Protein AF-A0A031ID79-F1 (afdb_monomer)

Secondary structure (DSSP, 8-state):
-PPEEE-HHHHHHHHHHHTT-BHHHH-TT-GGGGGGT-S--SSHHHHHIIIIIS-------SS-SEEETTEEEEEEEEEEE--SS--S---EESS-EEEEE--HHHHTT--GGGSHHHHHHSSEEEEEEE---SS---GGGGGGPBEEEEEEE---HHHHHHHHHHHHHHHHHHHHHHHH-SSGGGGGGGHHHHHTTT-SSEEEES-TTS--EEEE-HHHHHHHHHHHTT---BPPSS---SHHHHHHHHHHHHHHHTT-BHHHHHHHTT--S-TT-HHHHHHHHHHHTT-S-S-GGGBHHHHHTTEEEEEEEEETTEEE---EEEEE--HHHHHH-S-STTSHHHHHHHT-EEEEEEEEPPTT--GGGPEEEEEEEE---HHHIIIIIHHHHHHHHHHHHTT---EEE-B-TTSPBPB-TTT-PBPEEESS--TTT-SEEEEEE-SSTT---EEETTEEEPEEEEEE-HHHHHHHHHHSPP-

Foldseek 3Di:
DDAAEDAPVVLQVLQVVQFFAALLVQQPVPLLVVLVPDQADPCSSVCSCQCRRVNHDDDPDLAARHHYPNAREHEFEWEWEADPDPDLQGTFTPFWTFFFFDDLPCLLVDALCRDSRCRHQQWYKYWYWYPPDPFDDGPSVSRGIGTHHIDGDHDDPLQSLLVRQQSVLLNVVSVVLVVPDPCSLVVQQCSQQVCLLKHQQWGWDDGPPVGITITGARLLVSLVVSVRVPQAAWEFPDRDRISVVVQVLLVVLLVVQFQPFLQRLCVVLVNDDDLDDQQSQQQSVCSSSVTPDSHQCRHSSSSSLQEDEGEWEQDPVFTFFAKDFFFFDRLLQLLVDPDDSPGPVNSRLSSYKYKYFYWYDDPPDDNRRTGTNGIFIDRDRPVCCVPAVRVLSVVSNCCQNVVVKDKAFDADPVRHFDADPPPRHTDIDIPRADPVVGQKGKDFDDPDPVRQPDAGPNDTTHGITIIGHSVVVRVVVVVTDGD

Structure (mmCIF, N/CA/C/O backbone):
data_AF-A0A031ID79-F1
#
_entry.id   AF-A0A031ID79-F1
#
loop_
_atom_site.group_PDB
_atom_site.id
_atom_site.type_symbol
_atom_site.label_atom_id
_atom_site.label_alt_id
_atom_site.label_comp_id
_atom_site.label_asym_id
_atom_site.label_entity_id
_atom_site.label_seq_id
_atom_site.pdbx_PDB_ins_code
_atom_site.Cartn_x
_atom_site.Cartn_y
_atom_site.Cartn_z
_atom_site.occupancy
_atom_site.B_iso_or_equiv
_atom_site.auth_seq_id
_atom_site.auth_comp_id
_atom_site.auth_asym_id
_atom_site.auth_atom_id
_atom_site.pdbx_PDB_model_num
ATOM 1 N N . MET A 1 1 ? -24.091 3.802 25.606 1.00 55.53 1 MET A N 1
ATOM 2 C CA . MET A 1 1 ? -24.048 2.325 25.597 1.00 55.53 1 MET A CA 1
ATOM 3 C C . MET A 1 1 ? -22.771 1.926 26.313 1.00 55.53 1 MET A C 1
ATOM 5 O O . MET A 1 1 ? -21.765 2.583 26.077 1.00 55.53 1 MET A O 1
ATOM 9 N N . GLN A 1 2 ? -22.818 0.984 27.253 1.00 64.62 2 GLN A N 1
ATOM 10 C CA . GLN A 1 2 ? -21.621 0.548 27.979 1.00 64.62 2 GLN A CA 1
ATOM 11 C C . GLN A 1 2 ? -20.749 -0.274 27.018 1.00 64.62 2 GLN A C 1
ATOM 13 O O . GLN A 1 2 ? -21.281 -1.151 26.340 1.00 64.62 2 GLN A O 1
ATOM 18 N N . ARG A 1 3 ? -19.458 0.062 26.893 1.00 78.19 3 ARG A N 1
ATOM 19 C CA . ARG A 1 3 ? -18.508 -0.728 26.092 1.00 78.19 3 ARG A CA 1
ATOM 20 C C . ARG A 1 3 ? -18.342 -2.102 26.730 1.00 78.19 3 ARG A C 1
ATOM 22 O O . ARG A 1 3 ? -18.372 -2.201 27.956 1.00 78.19 3 ARG A O 1
ATOM 29 N N . ILE A 1 4 ? -18.207 -3.135 25.902 1.00 88.50 4 ILE A N 1
ATOM 30 C CA . ILE A 1 4 ? -17.989 -4.496 26.397 1.00 88.50 4 ILE A CA 1
ATOM 31 C C . ILE A 1 4 ? -16.551 -4.615 26.893 1.00 88.50 4 ILE A C 1
ATOM 33 O O . ILE A 1 4 ? -15.622 -4.130 26.247 1.00 88.50 4 ILE A O 1
ATOM 37 N N . GLU A 1 5 ? -16.399 -5.251 28.046 1.00 93.75 5 GLU A N 1
ATOM 38 C CA . GLU A 1 5 ? -15.120 -5.527 28.683 1.00 93.75 5 GLU A CA 1
ATOM 39 C C . GLU A 1 5 ? -14.814 -7.024 28.605 1.00 93.75 5 GLU A C 1
ATOM 41 O O . GLU A 1 5 ? -15.694 -7.860 28.823 1.00 93.75 5 GLU A O 1
ATOM 46 N N . PHE A 1 6 ? -13.567 -7.348 28.281 1.00 95.44 6 PHE A N 1
ATOM 47 C CA . PHE A 1 6 ? -13.049 -8.705 28.195 1.00 95.44 6 PHE A CA 1
ATOM 48 C C . PHE A 1 6 ? -11.819 -8.859 29.087 1.00 95.44 6 PHE A C 1
ATOM 50 O O . PHE A 1 6 ? -10.948 -7.989 29.109 1.00 95.44 6 PHE A O 1
ATOM 57 N N . GLU A 1 7 ? -11.696 -10.015 29.739 1.00 97.00 7 GLU A N 1
ATOM 58 C CA . GLU A 1 7 ? -10.380 -10.510 30.141 1.00 97.00 7 GLU A CA 1
ATOM 59 C C . GLU A 1 7 ? -9.650 -11.014 28.892 1.00 97.00 7 GLU A C 1
ATOM 61 O O . GLU A 1 7 ? -10.229 -11.752 28.079 1.00 97.00 7 GLU A O 1
ATOM 66 N N . ARG A 1 8 ? -8.376 -10.646 28.724 1.00 96.38 8 ARG A N 1
ATOM 67 C CA . ARG A 1 8 ? -7.607 -11.000 27.520 1.00 96.38 8 ARG A CA 1
ATOM 68 C C . ARG A 1 8 ? -7.565 -12.502 27.266 1.00 96.38 8 ARG A C 1
ATOM 70 O O . ARG A 1 8 ? -7.697 -12.928 26.123 1.00 96.38 8 ARG A O 1
ATOM 77 N N . THR A 1 9 ? -7.414 -13.305 28.313 1.00 97.19 9 THR A N 1
ATOM 78 C CA . THR A 1 9 ? -7.361 -14.773 28.228 1.00 97.19 9 THR A CA 1
ATOM 79 C C . THR A 1 9 ? -8.647 -15.366 27.650 1.00 97.19 9 THR A C 1
ATOM 81 O O . THR A 1 9 ? -8.584 -16.236 26.782 1.00 97.19 9 THR A O 1
ATOM 84 N N . ILE A 1 10 ? -9.809 -14.857 28.069 1.00 96.56 10 ILE A N 1
ATOM 85 C CA . ILE A 1 10 ? -11.125 -15.283 27.571 1.00 96.56 10 ILE A CA 1
ATOM 86 C C . ILE A 1 10 ? -11.287 -14.889 26.101 1.00 96.56 10 ILE A C 1
ATOM 88 O O . ILE A 1 10 ? -11.741 -15.688 25.279 1.00 96.56 10 ILE A O 1
ATOM 92 N N . LEU A 1 11 ? -10.887 -13.666 25.748 1.00 97.00 11 LEU A N 1
ATOM 93 C CA . LEU A 1 11 ? -10.949 -13.181 24.371 1.00 97.00 11 LEU A CA 1
ATOM 94 C C . LEU A 1 11 ? -10.028 -13.986 23.439 1.00 97.00 11 LEU A C 1
ATOM 96 O O . LEU A 1 11 ? -10.422 -14.346 22.330 1.00 97.00 11 LEU A O 1
ATOM 100 N N . GLU A 1 12 ? -8.822 -14.327 23.892 1.00 97.81 12 GLU A N 1
ATOM 101 C CA . GLU A 1 12 ? -7.903 -15.201 23.161 1.00 97.81 12 GLU A CA 1
ATOM 102 C C . GLU A 1 12 ? -8.472 -16.618 22.993 1.00 97.81 12 GLU A C 1
ATOM 104 O O . GLU A 1 12 ? -8.373 -17.183 21.904 1.00 97.81 12 GLU A O 1
ATOM 109 N N . GLU A 1 13 ? -9.105 -17.204 24.014 1.00 97.81 13 GLU A N 1
ATOM 110 C CA . GLU A 1 13 ? -9.760 -18.518 23.905 1.00 97.81 13 GLU A CA 1
ATOM 111 C C . GLU A 1 13 ? -10.893 -18.508 22.866 1.00 97.81 13 GLU A C 1
ATOM 113 O O . GLU A 1 13 ? -10.983 -19.406 22.017 1.00 97.81 13 GLU A O 1
ATOM 118 N N . LEU A 1 14 ? -11.712 -17.455 22.875 1.00 96.81 14 LEU A N 1
ATOM 119 C CA . LEU A 1 14 ? -12.793 -17.238 21.916 1.00 96.81 14 LEU A CA 1
ATOM 120 C C . LEU A 1 14 ? -12.264 -17.140 20.475 1.00 96.81 14 LEU A C 1
ATOM 122 O O . LEU A 1 14 ? -12.740 -17.848 19.582 1.00 96.81 14 LEU A O 1
ATOM 126 N N . LEU A 1 15 ? -11.233 -16.320 20.252 1.00 97.56 15 LEU A N 1
ATOM 127 C CA . LEU A 1 15 ? -10.593 -16.149 18.943 1.00 97.56 15 LEU A CA 1
ATOM 128 C C . LEU A 1 15 ? -9.898 -17.433 18.465 1.00 97.56 15 LEU A C 1
ATOM 130 O O . LEU A 1 15 ? -10.003 -17.796 17.291 1.00 97.56 15 LEU A O 1
ATOM 134 N N . ASN A 1 16 ? -9.231 -18.162 19.363 1.00 97.62 16 ASN A N 1
ATOM 135 C CA . ASN A 1 16 ? -8.596 -19.443 19.043 1.00 97.62 16 ASN A CA 1
ATOM 136 C C . ASN A 1 16 ? -9.622 -20.524 18.690 1.00 97.62 16 ASN A C 1
ATOM 138 O O . ASN A 1 16 ? -9.382 -21.312 17.776 1.00 97.62 16 ASN A O 1
ATOM 142 N N . THR A 1 17 ? -10.784 -20.528 19.344 1.00 97.06 17 THR A N 1
ATOM 143 C CA . THR A 1 17 ? -11.893 -21.442 19.029 1.00 97.06 17 THR A CA 1
ATOM 144 C C . THR A 1 17 ? -12.540 -21.129 17.678 1.00 97.06 17 THR A C 1
ATOM 146 O O . THR A 1 17 ? -13.048 -22.030 17.002 1.00 97.06 17 THR A O 1
ATOM 149 N N . ALA A 1 18 ? -12.547 -19.859 17.270 1.00 97.38 18 ALA A N 1
ATOM 150 C CA . ALA A 1 18 ? -13.043 -19.430 15.964 1.00 97.38 18 ALA A CA 1
ATOM 151 C C . ALA A 1 18 ? -12.031 -19.661 14.830 1.00 97.38 18 ALA A C 1
ATOM 153 O O . ALA A 1 18 ? -12.418 -19.768 13.666 1.00 97.38 18 ALA A O 1
ATOM 154 N N . ARG A 1 19 ? -10.736 -19.767 15.144 1.00 96.50 19 ARG A N 1
ATOM 155 C CA . ARG A 1 19 ? -9.680 -19.986 14.152 1.00 96.50 19 ARG A CA 1
ATOM 156 C C . ARG A 1 19 ? -9.925 -21.271 13.356 1.00 96.50 19 ARG A C 1
ATOM 158 O O . ARG A 1 19 ? -10.134 -22.343 13.912 1.00 96.50 19 ARG A O 1
ATOM 165 N N . GLY A 1 20 ? -9.858 -21.163 12.033 1.00 96.50 20 GLY A N 1
ATOM 166 C CA . GLY A 1 20 ? -10.116 -22.254 11.095 1.00 96.50 20 GLY A CA 1
ATOM 167 C C . GLY A 1 20 ? -11.590 -22.440 10.729 1.00 96.50 20 GLY A C 1
ATOM 168 O O . GLY A 1 20 ? -11.854 -23.063 9.703 1.00 96.50 20 GLY A O 1
ATOM 169 N N . LYS A 1 21 ? -12.531 -21.872 11.496 1.00 98.38 21 LYS A N 1
ATOM 170 C CA . LYS A 1 21 ? -13.946 -21.822 11.112 1.00 98.38 21 LYS A CA 1
ATOM 171 C C . LYS A 1 21 ? -14.167 -20.762 10.041 1.00 98.38 21 LYS A C 1
ATOM 173 O O . LYS A 1 21 ? -13.483 -19.737 9.998 1.00 98.38 21 LYS A O 1
ATOM 178 N N . THR A 1 22 ? -15.139 -21.013 9.184 1.00 98.50 22 THR A N 1
ATOM 179 C CA . THR A 1 22 ? -15.643 -20.052 8.207 1.00 98.50 22 THR A CA 1
ATOM 180 C C . THR A 1 22 ? -16.477 -18.967 8.883 1.00 98.50 22 THR A C 1
ATOM 182 O O . THR A 1 22 ? -17.059 -19.189 9.947 1.00 98.50 22 THR A O 1
ATOM 185 N N . LEU A 1 23 ? -16.575 -17.788 8.263 1.00 98.25 23 LEU A N 1
ATOM 186 C CA . LEU A 1 23 ? -17.442 -16.717 8.765 1.00 98.25 23 LEU A CA 1
ATOM 187 C C . LEU A 1 23 ? -18.899 -17.188 8.911 1.00 98.25 23 LEU A C 1
ATOM 189 O O . LEU A 1 23 ? -19.582 -16.750 9.826 1.00 98.25 23 LEU A O 1
ATOM 193 N N . GLY A 1 24 ? -19.368 -18.110 8.067 1.00 97.94 24 GLY A N 1
ATOM 194 C CA . GLY A 1 24 ? -20.697 -18.708 8.189 1.00 97.94 24 GLY A CA 1
ATOM 195 C C . GLY A 1 24 ? -20.892 -19.602 9.399 1.00 97.94 24 GLY A C 1
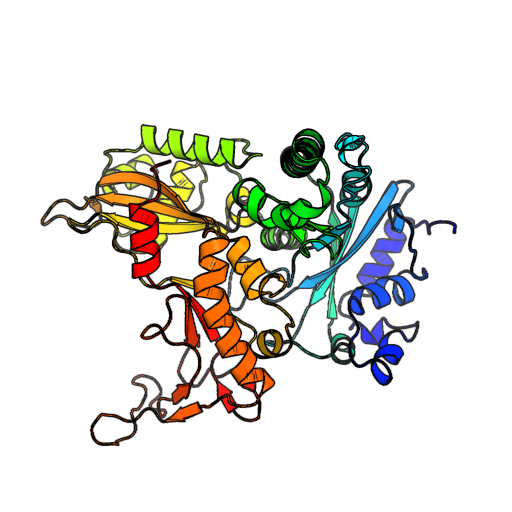ATOM 196 O O . GLY A 1 24 ? -21.952 -19.571 10.009 1.00 97.94 24 GLY A O 1
ATOM 197 N N . GLU A 1 25 ? -19.879 -20.383 9.765 1.00 98.25 25 GLU A N 1
ATOM 198 C CA . GLU A 1 25 ? -19.918 -21.204 10.982 1.00 98.25 25 GLU A CA 1
ATOM 199 C C . GLU A 1 25 ? -19.848 -20.352 12.256 1.00 98.25 25 GLU A C 1
ATOM 201 O O . GLU A 1 25 ? -20.293 -20.792 13.315 1.00 98.25 25 GLU A O 1
ATOM 206 N N . ILE A 1 26 ? -19.277 -19.149 12.158 1.00 97.94 26 ILE A N 1
ATOM 207 C CA . ILE A 1 26 ? -19.198 -18.174 13.252 1.00 97.94 26 ILE A CA 1
ATOM 208 C C . ILE A 1 26 ? -20.504 -17.375 13.386 1.00 97.94 26 ILE A C 1
ATOM 210 O O . ILE A 1 26 ? -20.784 -16.876 14.471 1.00 97.94 26 ILE A O 1
ATOM 214 N N . ASP A 1 27 ? -21.310 -17.256 12.326 1.00 97.31 27 ASP A N 1
ATOM 215 C CA . ASP A 1 27 ? -22.455 -16.341 12.235 1.00 97.31 27 ASP A CA 1
ATOM 216 C C . ASP A 1 27 ? -23.692 -16.759 13.063 1.00 97.31 27 ASP A C 1
ATOM 218 O O . ASP A 1 27 ? -24.745 -17.117 12.539 1.00 97.31 27 ASP A O 1
ATOM 222 N N . THR A 1 28 ? -23.577 -16.693 14.387 1.00 95.88 28 THR A N 1
ATOM 223 C CA . THR A 1 28 ? -24.660 -16.961 15.345 1.00 95.88 28 THR A CA 1
ATOM 224 C C . THR A 1 28 ? -25.759 -15.891 15.351 1.00 95.88 28 THR A C 1
ATOM 226 O O . THR A 1 28 ? -26.887 -16.198 15.739 1.00 95.88 28 THR A O 1
ATOM 229 N N . ALA A 1 29 ? -25.465 -14.662 14.909 1.00 95.06 29 ALA A N 1
ATOM 230 C CA . ALA A 1 29 ? -26.416 -13.550 14.847 1.00 95.06 29 ALA A CA 1
ATOM 231 C C . ALA A 1 29 ? -27.149 -13.421 13.494 1.00 95.06 29 ALA A C 1
ATOM 233 O O . ALA A 1 29 ? -27.905 -12.467 13.305 1.00 95.06 29 ALA A O 1
ATOM 234 N N . ASP A 1 30 ? -26.963 -14.373 12.569 1.00 95.00 30 ASP A N 1
ATOM 235 C CA . ASP A 1 30 ? -27.615 -14.402 11.247 1.00 95.00 30 ASP A CA 1
ATOM 236 C C . ASP A 1 30 ? -27.330 -13.135 10.404 1.00 95.00 30 ASP A C 1
ATOM 238 O O . ASP A 1 30 ? -28.176 -12.626 9.658 1.00 95.00 30 ASP A O 1
ATOM 242 N N . VAL A 1 31 ? -26.107 -12.599 10.510 1.00 95.12 31 VAL A N 1
ATOM 243 C CA . VAL A 1 31 ? -25.636 -11.406 9.789 1.00 95.12 31 VAL A CA 1
ATOM 244 C C . VAL A 1 31 ? -25.735 -11.606 8.275 1.00 95.12 31 VAL A C 1
ATOM 246 O O . VAL A 1 31 ? -26.125 -10.681 7.546 1.00 95.12 31 VAL A O 1
ATOM 249 N N . PHE A 1 32 ? -25.434 -12.809 7.772 1.00 95.81 32 PHE A N 1
ATOM 250 C CA . PHE A 1 32 ? -25.478 -13.095 6.338 1.00 95.81 32 PHE A CA 1
ATOM 251 C C . PHE A 1 32 ? -26.883 -13.037 5.738 1.00 95.81 32 PHE A C 1
ATOM 253 O O . PHE A 1 32 ? -26.991 -12.851 4.522 1.00 95.81 32 PHE A O 1
ATOM 260 N N . ARG A 1 33 ? -27.958 -13.115 6.528 1.00 94.75 33 ARG A N 1
ATOM 261 C CA . ARG A 1 33 ? -29.330 -12.976 6.013 1.00 94.75 33 ARG A CA 1
ATOM 262 C C . ARG A 1 33 ? -29.573 -11.647 5.309 1.00 94.75 33 ARG A C 1
ATOM 264 O O . ARG A 1 33 ? -30.338 -11.573 4.350 1.00 94.75 33 ARG A O 1
ATOM 271 N N . ARG A 1 34 ? -28.853 -10.590 5.698 1.00 92.69 34 ARG A N 1
ATOM 272 C CA . ARG A 1 34 ? -28.907 -9.280 5.023 1.00 92.69 34 ARG A CA 1
ATOM 273 C C . ARG A 1 34 ? -28.570 -9.378 3.530 1.00 92.69 34 ARG A C 1
ATOM 275 O O . ARG A 1 34 ? -29.081 -8.581 2.741 1.00 92.69 34 ARG A O 1
ATOM 282 N N . THR A 1 35 ? -27.745 -10.353 3.135 1.00 93.06 35 THR A N 1
ATOM 283 C CA . THR A 1 35 ? -27.328 -10.568 1.736 1.00 93.06 35 THR A CA 1
ATOM 284 C C . THR A 1 35 ? -28.448 -11.096 0.838 1.00 93.06 35 THR A C 1
ATOM 286 O O . THR A 1 35 ? -28.335 -10.998 -0.380 1.00 93.06 35 THR A O 1
ATOM 289 N N . GLU A 1 36 ? -29.546 -11.603 1.409 1.00 91.12 36 GLU A N 1
ATOM 290 C CA . GLU A 1 36 ? -30.717 -12.063 0.649 1.00 91.12 36 GLU A CA 1
ATOM 291 C C . GLU A 1 36 ? -31.541 -10.893 0.097 1.00 91.12 36 GLU A C 1
ATOM 293 O O . GLU A 1 36 ? -32.218 -11.022 -0.923 1.00 91.12 36 GLU A O 1
ATOM 298 N N . VAL A 1 37 ? -31.478 -9.739 0.769 1.00 87.69 37 VAL A N 1
ATOM 299 C CA . VAL A 1 37 ? -32.291 -8.555 0.457 1.00 87.69 37 VAL A CA 1
ATOM 300 C C . VAL A 1 37 ? -31.451 -7.460 -0.197 1.00 87.69 37 VAL A C 1
ATOM 302 O O . VAL A 1 37 ? -31.879 -6.830 -1.166 1.00 87.69 37 VAL A O 1
ATOM 305 N N . ALA A 1 38 ? -30.251 -7.206 0.329 1.00 87.12 38 ALA A N 1
ATOM 306 C CA . ALA A 1 38 ? -29.399 -6.121 -0.138 1.00 87.12 38 ALA A CA 1
ATOM 307 C C . ALA A 1 38 ? -28.441 -6.590 -1.239 1.00 87.12 38 ALA A C 1
ATOM 309 O O . ALA A 1 38 ? -27.636 -7.496 -1.044 1.00 87.12 38 ALA A O 1
ATOM 310 N N . LYS A 1 39 ? -28.462 -5.893 -2.382 1.00 74.81 39 LYS A N 1
ATOM 311 C CA . LYS A 1 39 ? -27.565 -6.175 -3.517 1.00 74.81 39 LYS A CA 1
ATOM 312 C C . LYS A 1 39 ? -26.084 -5.910 -3.217 1.00 74.81 39 LYS A C 1
ATOM 314 O O . LYS A 1 39 ? -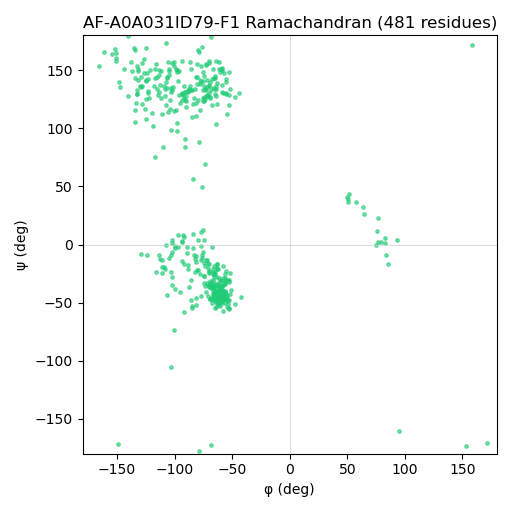25.227 -6.521 -3.843 1.00 74.81 39 LYS A O 1
ATOM 319 N N . LYS A 1 40 ? -25.774 -4.989 -2.296 1.00 80.31 40 LYS A N 1
ATOM 320 C CA . LYS A 1 40 ? -24.403 -4.622 -1.912 1.00 80.31 40 LYS A CA 1
ATOM 321 C C . LYS A 1 40 ? -24.331 -4.409 -0.404 1.00 80.31 40 LYS A C 1
ATOM 323 O O . LYS A 1 40 ? -25.116 -3.641 0.146 1.00 80.31 40 LYS A O 1
ATOM 328 N N . ILE A 1 41 ? -23.381 -5.080 0.242 1.00 86.81 41 ILE A N 1
ATOM 329 C CA . ILE A 1 41 ? -23.071 -4.934 1.668 1.00 86.81 41 ILE A CA 1
ATOM 330 C C . ILE A 1 41 ? -21.561 -4.791 1.797 1.00 86.81 41 ILE A C 1
ATOM 332 O O . ILE A 1 41 ? -20.807 -5.587 1.241 1.00 86.81 41 ILE A O 1
ATOM 336 N N . THR A 1 42 ? -21.125 -3.772 2.527 1.00 85.31 42 THR A N 1
ATOM 337 C CA . THR A 1 42 ? -19.719 -3.537 2.865 1.00 85.31 42 THR A CA 1
ATOM 338 C C . THR A 1 42 ? -19.478 -3.921 4.317 1.00 85.31 42 THR A C 1
ATOM 340 O O . THR A 1 42 ? -20.357 -3.711 5.144 1.00 85.31 42 THR A O 1
ATOM 343 N N . GLY A 1 43 ? -18.295 -4.446 4.637 1.00 89.75 43 GLY A N 1
ATOM 344 C CA . GLY A 1 43 ? -17.918 -4.718 6.030 1.00 89.75 43 GLY A CA 1
ATOM 345 C C . GLY A 1 43 ? -18.569 -5.952 6.662 1.00 89.75 43 GLY A C 1
ATOM 346 O O . GLY A 1 43 ? -18.406 -6.151 7.857 1.00 89.75 43 GLY A O 1
ATOM 347 N N . ILE A 1 44 ? -19.232 -6.819 5.883 1.00 94.56 44 ILE A N 1
ATOM 348 C CA . ILE A 1 44 ? -19.975 -7.975 6.421 1.00 94.56 44 ILE A CA 1
ATOM 349 C C . ILE A 1 44 ? -19.122 -8.918 7.283 1.00 94.56 44 ILE A C 1
ATOM 351 O O . ILE A 1 44 ? -19.613 -9.469 8.258 1.00 94.56 44 ILE A O 1
ATOM 355 N N . ALA A 1 45 ? -17.835 -9.083 6.957 1.00 96.12 45 ALA A N 1
ATOM 356 C CA . ALA A 1 45 ? -16.923 -9.869 7.782 1.00 96.12 45 ALA A CA 1
ATOM 357 C C . ALA A 1 45 ? -16.721 -9.236 9.167 1.00 96.12 45 ALA A C 1
ATOM 359 O O . ALA A 1 45 ? -16.733 -9.954 10.157 1.00 96.12 45 ALA A O 1
ATOM 360 N N . GLY A 1 46 ? -16.574 -7.907 9.236 1.00 95.50 46 GLY A N 1
ATOM 361 C CA . GLY A 1 46 ? -16.489 -7.180 10.503 1.00 95.50 46 GLY A CA 1
ATOM 362 C C . GLY A 1 46 ? -17.768 -7.329 11.317 1.00 95.50 46 GLY A C 1
ATOM 363 O O . GLY A 1 46 ? -17.693 -7.713 12.477 1.00 95.50 46 GLY A O 1
ATOM 364 N N . ASP A 1 47 ? -18.926 -7.175 10.669 1.00 95.00 47 ASP A N 1
ATOM 365 C CA . ASP A 1 47 ? -20.231 -7.352 11.315 1.00 95.00 47 ASP A CA 1
ATOM 366 C C . ASP A 1 47 ? -20.378 -8.746 11.962 1.00 95.00 47 ASP A C 1
ATOM 368 O O . ASP A 1 47 ? -20.895 -8.852 13.070 1.00 95.00 47 ASP A O 1
ATOM 372 N N . VAL A 1 48 ? -19.901 -9.814 11.303 1.00 96.75 48 VAL A N 1
ATOM 373 C CA . VAL A 1 48 ? -19.900 -11.183 11.863 1.00 96.75 48 VAL A CA 1
ATOM 374 C C . VAL A 1 48 ? -18.998 -11.280 13.095 1.00 96.75 48 VAL A C 1
ATOM 376 O O . VAL A 1 48 ? -19.392 -11.872 14.098 1.00 96.75 48 VAL A O 1
ATOM 379 N N . ILE A 1 49 ? -17.792 -10.707 13.053 1.00 96.81 49 ILE A N 1
ATOM 380 C CA . ILE A 1 49 ? -16.883 -10.737 14.208 1.00 96.81 49 ILE A CA 1
ATOM 381 C C . ILE A 1 49 ? -17.467 -9.939 15.382 1.00 96.81 49 ILE A C 1
ATOM 383 O O . ILE A 1 49 ? -17.466 -10.423 16.510 1.00 96.81 49 ILE A O 1
ATOM 387 N N . GLU A 1 50 ? -18.016 -8.755 15.131 1.00 94.75 50 GLU A N 1
ATOM 388 C CA . GLU A 1 50 ? -18.617 -7.902 16.161 1.00 94.75 50 GLU A CA 1
ATOM 389 C C . GLU A 1 50 ? -19.849 -8.558 16.802 1.00 94.75 50 GLU A C 1
ATOM 391 O O . GLU A 1 50 ? -19.909 -8.725 18.021 1.00 94.75 50 GLU A O 1
ATOM 396 N N . GLN A 1 51 ? -20.820 -8.971 15.981 1.00 94.44 51 GLN A N 1
ATOM 397 C CA . GLN A 1 51 ? -22.149 -9.373 16.454 1.00 94.44 51 GLN A CA 1
ATOM 398 C C . GLN A 1 51 ? -22.219 -10.845 16.845 1.00 94.44 51 GLN A C 1
ATOM 400 O O . GLN A 1 51 ? -22.901 -11.185 17.810 1.00 94.44 51 GLN A O 1
ATOM 405 N N . SER A 1 52 ? -21.522 -11.713 16.110 1.00 95.69 52 SER A N 1
ATOM 406 C CA . SER A 1 52 ? -21.642 -13.162 16.276 1.00 95.69 52 SER A CA 1
ATOM 407 C C . SER A 1 52 ? -20.505 -13.755 17.104 1.00 95.69 52 SER A C 1
ATOM 409 O O . SER A 1 52 ? -20.751 -14.655 17.908 1.00 95.69 52 SER A O 1
ATOM 411 N N . LEU A 1 53 ? -19.270 -13.258 16.937 1.00 95.50 53 LEU A N 1
ATOM 412 C CA . LEU A 1 53 ? -18.131 -13.740 17.722 1.00 95.50 53 LEU A CA 1
ATOM 413 C C . LEU A 1 53 ? -18.026 -13.024 19.072 1.00 95.50 53 LEU A C 1
ATOM 415 O O . LEU A 1 53 ? -18.002 -13.694 20.097 1.00 95.50 53 LEU A O 1
ATOM 419 N N . LEU A 1 54 ? -17.974 -11.689 19.081 1.00 94.19 54 LEU A N 1
ATOM 420 C CA . LEU A 1 54 ? -17.759 -10.895 20.300 1.00 94.19 54 LEU A CA 1
ATOM 421 C C . LEU A 1 54 ? -19.057 -10.468 20.999 1.00 94.19 54 LEU A C 1
ATOM 423 O O . LEU A 1 54 ? -19.031 -10.111 22.175 1.00 94.19 54 LEU A O 1
ATOM 427 N N . GLY A 1 55 ? -20.194 -10.531 20.306 1.00 89.62 55 GLY A N 1
ATOM 428 C CA . GLY A 1 55 ? -21.514 -10.352 20.904 1.00 89.62 55 GLY A CA 1
ATOM 429 C C . GLY A 1 55 ? -21.903 -8.905 21.218 1.00 89.62 55 GLY A C 1
ATOM 430 O O . GLY A 1 55 ? -22.770 -8.703 22.072 1.00 89.62 55 GLY A O 1
ATOM 431 N N . PHE A 1 56 ? -21.311 -7.898 20.559 1.00 83.31 56 PHE A N 1
ATOM 432 C CA . PHE A 1 56 ? -21.787 -6.513 20.667 1.00 83.31 56 PHE A CA 1
ATOM 433 C C . PHE A 1 56 ? -22.517 -6.031 19.409 1.00 83.31 56 PHE A C 1
ATOM 435 O O . PHE A 1 56 ? -22.137 -6.364 18.286 1.00 83.31 56 PHE A O 1
ATOM 442 N N . PRO A 1 57 ? -23.575 -5.214 19.574 1.00 73.44 57 PRO A N 1
ATOM 443 C CA . PRO A 1 57 ? -24.227 -4.562 18.449 1.00 73.44 57 PRO A CA 1
ATOM 444 C C . PRO A 1 57 ? -23.325 -3.474 17.862 1.00 73.44 57 PRO A C 1
ATOM 446 O O . PRO A 1 57 ? -22.484 -2.905 18.557 1.00 73.44 57 PRO A O 1
ATOM 449 N N . SER A 1 58 ? -23.573 -3.128 16.598 1.00 68.00 58 SER A N 1
ATOM 450 C CA . SER A 1 58 ? -22.863 -2.042 15.918 1.00 68.00 58 SER A CA 1
ATOM 451 C C . SER A 1 58 ? -22.916 -0.747 16.743 1.00 68.00 58 SER A C 1
ATOM 453 O O . SER A 1 58 ? -23.997 -0.230 17.050 1.00 68.00 58 SER A O 1
ATOM 455 N N . ASN A 1 59 ? -21.742 -0.239 17.122 1.00 66.00 59 ASN A N 1
ATOM 456 C CA . ASN A 1 59 ? -21.586 0.939 17.966 1.00 66.00 59 ASN A CA 1
ATOM 457 C C . ASN A 1 59 ? -21.115 2.134 17.117 1.00 66.00 59 ASN A C 1
ATOM 459 O O . ASN A 1 59 ? -19.982 2.133 16.645 1.00 66.00 59 ASN A O 1
ATOM 463 N N . PRO A 1 60 ? -21.922 3.195 16.941 1.00 64.94 60 PRO A N 1
ATOM 464 C CA . PRO A 1 60 ? -21.498 4.383 16.200 1.00 64.94 60 PRO A CA 1
ATOM 465 C C . PRO A 1 60 ? -20.566 5.310 17.009 1.00 64.94 60 PRO A C 1
ATOM 467 O O . PRO A 1 60 ? -20.349 6.454 16.600 1.00 64.94 60 PRO A O 1
ATOM 470 N N . SER A 1 61 ? -20.059 4.876 18.172 1.00 75.62 61 SER A N 1
ATOM 471 C CA . SER A 1 61 ? -19.170 5.687 19.009 1.00 75.62 61 SER A CA 1
ATOM 472 C C . SER A 1 61 ? -17.869 6.057 18.292 1.00 75.62 61 SER A C 1
ATOM 474 O O . SER A 1 61 ? -17.360 5.341 17.432 1.00 75.62 61 SER A O 1
ATOM 476 N N . ARG A 1 62 ? -17.310 7.208 18.682 1.00 77.31 62 ARG A N 1
ATOM 477 C CA . ARG A 1 62 ? -15.969 7.641 18.261 1.00 77.31 62 ARG A CA 1
ATOM 478 C C . ARG A 1 62 ? -14.863 6.999 19.102 1.00 77.31 62 ARG A C 1
ATOM 480 O O . ARG A 1 62 ? -13.702 7.120 18.727 1.00 77.31 62 ARG A O 1
ATOM 487 N N . ASP A 1 63 ? -15.214 6.367 20.217 1.00 86.25 63 ASP A N 1
ATOM 488 C CA . ASP A 1 63 ? -14.271 5.682 21.099 1.00 86.25 63 ASP A CA 1
ATOM 489 C C . ASP A 1 63 ? -13.870 4.303 20.544 1.00 86.25 63 ASP A C 1
ATOM 491 O O . ASP A 1 63 ? -14.544 3.801 19.636 1.00 86.25 63 ASP A O 1
ATOM 495 N N . PRO A 1 64 ? -12.799 3.688 21.078 1.00 90.75 64 PRO A N 1
ATOM 496 C CA . PRO A 1 64 ? -12.466 2.297 20.790 1.00 90.75 64 PRO A CA 1
ATOM 497 C C . PRO A 1 64 ? -13.599 1.327 21.139 1.00 90.75 64 PRO A C 1
ATOM 499 O O . PRO A 1 64 ? -14.366 1.574 22.078 1.00 90.75 64 PRO A O 1
ATOM 502 N N . ASP A 1 65 ? -13.700 0.243 20.370 1.00 92.00 65 ASP A N 1
ATOM 503 C CA . ASP A 1 65 ? -14.860 -0.655 20.361 1.00 92.00 65 ASP A CA 1
ATOM 504 C C . ASP A 1 65 ? -15.051 -1.430 21.675 1.00 92.00 65 ASP A C 1
ATOM 506 O O . ASP A 1 65 ? -16.181 -1.555 22.161 1.00 92.00 65 ASP A O 1
ATOM 510 N N . ILE A 1 66 ? -13.955 -1.922 22.265 1.00 93.75 66 ILE A N 1
ATOM 511 C CA . ILE A 1 66 ? -13.968 -2.796 23.447 1.00 93.75 66 ILE A CA 1
ATOM 512 C C . ILE A 1 66 ? -12.942 -2.357 24.499 1.00 93.75 66 ILE A C 1
ATOM 514 O O . ILE A 1 66 ? -12.066 -1.530 24.245 1.00 93.75 66 ILE A O 1
ATOM 518 N N . ILE A 1 67 ? -13.063 -2.920 25.699 1.00 95.38 67 ILE A N 1
ATOM 519 C CA . ILE A 1 67 ? -12.074 -2.812 26.773 1.00 95.38 67 ILE A CA 1
ATOM 520 C C . ILE A 1 67 ? -11.476 -4.203 27.000 1.00 95.38 67 ILE A C 1
ATOM 522 O O . ILE A 1 67 ? -12.219 -5.174 27.114 1.00 95.38 67 ILE A O 1
ATOM 526 N N . VAL A 1 68 ? -10.151 -4.313 27.060 1.00 96.94 68 VAL A N 1
ATOM 527 C CA . VAL A 1 68 ? -9.439 -5.571 27.329 1.00 96.94 68 VAL A CA 1
ATOM 528 C C . VAL A 1 68 ? -8.501 -5.351 28.506 1.00 96.94 68 VAL A C 1
ATOM 530 O O . VAL A 1 68 ? -7.606 -4.518 28.414 1.00 96.94 68 VAL A O 1
ATOM 533 N N . ASP A 1 69 ? -8.717 -6.052 29.618 1.00 96.69 69 ASP A N 1
ATOM 534 C CA . ASP A 1 69 ? -7.952 -5.876 30.867 1.00 96.69 69 ASP A CA 1
ATOM 535 C C . ASP A 1 69 ? -7.846 -4.395 31.312 1.00 96.69 69 ASP A C 1
ATOM 537 O O . ASP A 1 69 ? -6.789 -3.914 31.725 1.00 96.69 69 ASP A O 1
ATOM 541 N N . GLY A 1 70 ? -8.942 -3.637 31.189 1.00 95.56 70 GLY A N 1
ATOM 542 C CA . GLY A 1 70 ? -8.995 -2.206 31.524 1.00 95.56 70 GLY A CA 1
ATOM 543 C C . GLY A 1 70 ? -8.404 -1.252 30.473 1.00 95.56 70 GLY A C 1
ATOM 544 O O . GLY A 1 70 ? -8.395 -0.041 30.693 1.00 95.56 70 GLY A O 1
ATOM 545 N N . VAL A 1 71 ? -7.941 -1.764 29.331 1.00 96.38 71 VAL A N 1
ATOM 546 C CA . VAL A 1 71 ? -7.337 -0.990 28.235 1.00 96.38 71 VAL A CA 1
ATOM 547 C C . VAL A 1 71 ? -8.340 -0.794 27.093 1.00 96.38 71 VAL A C 1
ATOM 549 O O . VAL A 1 71 ? -8.991 -1.750 26.681 1.00 96.38 71 VAL A O 1
ATOM 552 N N . GLU A 1 72 ? -8.482 0.426 26.559 1.00 95.94 72 GLU A N 1
ATOM 553 C CA . GLU A 1 72 ? -9.328 0.683 25.378 1.00 95.94 72 GLU A CA 1
ATOM 554 C C . GLU A 1 72 ? -8.695 0.055 24.122 1.00 95.94 72 GLU A C 1
ATOM 556 O O . GLU A 1 72 ? -7.532 0.319 23.833 1.00 95.94 72 GLU A O 1
ATOM 561 N N . VAL A 1 73 ? -9.442 -0.761 23.368 1.00 96.69 73 VAL A N 1
ATOM 562 C CA . VAL A 1 73 ? -8.944 -1.470 22.175 1.00 96.69 73 VAL A CA 1
ATOM 563 C C . VAL A 1 73 ? -9.921 -1.316 21.010 1.00 96.69 73 VAL A C 1
ATOM 565 O O . VAL A 1 73 ? -11.121 -1.564 21.142 1.00 96.69 73 VAL A O 1
ATOM 568 N N . GLU A 1 74 ? -9.404 -0.917 19.849 1.00 96.69 74 GLU A N 1
ATOM 569 C CA . GLU A 1 74 ? -10.165 -0.832 18.599 1.00 96.69 74 GLU A CA 1
ATOM 570 C C . GLU A 1 74 ? -10.124 -2.177 17.865 1.00 96.69 74 GLU A C 1
ATOM 572 O O . GLU A 1 74 ? -9.053 -2.749 17.646 1.00 96.69 74 GLU A O 1
ATOM 577 N N . LEU A 1 75 ? -11.280 -2.669 17.426 1.00 96.25 75 LEU A N 1
ATOM 578 C CA . LEU A 1 75 ? -11.385 -3.887 16.636 1.00 96.25 75 LEU A CA 1
ATOM 579 C C . LEU A 1 75 ? -11.311 -3.558 15.144 1.00 96.25 75 LEU A C 1
ATOM 581 O O . LEU A 1 75 ? -12.039 -2.714 14.616 1.00 96.25 75 LEU A O 1
ATOM 585 N N . LYS A 1 76 ? -10.470 -4.290 14.411 1.00 97.00 76 LYS A N 1
ATOM 586 C CA . LYS A 1 76 ? -10.463 -4.254 12.946 1.00 97.00 76 LYS A CA 1
ATOM 587 C C . LYS A 1 76 ? -10.421 -5.654 12.362 1.00 97.00 76 LYS A C 1
ATOM 589 O O . LYS A 1 76 ? -9.467 -6.401 12.554 1.00 97.00 76 LYS A O 1
ATOM 594 N N . THR A 1 77 ? -11.426 -5.970 11.554 1.00 97.31 77 THR A N 1
ATOM 595 C CA . THR A 1 77 ? -11.441 -7.193 10.748 1.00 97.31 77 THR A CA 1
ATOM 596 C C . THR A 1 77 ? -10.885 -6.897 9.359 1.00 97.31 77 THR A C 1
ATOM 598 O O . THR A 1 77 ? -11.386 -6.008 8.671 1.00 97.31 77 THR A O 1
ATOM 601 N N . THR A 1 78 ? -9.859 -7.633 8.925 1.00 96.69 78 THR A N 1
ATOM 602 C CA . THR A 1 78 ? -9.203 -7.416 7.626 1.00 96.69 78 THR A CA 1
ATOM 603 C C . THR A 1 78 ? -9.028 -8.709 6.834 1.00 96.69 78 THR A C 1
ATOM 605 O O . THR A 1 78 ? -8.752 -9.780 7.378 1.00 96.69 78 THR A O 1
ATOM 608 N N . GLY A 1 79 ? -9.222 -8.601 5.519 1.00 96.69 79 GLY A N 1
ATOM 609 C CA . GLY A 1 79 ? -9.094 -9.715 4.588 1.00 96.69 79 GLY A CA 1
ATOM 610 C C . GLY A 1 79 ? -7.657 -9.897 4.120 1.00 96.69 79 GLY A C 1
ATOM 611 O O . GLY A 1 79 ? -6.989 -8.934 3.742 1.00 96.69 79 GLY A O 1
ATOM 612 N N . LEU A 1 80 ? -7.201 -11.143 4.079 1.00 96.38 80 LEU A N 1
ATOM 613 C CA . LEU A 1 80 ? -5.863 -11.527 3.646 1.00 96.38 80 LEU A CA 1
ATOM 614 C C . LEU A 1 80 ? -5.913 -12.367 2.373 1.00 96.38 80 LEU A C 1
ATOM 616 O O . LEU A 1 80 ? -6.794 -13.201 2.196 1.00 96.38 80 LEU A O 1
ATOM 620 N N . ARG A 1 81 ? -4.936 -12.198 1.486 1.00 92.81 81 ARG A N 1
ATOM 621 C CA . ARG A 1 81 ? -4.756 -13.018 0.282 1.00 92.81 81 ARG A CA 1
ATOM 622 C C . ARG A 1 81 ? -3.429 -13.754 0.363 1.00 92.81 81 ARG A C 1
ATOM 624 O O . ARG A 1 81 ? -2.433 -13.204 0.825 1.00 92.81 81 ARG A O 1
ATOM 631 N N . ARG A 1 82 ? -3.381 -14.996 -0.118 1.00 88.81 82 ARG A N 1
ATOM 632 C CA . ARG A 1 82 ? -2.099 -15.697 -0.249 1.00 88.81 82 ARG A CA 1
ATOM 633 C C . ARG A 1 82 ? -1.279 -15.095 -1.393 1.00 88.8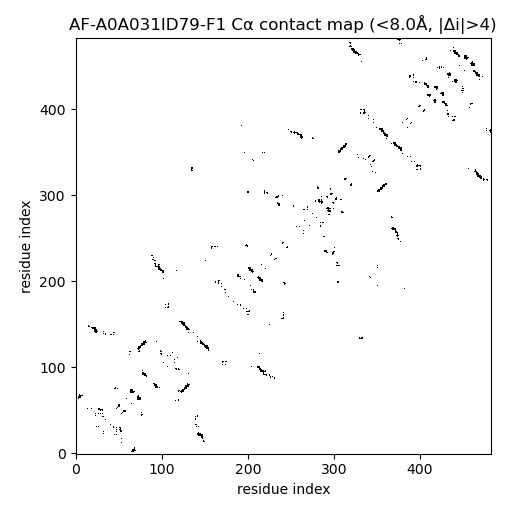1 82 ARG A C 1
ATOM 635 O O . ARG A 1 82 ? -1.819 -14.915 -2.493 1.00 88.81 82 ARG A O 1
ATOM 642 N N . PRO A 1 83 ? 0.028 -14.862 -1.194 1.00 81.25 83 PRO A N 1
ATOM 643 C CA . PRO A 1 83 ? 0.897 -14.440 -2.274 1.00 81.25 83 PRO A CA 1
ATOM 644 C C . PRO A 1 83 ? 0.963 -15.532 -3.344 1.00 81.25 83 PRO A C 1
ATOM 646 O O . PRO A 1 83 ? 1.042 -16.732 -3.077 1.00 81.25 83 PRO A O 1
ATOM 649 N N . LYS A 1 84 ? 0.934 -15.113 -4.611 1.00 65.44 84 LYS A N 1
ATOM 650 C CA . LYS A 1 84 ? 0.805 -16.036 -5.757 1.00 65.44 84 LYS A CA 1
ATOM 651 C C . LYS A 1 84 ? 2.098 -16.785 -6.096 1.00 65.44 84 LYS A C 1
ATOM 653 O O . LYS A 1 84 ? 2.089 -17.693 -6.926 1.00 65.44 84 LYS A O 1
ATOM 658 N N . ARG A 1 85 ? 3.231 -16.376 -5.523 1.00 63.66 85 ARG A N 1
ATOM 659 C CA . ARG A 1 85 ? 4.515 -17.082 -5.611 1.00 63.66 85 ARG A CA 1
ATOM 660 C C . ARG A 1 85 ? 4.876 -17.581 -4.227 1.00 63.66 85 ARG A C 1
ATOM 662 O O . ARG A 1 85 ? 4.556 -16.930 -3.244 1.00 63.66 85 ARG A O 1
ATOM 669 N N . ARG A 1 86 ? 5.597 -18.701 -4.167 1.00 59.41 86 ARG A N 1
ATOM 670 C CA . ARG A 1 86 ? 6.211 -19.149 -2.919 1.00 59.41 86 ARG A CA 1
ATOM 671 C C . ARG A 1 86 ? 7.241 -18.094 -2.508 1.00 59.41 86 ARG A C 1
ATOM 673 O O . ARG A 1 86 ? 8.289 -17.965 -3.139 1.00 59.41 86 ARG A O 1
ATOM 680 N N . THR A 1 87 ? 6.869 -17.294 -1.527 1.00 64.12 87 THR A N 1
ATOM 681 C CA . THR A 1 87 ? 7.655 -16.217 -0.932 1.00 64.12 87 THR A CA 1
ATOM 682 C C . THR A 1 87 ? 7.741 -16.451 0.565 1.00 64.12 87 THR A C 1
ATOM 684 O O . THR A 1 87 ? 6.999 -17.267 1.104 1.00 64.12 87 THR A O 1
ATOM 687 N N . ASP A 1 88 ? 8.607 -15.695 1.230 1.00 67.31 88 ASP A N 1
ATOM 688 C CA . ASP A 1 88 ? 8.680 -15.680 2.694 1.00 67.31 88 ASP A CA 1
ATOM 689 C C . ASP A 1 88 ? 7.513 -14.869 3.308 1.00 67.31 88 ASP A C 1
ATOM 691 O O . ASP A 1 88 ? 7.302 -14.893 4.513 1.00 67.31 88 ASP A O 1
ATOM 695 N N . VAL A 1 89 ? 6.743 -14.155 2.472 1.00 73.62 89 VAL A N 1
ATOM 696 C CA . VAL A 1 89 ? 5.441 -13.561 2.815 1.00 73.62 89 VAL A CA 1
ATOM 697 C C . VAL A 1 89 ? 4.415 -14.690 2.974 1.00 73.62 89 VAL A C 1
ATOM 699 O O . VAL A 1 89 ? 4.259 -15.501 2.057 1.00 73.62 89 VAL A O 1
ATOM 702 N N . HIS A 1 90 ? 3.701 -14.719 4.099 1.00 79.12 90 HIS A N 1
ATOM 703 C CA . HIS A 1 90 ? 2.590 -15.635 4.366 1.00 79.12 90 HIS A CA 1
ATOM 704 C C . HIS A 1 90 ? 1.286 -15.142 3.733 1.00 79.12 90 HIS A C 1
ATOM 706 O O . HIS A 1 90 ? 0.591 -15.911 3.069 1.00 79.12 90 HIS A O 1
ATOM 712 N N . TYR A 1 91 ? 0.993 -13.851 3.906 1.00 91.62 91 TYR A N 1
ATOM 713 C CA . TYR A 1 91 ? -0.222 -13.197 3.429 1.00 91.62 91 TYR A CA 1
ATOM 714 C C . TYR A 1 91 ? 0.054 -11.768 2.960 1.00 91.62 91 TYR A C 1
ATOM 716 O O . TYR A 1 91 ? 0.947 -11.101 3.473 1.00 91.62 91 TYR A O 1
ATOM 724 N N . GLU A 1 92 ? -0.744 -11.295 2.013 1.00 92.62 92 GLU A N 1
ATOM 725 C CA . GLU A 1 92 ? -0.847 -9.895 1.606 1.00 92.62 92 GLU A CA 1
ATOM 726 C C . GLU A 1 92 ? -2.192 -9.360 2.107 1.00 92.62 92 GLU A C 1
ATOM 728 O O . GLU A 1 92 ? -3.220 -10.025 1.945 1.00 92.62 92 GLU A O 1
ATOM 733 N N . ALA A 1 93 ? -2.207 -8.175 2.720 1.00 94.62 93 ALA A N 1
ATOM 734 C CA . ALA A 1 93 ? -3.466 -7.507 3.032 1.00 94.62 93 ALA A CA 1
ATOM 735 C C . ALA A 1 93 ? -4.247 -7.269 1.732 1.00 94.62 93 ALA A C 1
ATOM 737 O O . ALA A 1 93 ? -3.667 -6.876 0.720 1.00 94.62 93 ALA A O 1
ATOM 738 N N . LYS A 1 94 ? -5.560 -7.513 1.741 1.00 92.50 94 LYS A N 1
ATOM 739 C CA . LYS A 1 94 ? -6.417 -7.299 0.567 1.00 92.50 94 LYS A CA 1
ATOM 740 C C . LYS A 1 94 ? -6.609 -5.810 0.266 1.00 92.50 94 LYS A C 1
ATOM 742 O O . LYS A 1 94 ? -6.704 -5.441 -0.899 1.00 92.50 94 LYS A O 1
ATOM 747 N N . GLU A 1 95 ? -6.677 -4.981 1.301 1.00 91.81 95 GLU A N 1
ATOM 748 C CA . GLU A 1 95 ? -6.994 -3.552 1.228 1.00 91.81 95 GLU A CA 1
ATOM 749 C C . GLU A 1 95 ? -6.325 -2.776 2.381 1.00 91.81 95 GLU A C 1
ATOM 751 O O . GLU A 1 95 ? -5.911 -3.401 3.364 1.00 91.81 95 GLU A O 1
ATOM 756 N N . PRO A 1 96 ? -6.170 -1.440 2.270 1.00 94.75 96 PRO A N 1
ATOM 757 C CA . PRO A 1 96 ? -5.723 -0.592 3.378 1.00 94.75 96 PRO A CA 1
ATOM 758 C C . PRO A 1 96 ? -6.653 -0.689 4.599 1.00 94.75 96 PRO A C 1
ATOM 760 O O . PRO A 1 96 ? -7.864 -0.872 4.454 1.00 94.75 96 PRO A O 1
ATOM 763 N N . LEU A 1 97 ? -6.114 -0.513 5.809 1.00 96.56 97 LEU A N 1
ATOM 764 C CA . LEU A 1 97 ? -6.905 -0.571 7.043 1.00 96.56 97 LEU A CA 1
ATOM 765 C C . LEU A 1 97 ? -7.546 0.786 7.332 1.00 96.56 97 LEU A C 1
ATOM 767 O O . LEU A 1 97 ? -6.857 1.727 7.714 1.00 96.56 97 LEU A O 1
ATOM 771 N N . THR A 1 98 ? -8.864 0.893 7.186 1.00 95.50 98 THR A N 1
ATOM 772 C CA . THR A 1 98 ? -9.590 2.129 7.512 1.00 95.50 98 THR A CA 1
ATOM 773 C C . THR A 1 98 ? -9.717 2.314 9.025 1.00 95.50 98 THR A C 1
ATOM 775 O O . THR A 1 98 ? -10.242 1.438 9.712 1.00 95.50 98 THR A O 1
ATOM 778 N N . ILE A 1 99 ? -9.295 3.475 9.533 1.00 95.88 99 ILE A N 1
ATOM 779 C CA . ILE A 1 99 ? -9.310 3.798 10.967 1.00 95.88 99 ILE A CA 1
ATOM 780 C C . ILE A 1 99 ? -10.511 4.677 11.314 1.00 95.88 99 ILE A C 1
ATOM 782 O O . ILE A 1 99 ? -11.486 4.208 11.897 1.00 95.88 99 ILE A O 1
ATOM 786 N N . THR A 1 100 ? -10.467 5.955 10.938 1.00 95.00 100 THR A N 1
ATOM 787 C CA . THR A 1 100 ? -11.481 6.950 11.311 1.00 95.00 100 THR A CA 1
ATOM 788 C C . THR A 1 100 ? -11.542 8.084 10.295 1.00 95.00 100 THR A C 1
ATOM 790 O O . THR A 1 100 ? -10.642 8.233 9.473 1.00 95.00 100 THR A O 1
ATOM 793 N N . ALA A 1 101 ? -12.610 8.878 10.322 1.00 94.44 101 ALA A N 1
ATOM 794 C CA . ALA A 1 101 ? -12.750 10.032 9.442 1.00 94.44 101 ALA A CA 1
ATOM 795 C C . ALA A 1 101 ? -11.720 11.120 9.777 1.00 94.44 101 ALA A C 1
ATOM 797 O O . ALA A 1 101 ? -11.572 11.512 10.937 1.00 94.44 101 ALA A O 1
ATOM 798 N N . VAL A 1 102 ? -11.080 11.671 8.746 1.00 94.81 102 VAL A N 1
ATOM 799 C CA . VAL A 1 102 ? -10.412 12.968 8.837 1.00 94.81 102 VAL A CA 1
ATOM 800 C C . VAL A 1 102 ? -11.516 13.980 9.126 1.00 94.81 102 VAL A C 1
ATOM 802 O O . VAL A 1 102 ? -12.492 14.067 8.381 1.00 94.81 102 VAL A O 1
ATOM 8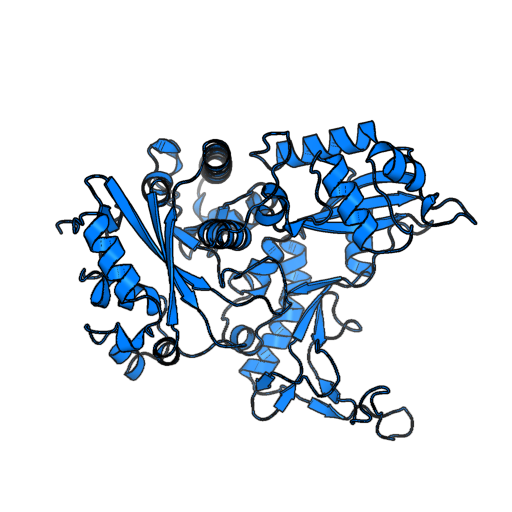05 N N . SER A 1 103 ? -11.409 14.692 10.245 1.00 93.25 103 SER A N 1
ATOM 806 C CA . SER A 1 103 ? -12.406 15.675 10.675 1.00 93.25 103 SER A CA 1
ATOM 807 C C . SER A 1 103 ? -11.806 17.075 10.539 1.00 93.25 103 SER A C 1
ATOM 809 O O . SER A 1 103 ? -11.299 17.586 11.535 1.00 93.25 103 SER A O 1
ATOM 811 N N . PRO A 1 104 ? -11.838 17.719 9.347 1.00 93.12 104 PRO A N 1
ATOM 812 C CA . PRO A 1 104 ? -11.209 19.025 9.145 1.00 93.12 104 PRO A CA 1
ATOM 813 C C . PRO A 1 104 ? -11.650 20.081 10.156 1.00 93.12 104 PRO A C 1
ATOM 815 O O . PRO A 1 104 ? -10.861 20.946 10.521 1.00 93.12 104 PRO A O 1
ATOM 818 N N . ALA A 1 105 ? -12.890 19.984 10.643 1.00 90.62 105 ALA A N 1
ATOM 819 C CA . ALA A 1 105 ? -13.430 20.870 11.663 1.00 90.62 105 ALA A CA 1
ATOM 820 C C . ALA A 1 105 ? -12.629 20.843 12.976 1.00 90.62 105 ALA A C 1
ATOM 822 O O . ALA A 1 105 ? -12.380 21.914 13.509 1.00 90.62 105 ALA A O 1
ATOM 823 N N . THR A 1 106 ? -12.205 19.666 13.457 1.00 93.75 106 THR A N 1
ATOM 824 C CA . THR A 1 106 ? -11.600 19.499 14.796 1.00 93.75 106 THR A CA 1
ATOM 825 C C . THR A 1 106 ? -10.118 19.153 14.774 1.00 93.75 106 THR A C 1
ATOM 827 O O . THR A 1 106 ? -9.417 19.450 15.729 1.00 93.75 106 THR A O 1
ATOM 830 N N . ILE A 1 107 ? -9.613 18.555 13.688 1.00 95.62 107 ILE A N 1
ATOM 831 C CA . ILE A 1 107 ? -8.239 18.029 13.625 1.00 95.62 107 ILE A CA 1
ATOM 832 C C . ILE A 1 107 ? -7.173 19.088 13.934 1.00 95.62 107 ILE A C 1
ATOM 834 O O . ILE A 1 107 ? -6.137 18.774 14.507 1.00 95.62 107 ILE A O 1
ATOM 838 N N . THR A 1 108 ? -7.428 20.346 13.570 1.00 96.19 108 THR A N 1
ATOM 839 C CA . THR A 1 108 ? -6.504 21.465 13.802 1.00 96.19 108 THR A CA 1
ATOM 840 C C . THR A 1 108 ? -6.377 21.863 15.269 1.00 96.19 108 THR A C 1
ATOM 842 O O . THR A 1 108 ? -5.413 22.533 15.625 1.00 96.19 108 THR A O 1
ATOM 845 N N . ASP A 1 109 ? -7.319 21.432 16.106 1.00 96.25 109 ASP A N 1
ATOM 846 C CA . ASP A 1 109 ? -7.363 21.725 17.539 1.00 96.25 109 ASP A CA 1
ATOM 847 C C . ASP A 1 109 ? -6.821 20.547 18.374 1.00 96.25 109 ASP A C 1
ATOM 849 O O . ASP A 1 109 ? -6.762 20.612 19.602 1.00 96.25 109 ASP A O 1
ATOM 853 N N . GLU A 1 110 ? -6.431 19.452 17.711 1.00 96.31 110 GLU A N 1
ATOM 854 C CA . GLU A 1 110 ? -5.919 18.228 18.323 1.00 96.31 110 GLU A CA 1
ATOM 855 C C . GLU A 1 110 ? -4.374 18.205 18.300 1.00 96.31 110 GLU A C 1
ATOM 857 O O . GLU A 1 110 ? -3.720 18.729 17.393 1.00 96.31 110 GLU A O 1
ATOM 862 N N . THR A 1 111 ? -3.767 17.541 19.285 1.00 97.75 111 THR A N 1
ATOM 863 C CA . THR A 1 111 ? -2.379 17.052 19.195 1.00 97.75 111 THR A CA 1
ATOM 864 C C . THR A 1 111 ? -2.401 15.565 18.872 1.00 97.75 111 THR A C 1
ATOM 866 O O . THR A 1 111 ? -3.388 14.897 19.168 1.00 97.75 111 THR A O 1
ATOM 869 N N . PHE A 1 112 ? -1.324 15.022 18.296 1.00 98.12 112 PHE A N 1
ATOM 870 C CA . PHE A 1 112 ? -1.297 13.623 17.863 1.00 98.12 112 PHE A CA 1
ATOM 871 C C . PHE A 1 112 ? -1.712 12.646 18.976 1.00 98.12 112 PHE A C 1
ATOM 873 O O . PHE A 1 112 ? -2.700 11.938 18.810 1.00 98.12 112 PHE A O 1
ATOM 880 N N . LEU A 1 113 ? -1.049 12.681 20.138 1.00 97.44 113 LEU A N 1
ATOM 881 C CA . LEU A 1 113 ? -1.328 11.764 21.255 1.00 97.44 113 LEU A CA 1
ATOM 882 C C . LEU A 1 113 ? -2.710 11.962 21.904 1.00 97.44 113 LEU A C 1
ATOM 884 O O . LEU A 1 113 ? -3.220 11.053 22.549 1.00 97.44 113 LEU A O 1
ATOM 888 N N . ALA A 1 114 ? -3.333 13.132 21.742 1.00 95.94 114 ALA A N 1
ATOM 889 C CA . ALA A 1 114 ? -4.693 13.389 22.222 1.00 95.94 114 ALA A CA 1
ATOM 890 C C . ALA A 1 114 ? -5.757 13.216 21.121 1.00 95.94 114 ALA A C 1
ATOM 892 O O . ALA A 1 114 ? -6.949 13.392 21.381 1.00 95.94 114 ALA A O 1
ATOM 893 N N . SER A 1 115 ? -5.339 12.907 19.890 1.00 96.06 115 SER A N 1
ATOM 894 C CA . SER A 1 115 ? -6.220 12.895 18.729 1.00 96.06 115 SER A CA 1
ATOM 895 C C . SER A 1 115 ? -7.166 11.702 18.739 1.00 96.06 115 SER A C 1
ATOM 897 O O . SER A 1 115 ? -6.867 10.617 19.249 1.00 96.06 115 SER A O 1
ATOM 899 N N . HIS A 1 116 ? -8.305 11.869 18.070 1.00 93.50 116 HIS A N 1
ATOM 900 C CA . HIS A 1 116 ? -9.223 10.754 17.821 1.00 93.50 116 HIS A CA 1
ATOM 901 C C . HIS A 1 116 ? -8.589 9.642 16.983 1.00 93.50 116 HIS A C 1
ATOM 903 O O . HIS A 1 116 ? -8.993 8.484 17.085 1.00 93.50 116 HIS A O 1
ATOM 909 N N . PHE A 1 117 ? -7.630 9.999 16.128 1.00 96.81 117 PHE A N 1
ATOM 910 C CA . PHE A 1 117 ? -6.871 9.031 15.354 1.00 96.81 117 PHE A CA 1
ATOM 911 C C . PHE A 1 117 ? -6.027 8.150 16.279 1.00 96.81 117 PHE A C 1
ATOM 913 O O . PHE A 1 117 ? -6.196 6.933 16.243 1.00 96.81 117 PHE A O 1
ATOM 920 N N . TRP A 1 118 ? -5.193 8.755 17.136 1.00 97.69 118 TRP A N 1
ATOM 921 C CA . TRP A 1 118 ? -4.292 8.025 18.031 1.00 97.69 118 TRP A CA 1
ATOM 922 C C . TRP A 1 118 ? -5.049 7.092 18.969 1.00 97.69 118 TRP A C 1
ATOM 924 O O . TRP A 1 118 ? -4.755 5.902 18.990 1.00 97.69 118 TRP A O 1
ATOM 934 N N . ARG A 1 119 ? -6.114 7.582 19.620 1.00 95.75 119 ARG A N 1
ATOM 935 C CA . ARG A 1 119 ? -6.955 6.757 20.508 1.00 95.75 119 ARG A CA 1
ATOM 936 C C . ARG A 1 119 ? -7.465 5.467 19.851 1.00 95.75 119 ARG A C 1
ATOM 938 O O . ARG A 1 119 ? -7.673 4.484 20.547 1.00 95.75 119 ARG A O 1
ATOM 945 N N . LYS A 1 120 ? -7.685 5.457 18.528 1.00 95.81 120 LYS A N 1
ATOM 946 C CA . LYS A 1 120 ? -8.140 4.271 17.778 1.00 95.81 120 LYS A CA 1
ATOM 947 C C . LYS A 1 120 ? -7.014 3.368 17.270 1.00 95.81 120 LYS A C 1
ATOM 949 O O . LYS A 1 120 ? -7.301 2.243 16.882 1.00 95.81 120 LYS A O 1
ATOM 954 N N . VAL A 1 121 ? -5.772 3.841 17.196 1.00 97.44 121 VAL A N 1
ATOM 955 C CA . VAL A 1 121 ? -4.641 3.044 16.675 1.00 97.44 121 VAL A CA 1
ATOM 956 C C . VAL A 1 121 ? -3.629 2.655 17.740 1.00 97.44 121 VAL A C 1
ATOM 958 O O . VAL A 1 121 ? -2.806 1.784 17.479 1.00 97.44 121 VAL A O 1
ATOM 961 N N . GLU A 1 122 ? -3.700 3.275 18.918 1.00 97.75 122 GLU A N 1
ATOM 962 C CA . GLU A 1 122 ? -2.825 3.008 20.056 1.00 97.75 122 GLU A CA 1
ATOM 963 C C . GLU A 1 122 ? -2.831 1.515 20.409 1.00 97.75 122 GLU A C 1
ATOM 965 O O . GLU A 1 122 ? -1.766 0.899 20.518 1.00 97.75 122 GLU A O 1
ATOM 970 N N . HIS A 1 123 ? -4.023 0.914 20.495 1.00 98.12 123 HIS A N 1
ATOM 971 C CA . HIS A 1 123 ? -4.211 -0.511 20.752 1.00 98.12 123 HIS A CA 1
ATOM 972 C C . HIS A 1 123 ? -5.252 -1.107 19.802 1.00 98.12 123 HIS A C 1
ATOM 974 O O . HIS A 1 123 ? -6.435 -0.760 19.840 1.00 98.12 123 HIS A O 1
ATOM 980 N N . LEU A 1 124 ? -4.806 -2.026 18.946 1.00 98.19 124 LEU A N 1
ATOM 981 C CA . LEU A 1 124 ? -5.634 -2.655 17.920 1.00 98.19 124 LEU A CA 1
ATOM 982 C C . LEU A 1 124 ? -5.791 -4.150 18.195 1.00 98.19 124 LEU A C 1
ATOM 984 O O . LEU A 1 124 ? -4.806 -4.857 18.392 1.00 98.19 124 LEU A O 1
ATOM 988 N N . LEU A 1 125 ? -7.017 -4.654 18.097 1.00 98.25 125 LEU A N 1
ATOM 989 C CA . LEU A 1 125 ? -7.277 -6.069 17.864 1.00 98.25 125 LEU A CA 1
ATOM 990 C C . LEU A 1 125 ? -7.534 -6.275 16.372 1.00 98.25 125 LEU A C 1
ATOM 992 O O . LEU A 1 125 ? -8.598 -5.943 15.847 1.00 98.25 125 LEU A O 1
ATOM 996 N N . LEU A 1 126 ? -6.543 -6.825 15.677 1.00 98.50 126 LEU A N 1
ATOM 997 C CA . LEU A 1 126 ? -6.647 -7.180 14.270 1.00 98.50 126 LEU A CA 1
ATOM 998 C C . LEU A 1 126 ? -7.148 -8.617 14.147 1.00 98.50 126 LEU A C 1
ATOM 1000 O O . LEU A 1 126 ? -6.514 -9.535 14.655 1.00 98.50 126 LEU A O 1
ATOM 1004 N N . VAL A 1 127 ? -8.250 -8.830 13.435 1.00 98.25 127 VAL A N 1
ATOM 1005 C CA . VAL A 1 127 ? -8.819 -10.159 13.176 1.00 98.25 127 VAL A CA 1
ATOM 1006 C C . VAL A 1 127 ? -8.744 -10.463 11.682 1.00 98.25 127 VAL A C 1
ATOM 1008 O O . VAL A 1 127 ? -9.153 -9.657 10.844 1.00 98.25 127 VAL A O 1
ATOM 1011 N N . TYR A 1 128 ? -8.198 -11.628 11.333 1.00 97.94 128 TYR A N 1
ATOM 1012 C CA . TYR A 1 128 ? -7.834 -11.971 9.961 1.00 97.94 128 TYR A CA 1
ATOM 1013 C C . TYR A 1 128 ? -8.714 -13.080 9.391 1.00 97.94 128 TYR A C 1
ATOM 1015 O O . TYR A 1 128 ? -8.749 -14.188 9.932 1.00 97.94 128 TYR A O 1
ATOM 1023 N N . TYR A 1 129 ? -9.323 -12.832 8.232 1.00 97.88 129 TYR A N 1
ATOM 1024 C CA . TYR A 1 129 ? -9.934 -13.880 7.408 1.00 97.88 129 TYR A CA 1
ATOM 1025 C C . TYR A 1 129 ? -9.174 -14.048 6.087 1.00 97.88 129 TYR A C 1
ATOM 1027 O O . TYR A 1 129 ? -8.650 -13.081 5.531 1.00 97.88 129 TYR A O 1
ATOM 1035 N N . GLU A 1 130 ? -9.098 -15.272 5.565 1.00 97.25 130 GLU A N 1
ATOM 1036 C CA . GLU A 1 130 ? -8.513 -15.528 4.245 1.00 97.25 130 GLU A CA 1
ATOM 1037 C C . GLU A 1 130 ? -9.562 -15.305 3.150 1.00 97.25 130 GLU A C 1
ATOM 1039 O O . GLU A 1 130 ? -10.591 -15.970 3.096 1.00 97.25 130 GLU A O 1
ATOM 1044 N N . TYR A 1 131 ? -9.281 -14.385 2.234 1.00 95.44 131 TYR A N 1
ATOM 1045 C CA . TYR A 1 131 ? -10.061 -14.153 1.028 1.00 95.44 131 TYR A CA 1
ATOM 1046 C C . TYR A 1 131 ? -9.722 -15.220 -0.024 1.00 95.44 131 TYR A C 1
ATOM 1048 O O . TYR A 1 131 ? -8.825 -15.036 -0.857 1.00 95.44 131 TYR A O 1
ATOM 1056 N N . VAL A 1 132 ? -10.426 -16.355 0.014 1.00 92.56 132 VAL A N 1
ATOM 1057 C CA . VAL A 1 132 ? -10.157 -17.536 -0.833 1.00 92.56 132 VAL A CA 1
ATOM 1058 C C . VAL A 1 132 ? -10.815 -17.401 -2.213 1.00 92.56 132 VAL A C 1
ATOM 1060 O O . VAL A 1 132 ? -11.602 -18.239 -2.645 1.00 92.56 132 VAL A O 1
ATOM 1063 N N . SER A 1 133 ? -10.502 -16.325 -2.934 1.00 90.75 133 SER A N 1
ATOM 1064 C CA . SER A 1 133 ? -10.958 -16.134 -4.314 1.00 90.75 133 SER A CA 1
ATOM 1065 C C . SER A 1 133 ? -9.938 -15.350 -5.149 1.00 90.75 133 SER A C 1
ATOM 1067 O O . SER A 1 133 ? -9.332 -14.394 -4.651 1.00 90.75 133 SER A O 1
ATOM 1069 N N . PRO A 1 134 ? -9.716 -15.722 -6.429 1.00 85.94 134 PRO A N 1
ATOM 1070 C CA . PRO A 1 134 ? -8.842 -14.971 -7.326 1.00 85.94 134 PRO A CA 1
ATOM 1071 C C . PRO A 1 134 ? -9.465 -13.658 -7.826 1.00 85.94 134 PRO A C 1
ATOM 1073 O O . PRO A 1 134 ? -8.721 -12.831 -8.359 1.00 85.94 134 PRO A O 1
ATOM 1076 N N . THR A 1 135 ? -10.784 -13.499 -7.684 1.00 89.19 135 THR A N 1
ATOM 1077 C CA . THR A 1 135 ? -11.577 -12.339 -8.115 1.00 89.19 135 THR A CA 1
ATOM 1078 C C . THR A 1 135 ? -12.562 -11.913 -7.034 1.00 89.19 135 THR A C 1
ATOM 1080 O O . THR A 1 135 ? -12.798 -12.646 -6.072 1.00 89.19 135 THR A O 1
ATOM 1083 N N . THR A 1 136 ? -13.171 -10.750 -7.220 1.00 90.06 136 THR A N 1
ATOM 1084 C CA . THR A 1 136 ? -14.187 -10.218 -6.325 1.00 90.06 136 THR A CA 1
ATOM 1085 C C . THR A 1 136 ? -15.429 -11.105 -6.353 1.00 90.06 136 THR A C 1
ATOM 1087 O O . THR A 1 136 ? -15.749 -11.711 -7.377 1.00 90.06 136 THR A O 1
ATOM 1090 N N . VAL A 1 137 ? -16.065 -11.258 -5.191 1.00 91.81 137 VAL A N 1
ATOM 1091 C CA . VAL A 1 137 ? -17.237 -12.113 -4.962 1.00 91.81 137 VAL A CA 1
ATOM 1092 C C . VAL A 1 137 ? -18.299 -11.329 -4.192 1.00 91.81 137 VAL A C 1
ATOM 1094 O O . VAL A 1 137 ? -17.943 -10.413 -3.441 1.00 91.81 137 VAL A O 1
ATOM 1097 N N . PRO A 1 138 ? -19.589 -11.681 -4.332 1.00 92.00 138 PRO A N 1
ATOM 1098 C CA . PRO A 1 138 ? -20.655 -11.045 -3.563 1.00 92.00 138 PRO A CA 1
ATOM 1099 C C . PRO A 1 138 ? -20.479 -11.255 -2.055 1.00 92.00 138 PRO A C 1
ATOM 1101 O O . PRO A 1 138 ? -19.877 -12.232 -1.612 1.00 92.00 138 PRO A O 1
ATOM 1104 N N . ALA A 1 139 ? -21.083 -10.370 -1.258 1.00 93.19 139 ALA A N 1
ATOM 1105 C CA . ALA A 1 139 ? -21.020 -10.425 0.204 1.00 93.19 139 ALA A CA 1
ATOM 1106 C C . ALA A 1 139 ? -21.494 -11.769 0.791 1.00 93.19 139 ALA A C 1
ATOM 1108 O O . ALA A 1 139 ? -20.969 -12.203 1.808 1.00 93.19 139 ALA A O 1
ATOM 1109 N N . SER A 1 140 ? -22.434 -12.465 0.143 1.00 94.25 140 SER A N 1
ATOM 1110 C CA . SER A 1 140 ? -22.890 -13.795 0.570 1.00 94.25 140 SER A CA 1
ATOM 1111 C C . SER A 1 140 ? -21.785 -14.855 0.536 1.00 94.25 140 SER A C 1
ATOM 1113 O O . SER A 1 140 ? -21.742 -15.714 1.411 1.00 94.25 140 SER A O 1
ATOM 1115 N N . ALA A 1 141 ? -20.859 -14.775 -0.423 1.00 95.12 141 ALA A N 1
ATOM 1116 C CA . ALA A 1 141 ? -19.764 -15.733 -0.570 1.00 95.12 141 ALA A CA 1
ATOM 1117 C C . ALA A 1 141 ? -18.681 -15.579 0.510 1.00 95.12 141 ALA A C 1
ATOM 1119 O O . ALA A 1 141 ? -17.869 -16.480 0.699 1.00 95.12 141 ALA A O 1
ATOM 1120 N N . TYR A 1 142 ? -18.684 -14.474 1.269 1.00 96.50 142 TYR A N 1
ATOM 1121 C CA . TYR A 1 142 ? -17.780 -14.318 2.411 1.00 96.50 142 TYR A CA 1
ATOM 1122 C C . TYR A 1 142 ? -18.056 -15.356 3.500 1.00 96.50 142 TYR A C 1
ATOM 1124 O O . TYR A 1 142 ? -17.170 -15.644 4.298 1.00 96.50 142 TYR A O 1
ATOM 1132 N N . ARG A 1 143 ? -19.254 -15.953 3.505 1.00 97.06 143 ARG A N 1
ATOM 1133 C CA . ARG A 1 143 ? -19.639 -17.035 4.409 1.00 97.06 143 ARG A CA 1
ATOM 1134 C C . ARG A 1 143 ? -18.649 -18.199 4.393 1.00 97.06 143 ARG A C 1
ATOM 1136 O O . ARG A 1 143 ? -18.439 -18.791 5.441 1.00 97.06 143 ARG A O 1
ATOM 1143 N N . ASP A 1 144 ? -18.010 -18.469 3.255 1.00 97.62 144 ASP A N 1
ATOM 1144 C CA . ASP A 1 144 ? -17.082 -19.592 3.076 1.00 97.62 144 ASP A CA 1
ATOM 1145 C C . ASP A 1 144 ? -15.622 -19.241 3.428 1.00 97.62 144 ASP A C 1
ATOM 1147 O O . ASP A 1 144 ? -14.732 -20.089 3.345 1.00 97.62 144 ASP A O 1
ATOM 1151 N N . PHE A 1 145 ? -15.335 -17.989 3.800 1.00 97.81 145 PHE A N 1
ATOM 1152 C CA . PHE A 1 145 ? -13.974 -17.544 4.092 1.00 97.81 145 PHE A CA 1
ATOM 1153 C C . PHE A 1 145 ? -13.563 -17.893 5.527 1.00 97.81 145 PHE A C 1
ATOM 1155 O O . PHE A 1 145 ? -14.272 -17.521 6.465 1.00 97.81 145 PHE A O 1
ATOM 1162 N N . PRO A 1 146 ? -12.427 -18.589 5.725 1.00 98.00 146 PRO A N 1
ATOM 1163 C CA . PRO A 1 146 ? -11.989 -19.014 7.045 1.00 98.00 146 PRO A CA 1
ATOM 1164 C C . PRO A 1 146 ? -11.298 -17.889 7.813 1.00 98.00 146 PRO A C 1
ATOM 1166 O O . PRO A 1 146 ? -10.518 -17.113 7.251 1.00 98.00 146 PRO A O 1
ATOM 1169 N N . LEU A 1 147 ? -11.512 -17.864 9.126 1.00 97.62 147 LEU A N 1
ATOM 1170 C CA . LEU A 1 147 ? -10.694 -17.104 10.061 1.00 97.62 147 LEU A CA 1
ATOM 1171 C C . LEU A 1 147 ? -9.306 -17.748 10.156 1.00 97.62 147 LEU A C 1
ATOM 1173 O O . LEU A 1 147 ? -9.190 -18.939 10.449 1.00 97.62 147 LEU A O 1
ATOM 1177 N N . VAL A 1 148 ? -8.237 -16.987 9.938 1.00 96.38 148 VAL A N 1
ATOM 1178 C CA . VAL A 1 148 ? -6.867 -17.538 9.893 1.00 96.38 148 VAL A CA 1
ATOM 1179 C C . VAL A 1 148 ? -5.985 -17.122 11.064 1.00 96.38 148 VAL A C 1
ATOM 1181 O O . VAL A 1 148 ? -5.009 -17.819 11.371 1.00 96.38 148 VAL A O 1
ATOM 1184 N N . GLY A 1 149 ? -6.342 -16.048 11.763 1.00 95.62 149 GLY A N 1
ATOM 1185 C CA . GLY A 1 149 ? -5.643 -15.616 12.966 1.00 95.62 149 GLY A CA 1
ATOM 1186 C C . GLY A 1 149 ? -6.110 -14.256 13.463 1.00 95.62 149 GLY A C 1
ATOM 1187 O O . GLY A 1 149 ? -7.085 -13.699 12.963 1.00 95.62 149 GLY A O 1
ATOM 1188 N N . TYR A 1 150 ? -5.378 -13.737 14.438 1.00 97.56 150 TYR A N 1
ATOM 1189 C CA . TYR A 1 150 ? -5.574 -12.418 15.019 1.00 97.56 150 TYR A CA 1
ATOM 1190 C C . TYR A 1 150 ? -4.238 -11.881 15.551 1.00 97.56 150 TYR A C 1
ATOM 1192 O O . TYR A 1 150 ? -3.268 -12.637 15.645 1.00 97.56 150 TYR A O 1
ATOM 1200 N N . ASP A 1 151 ? -4.195 -10.595 15.889 1.00 97.56 151 ASP A N 1
ATOM 1201 C CA . ASP A 1 151 ? -3.058 -9.931 16.529 1.00 97.56 151 ASP A CA 1
ATOM 1202 C C . ASP A 1 151 ? -3.540 -8.819 17.470 1.00 97.56 151 ASP A C 1
ATOM 1204 O O . ASP A 1 151 ? -4.401 -8.022 17.096 1.00 97.56 151 ASP A O 1
ATOM 1208 N N . PHE A 1 152 ? -2.962 -8.754 18.670 1.00 97.88 152 PHE A N 1
ATOM 1209 C CA . PHE A 1 152 ? -3.092 -7.598 19.560 1.00 97.88 152 PHE A CA 1
ATOM 1210 C C . PHE A 1 152 ? -1.931 -6.653 19.262 1.00 97.88 152 PHE A C 1
ATOM 1212 O O . PHE A 1 152 ? -0.834 -6.788 19.810 1.00 97.88 152 PHE A O 1
ATOM 1219 N N . HIS A 1 153 ? -2.177 -5.730 18.343 1.00 98.19 153 HIS A N 1
ATOM 1220 C CA . HIS A 1 153 ? -1.153 -4.901 17.744 1.00 98.19 153 HIS A CA 1
ATOM 1221 C C . HIS A 1 153 ? -0.957 -3.586 18.503 1.00 98.19 153 HIS A C 1
ATOM 1223 O O . HIS A 1 153 ? -1.915 -2.888 18.842 1.00 98.19 153 HIS A O 1
ATOM 1229 N N . HIS A 1 154 ? 0.312 -3.241 18.699 1.00 97.00 154 HIS A N 1
ATOM 1230 C CA . HIS A 1 154 ? 0.780 -1.929 19.122 1.00 97.00 154 HIS A CA 1
ATOM 1231 C C . HIS A 1 154 ? 1.971 -1.540 18.243 1.00 97.00 154 HIS A C 1
ATOM 1233 O O . HIS A 1 154 ? 2.788 -2.390 17.876 1.00 97.00 154 HIS A O 1
ATOM 1239 N N . PHE A 1 155 ? 2.061 -0.257 17.915 1.00 97.69 155 PHE A N 1
ATOM 1240 C CA . PHE A 1 155 ? 3.187 0.294 17.170 1.00 97.69 155 PHE A CA 1
ATOM 1241 C C . PHE A 1 155 ? 4.387 0.492 18.099 1.00 97.69 155 PHE A C 1
ATOM 1243 O O . PHE A 1 155 ? 4.224 0.881 19.257 1.00 97.69 155 PHE A O 1
ATOM 1250 N N . ASN A 1 156 ? 5.595 0.225 17.601 1.00 95.94 156 ASN A N 1
ATOM 1251 C CA . ASN A 1 156 ? 6.821 0.573 18.327 1.00 95.94 156 ASN A CA 1
ATOM 1252 C C . ASN A 1 156 ? 7.127 2.080 18.226 1.00 95.94 156 ASN A C 1
ATOM 1254 O O . ASN A 1 156 ? 6.519 2.780 17.427 1.00 95.94 156 ASN A O 1
ATOM 1258 N N . GLU A 1 157 ? 8.092 2.572 19.005 1.00 96.38 157 GLU A N 1
ATOM 1259 C CA . GLU A 1 157 ? 8.423 4.006 19.088 1.00 96.38 157 GLU A CA 1
ATOM 1260 C C . GLU A 1 157 ? 8.686 4.663 17.715 1.00 96.38 157 GLU A C 1
ATOM 1262 O O . GLU A 1 157 ? 8.065 5.674 17.400 1.00 96.38 157 GLU A O 1
ATOM 1267 N N . GLU A 1 158 ? 9.506 4.054 16.850 1.00 96.06 158 GLU A N 1
ATOM 1268 C CA . GLU A 1 158 ? 9.805 4.571 15.498 1.00 96.06 158 GLU A CA 1
ATOM 1269 C C . GLU A 1 158 ? 8.555 4.579 14.594 1.00 96.06 158 GLU A C 1
ATOM 1271 O O . GLU A 1 158 ? 8.326 5.488 13.788 1.00 96.06 158 GLU A O 1
ATOM 1276 N N . GLU A 1 159 ? 7.697 3.566 14.731 1.00 97.88 159 GLU A N 1
ATOM 1277 C CA . GLU A 1 159 ? 6.429 3.502 14.005 1.00 97.88 159 GLU A CA 1
ATOM 1278 C C . GLU A 1 159 ? 5.433 4.562 14.498 1.00 97.88 159 GLU A C 1
ATOM 1280 O O . GLU A 1 159 ? 4.719 5.145 13.680 1.00 97.88 159 GLU A O 1
ATOM 1285 N N . VAL A 1 160 ? 5.407 4.849 15.803 1.00 98.62 160 VAL A N 1
ATOM 1286 C CA . VAL A 1 160 ? 4.600 5.927 16.393 1.00 98.62 160 VAL A CA 1
ATOM 1287 C C . VAL A 1 160 ? 5.070 7.290 15.897 1.00 98.62 160 VAL A C 1
ATOM 1289 O O . VAL A 1 160 ? 4.234 8.094 15.487 1.00 98.62 160 VAL A O 1
ATOM 1292 N N . GLU A 1 161 ? 6.381 7.531 15.845 1.00 98.50 161 GLU A N 1
ATOM 1293 C CA . GLU A 1 161 ? 6.959 8.754 15.270 1.00 98.50 161 GLU A CA 1
ATOM 1294 C C . GLU A 1 161 ? 6.554 8.936 13.799 1.00 98.50 161 GLU A C 1
ATOM 1296 O O . GLU A 1 161 ? 6.163 10.029 13.387 1.00 98.50 161 GLU A O 1
ATOM 1301 N N . THR A 1 162 ? 6.559 7.853 13.015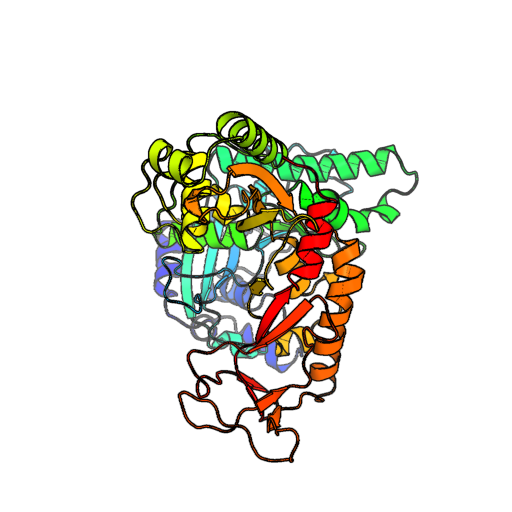 1.00 98.62 162 THR A N 1
ATOM 1302 C CA . THR A 1 162 ? 6.126 7.882 11.607 1.00 98.62 162 THR A CA 1
ATOM 1303 C C . THR A 1 162 ? 4.633 8.207 11.478 1.00 98.62 162 THR A C 1
ATOM 1305 O O . THR A 1 162 ? 4.235 9.038 10.660 1.00 98.62 162 THR A O 1
ATOM 1308 N N . LEU A 1 163 ? 3.783 7.572 12.296 1.00 98.69 163 LEU A N 1
ATOM 1309 C CA . LEU A 1 163 ? 2.343 7.857 12.331 1.00 98.69 163 LEU A CA 1
ATOM 1310 C C . LEU A 1 163 ? 2.058 9.300 12.753 1.00 98.69 163 LEU A C 1
ATOM 1312 O O . LEU A 1 163 ? 1.164 9.931 12.186 1.00 98.69 163 LEU A O 1
ATOM 1316 N N . GLN A 1 164 ? 2.817 9.817 13.720 1.00 98.75 164 GLN A N 1
ATOM 1317 C CA . GLN A 1 164 ? 2.731 11.204 14.148 1.00 98.75 164 GLN A CA 1
ATOM 1318 C C . GLN A 1 164 ? 3.086 12.144 13.001 1.00 98.75 164 GLN A C 1
ATOM 1320 O O . GLN A 1 164 ? 2.279 13.013 12.678 1.00 98.75 164 GLN A O 1
ATOM 1325 N N . ALA A 1 165 ? 4.233 11.945 12.349 1.00 98.69 165 ALA A N 1
ATOM 1326 C CA . ALA A 1 165 ? 4.666 12.786 11.239 1.00 98.69 165 ALA A CA 1
ATOM 1327 C C . ALA A 1 165 ? 3.628 12.817 10.104 1.00 98.69 165 ALA A C 1
ATOM 1329 O O . ALA A 1 165 ? 3.255 13.890 9.626 1.00 98.69 165 ALA A O 1
ATOM 1330 N N . ASP A 1 166 ? 3.096 11.658 9.715 1.00 98.69 166 ASP A N 1
ATOM 1331 C CA . ASP A 1 166 ? 2.052 11.561 8.693 1.00 98.69 166 ASP A CA 1
ATOM 1332 C C . ASP A 1 166 ? 0.756 12.281 9.101 1.00 98.69 166 ASP A C 1
ATOM 1334 O O . ASP A 1 166 ? 0.149 13.003 8.301 1.00 98.69 166 ASP A O 1
ATOM 1338 N N . TRP A 1 167 ? 0.315 12.096 10.347 1.00 98.62 167 TRP A N 1
ATOM 1339 C CA . TRP A 1 167 ? -0.886 12.745 10.868 1.00 98.62 167 TRP A CA 1
ATOM 1340 C C . TRP A 1 167 ? -0.723 14.270 10.925 1.00 98.62 167 TRP A C 1
ATOM 1342 O O . TRP A 1 167 ? -1.625 15.005 10.514 1.00 98.62 167 TRP A O 1
ATOM 1352 N N . GLU A 1 168 ? 0.440 14.750 11.367 1.00 98.56 168 GLU A N 1
ATOM 1353 C CA . GLU A 1 168 ? 0.783 16.172 11.426 1.00 98.56 168 GLU A CA 1
ATOM 1354 C C . GLU A 1 168 ? 0.838 16.797 10.030 1.00 98.56 168 GLU A C 1
ATOM 1356 O O . GLU A 1 168 ? 0.284 17.876 9.833 1.00 98.56 168 GLU A O 1
ATOM 1361 N N . ILE A 1 169 ? 1.378 16.092 9.027 1.00 98.44 169 ILE A N 1
ATOM 1362 C CA . ILE A 1 169 ? 1.346 16.526 7.620 1.00 98.44 169 ILE A CA 1
ATOM 1363 C C . ILE A 1 169 ? -0.097 16.767 7.147 1.00 98.44 169 ILE A C 1
ATOM 1365 O O . ILE A 1 169 ? -0.368 17.768 6.478 1.00 98.44 169 ILE A O 1
ATOM 1369 N N . ILE A 1 170 ? -1.028 15.871 7.494 1.00 98.12 170 ILE A N 1
ATOM 1370 C CA . ILE A 1 170 ? -2.448 15.994 7.130 1.00 98.12 170 ILE A CA 1
ATOM 1371 C C . ILE A 1 170 ? -3.112 17.154 7.881 1.00 98.12 170 ILE A C 1
ATOM 1373 O O . ILE A 1 170 ? -3.791 17.975 7.255 1.00 98.12 170 ILE A O 1
ATOM 1377 N N . ARG A 1 171 ? -2.901 17.259 9.200 1.00 98.19 171 ARG A N 1
ATOM 1378 C CA . ARG A 1 171 ? -3.404 18.369 10.028 1.00 98.19 171 ARG A CA 1
ATOM 1379 C C . ARG A 1 171 ? -2.921 19.717 9.493 1.00 98.19 171 ARG A C 1
ATOM 1381 O O . ARG A 1 171 ? -3.736 20.618 9.294 1.00 98.19 171 ARG A O 1
ATOM 1388 N N . ASP A 1 172 ? -1.623 19.850 9.244 1.00 98.25 172 ASP A N 1
ATOM 1389 C CA . ASP A 1 172 ? -0.992 21.113 8.855 1.00 98.25 172 ASP A CA 1
ATOM 1390 C C . ASP A 1 172 ? -1.440 21.563 7.471 1.00 98.25 172 ASP A C 1
ATOM 1392 O O . ASP A 1 172 ? -1.637 22.755 7.246 1.00 98.25 172 ASP A O 1
ATOM 1396 N N . TYR A 1 173 ? -1.685 20.624 6.557 1.00 98.12 173 TYR A N 1
ATOM 1397 C CA . TYR A 1 173 ? -2.267 20.951 5.260 1.00 98.12 173 TYR A CA 1
ATOM 1398 C C . TYR A 1 173 ? -3.697 21.487 5.389 1.00 98.12 173 TYR A C 1
ATOM 1400 O O . TYR A 1 173 ? -4.045 22.487 4.763 1.00 98.12 173 TYR A O 1
ATOM 1408 N N . ILE A 1 174 ? -4.524 20.882 6.247 1.00 97.50 174 ILE A N 1
ATOM 1409 C CA . ILE A 1 174 ? -5.875 21.392 6.528 1.00 97.50 174 ILE A CA 1
ATOM 1410 C C . ILE A 1 174 ? -5.802 22.778 7.177 1.00 97.50 174 ILE A C 1
ATOM 1412 O O . ILE A 1 174 ? -6.549 23.674 6.781 1.00 97.50 174 ILE A O 1
ATOM 1416 N N . GLN A 1 175 ? -4.892 22.978 8.134 1.00 97.88 175 GLN A N 1
ATOM 1417 C CA . GLN A 1 175 ? -4.665 24.282 8.757 1.00 97.88 175 GLN A CA 1
ATOM 1418 C C . GLN A 1 175 ? -4.221 25.324 7.726 1.00 97.88 175 GLN A C 1
ATOM 1420 O O . GLN A 1 175 ? -4.729 26.445 7.726 1.00 97.88 175 GLN A O 1
ATOM 1425 N N . GLN A 1 176 ? -3.317 24.957 6.816 1.00 98.00 176 GLN A N 1
ATOM 1426 C CA . GLN A 1 176 ? -2.880 25.821 5.726 1.00 98.00 176 GLN A CA 1
ATOM 1427 C C . GLN A 1 176 ? -4.070 26.237 4.861 1.00 98.00 176 GLN A C 1
ATOM 1429 O O . GLN A 1 176 ? -4.233 27.429 4.614 1.00 98.00 176 GLN A O 1
ATOM 1434 N N . LEU A 1 177 ? -4.921 25.297 4.436 1.00 97.44 177 LEU A N 1
ATOM 1435 C CA . LEU A 1 177 ? -6.115 25.608 3.646 1.00 97.44 177 LEU A CA 1
ATOM 1436 C C . LEU A 1 177 ? -7.042 26.578 4.389 1.00 97.44 177 LEU A C 1
ATOM 1438 O O . LEU A 1 177 ? -7.427 27.587 3.803 1.00 97.44 177 LEU A O 1
ATOM 1442 N N . LYS A 1 178 ? -7.319 26.332 5.680 1.00 96.69 178 LYS A N 1
ATOM 1443 C CA . LYS A 1 178 ? -8.119 27.233 6.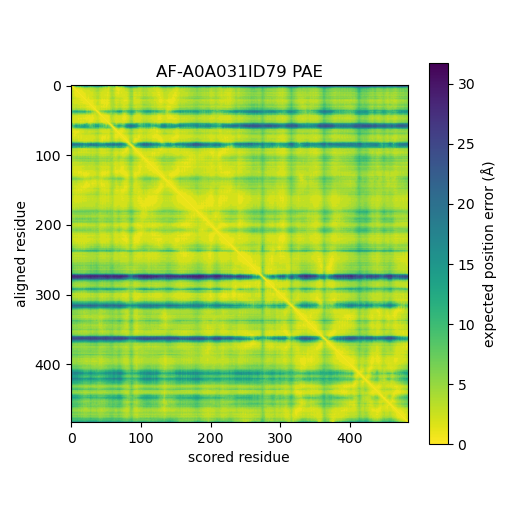536 1.00 96.69 178 LYS A CA 1
ATOM 1444 C C . LYS A 1 178 ? -7.532 28.644 6.639 1.00 96.69 178 LYS A C 1
ATOM 1446 O O . LYS A 1 178 ? -8.281 29.605 6.723 1.00 96.69 178 LYS A O 1
ATOM 1451 N N . ASN A 1 179 ? -6.206 28.766 6.642 1.00 97.25 179 ASN A N 1
ATOM 1452 C CA . ASN A 1 179 ? -5.523 30.056 6.742 1.00 97.25 179 ASN A CA 1
ATOM 1453 C C . ASN A 1 179 ? -5.446 30.811 5.407 1.00 97.25 179 ASN A C 1
ATOM 1455 O O . ASN A 1 179 ? -5.202 32.014 5.408 1.00 97.25 179 ASN A O 1
ATOM 1459 N N . THR A 1 180 ? -5.557 30.110 4.277 1.00 97.31 180 THR A N 1
ATOM 1460 C CA . THR A 1 180 ? -5.250 30.660 2.944 1.00 97.31 180 THR A CA 1
ATOM 1461 C C . THR A 1 180 ? -6.477 30.886 2.072 1.00 97.31 180 THR A C 1
ATOM 1463 O O . THR A 1 180 ? -6.392 31.657 1.120 1.00 97.31 180 THR A O 1
ATOM 1466 N N . HIS A 1 181 ? -7.601 30.241 2.380 1.00 96.38 181 HIS A N 1
ATOM 1467 C CA . HIS A 1 181 ? -8.820 30.317 1.585 1.00 96.38 181 HIS A CA 1
ATOM 1468 C C . HIS A 1 181 ? -10.001 30.669 2.482 1.00 96.38 181 HIS A C 1
ATOM 1470 O O . HIS A 1 181 ? -10.167 30.067 3.540 1.00 96.38 181 HIS A O 1
ATOM 1476 N N . ASP A 1 182 ? -10.857 31.583 2.020 1.00 95.25 182 ASP A N 1
ATOM 1477 C CA . ASP A 1 182 ? -12.089 31.946 2.732 1.00 95.25 182 ASP A CA 1
ATOM 1478 C C . ASP A 1 182 ? -13.045 30.742 2.853 1.00 95.25 182 ASP A C 1
ATOM 1480 O O . ASP A 1 182 ? -13.684 30.550 3.886 1.00 95.25 182 ASP A O 1
ATOM 1484 N N . ASN A 1 183 ? -13.080 29.886 1.819 1.00 95.00 183 ASN A N 1
ATOM 1485 C CA . ASN A 1 183 ? -13.867 28.650 1.756 1.00 95.00 183 ASN A CA 1
ATOM 1486 C C . ASN A 1 183 ? -12.946 27.417 1.632 1.00 95.00 183 ASN A C 1
ATOM 1488 O O . ASN A 1 183 ? -12.826 26.834 0.552 1.00 95.00 183 ASN A O 1
ATOM 1492 N N . PRO A 1 184 ? -12.274 26.979 2.713 1.00 95.69 184 PRO A N 1
ATOM 1493 C CA . PRO A 1 184 ? -11.277 25.907 2.642 1.00 95.69 184 PRO A CA 1
ATOM 1494 C C . PRO A 1 184 ? -11.859 24.544 2.233 1.00 95.69 184 PRO A C 1
ATOM 1496 O O . PRO A 1 184 ? -11.139 23.719 1.672 1.00 95.69 184 PRO A O 1
ATOM 1499 N N . GLU A 1 185 ? -13.153 24.305 2.472 1.00 94.88 185 GLU A N 1
ATOM 1500 C CA . GLU A 1 185 ? -13.829 23.051 2.109 1.00 94.88 185 GLU A CA 1
ATOM 1501 C C . GLU A 1 185 ? -13.783 22.745 0.608 1.00 94.88 185 GLU A C 1
ATOM 1503 O O . GLU A 1 185 ? -13.698 21.575 0.227 1.00 94.88 185 GLU A O 1
ATOM 1508 N N . GLU A 1 186 ? -13.767 23.775 -0.247 1.00 94.94 186 GLU A N 1
ATOM 1509 C CA . GLU A 1 186 ? -13.654 23.612 -1.702 1.00 94.94 186 GLU A CA 1
ATOM 1510 C C . GLU A 1 186 ? -12.336 22.944 -2.104 1.00 94.94 186 GLU A C 1
ATOM 1512 O O . GLU A 1 186 ? -12.261 22.324 -3.161 1.00 94.94 186 GLU A O 1
ATOM 1517 N N . TYR A 1 187 ? -11.320 22.987 -1.238 1.00 95.56 187 TYR A N 1
ATOM 1518 C CA . TYR A 1 187 ? -9.983 22.457 -1.487 1.00 95.56 187 TYR A CA 1
ATOM 1519 C C . TYR A 1 187 ? -9.720 21.122 -0.786 1.00 95.56 187 TYR A C 1
ATOM 1521 O O . TYR A 1 187 ? -8.735 20.465 -1.092 1.00 95.56 187 TYR A O 1
ATOM 1529 N N . TYR A 1 188 ? -10.593 20.633 0.101 1.00 94.81 188 TYR A N 1
ATOM 1530 C CA . TYR A 1 188 ? -10.350 19.365 0.813 1.00 94.81 188 TYR A CA 1
ATOM 1531 C C . TYR A 1 188 ? -10.279 18.135 -0.103 1.00 94.81 188 TYR A C 1
ATOM 1533 O O . TYR A 1 188 ? -9.728 17.104 0.285 1.00 94.81 188 TYR A O 1
ATOM 1541 N N . HIS A 1 189 ? -10.767 18.232 -1.340 1.00 91.81 189 HIS A N 1
ATOM 1542 C CA . HIS A 1 189 ? -10.622 17.175 -2.340 1.00 91.81 189 HIS A CA 1
ATOM 1543 C C . HIS A 1 189 ? -9.150 16.905 -2.720 1.00 91.81 189 HIS A C 1
ATOM 1545 O O . HIS A 1 189 ? -8.842 15.810 -3.191 1.00 91.81 189 HIS A O 1
ATOM 1551 N N . THR A 1 190 ? -8.235 17.856 -2.481 1.00 92.50 190 THR A N 1
ATOM 1552 C CA . THR A 1 190 ? -6.802 17.727 -2.796 1.00 92.50 190 THR A CA 1
ATOM 1553 C C . THR A 1 190 ? -5.999 16.988 -1.725 1.00 92.50 190 THR A C 1
ATOM 1555 O O . THR A 1 190 ? -4.837 16.672 -1.974 1.00 92.50 190 THR A O 1
ATOM 1558 N N . LEU A 1 191 ? -6.584 16.694 -0.551 1.00 92.19 191 LEU A N 1
ATOM 1559 C CA . LEU A 1 191 ? -5.887 16.099 0.602 1.00 92.19 191 LEU A CA 1
ATOM 1560 C C . LEU A 1 191 ? -5.030 14.889 0.219 1.00 92.19 191 LEU A C 1
ATOM 1562 O O . LEU A 1 191 ? -3.847 14.830 0.541 1.00 92.19 191 LEU A O 1
ATOM 1566 N N . SER A 1 192 ? -5.624 13.936 -0.496 1.00 87.19 192 SER A N 1
ATOM 1567 C CA . SER A 1 192 ? -4.937 12.707 -0.890 1.00 87.19 192 SER A CA 1
ATOM 1568 C C . SER A 1 192 ? -3.819 12.991 -1.902 1.00 87.19 192 SER A C 1
ATOM 1570 O O . SER A 1 192 ? -2.666 12.622 -1.682 1.00 87.19 192 SER A O 1
ATOM 1572 N N . SER A 1 193 ? -4.122 13.733 -2.973 1.00 87.75 193 SER A N 1
ATOM 1573 C CA . SER A 1 193 ? -3.178 13.993 -4.067 1.00 87.75 193 SER A CA 1
ATOM 1574 C C . SER A 1 193 ? -2.008 14.895 -3.671 1.00 87.75 193 SER A C 1
ATOM 1576 O O . SER A 1 193 ? -0.901 14.694 -4.156 1.00 87.75 193 SER A O 1
ATOM 1578 N N . ALA A 1 194 ? -2.232 15.876 -2.794 1.00 91.31 194 ALA A N 1
ATOM 1579 C CA . ALA A 1 194 ? -1.205 16.830 -2.375 1.00 91.31 194 ALA A CA 1
ATOM 1580 C C . ALA A 1 194 ? -0.222 16.247 -1.349 1.00 91.31 194 ALA A C 1
ATOM 1582 O O . ALA A 1 194 ? 0.900 16.738 -1.220 1.00 91.31 194 ALA A O 1
ATOM 1583 N N . LEU A 1 195 ? -0.644 15.232 -0.588 1.00 93.44 195 LEU A N 1
ATOM 1584 C CA . LEU A 1 195 ? 0.120 14.717 0.552 1.00 93.44 195 LEU A CA 1
ATOM 1585 C C . LEU A 1 195 ? 0.736 13.347 0.304 1.00 93.44 195 LEU A C 1
ATOM 1587 O O . LEU A 1 195 ? 1.716 13.007 0.955 1.00 93.44 195 LEU A O 1
ATOM 1591 N N . ARG A 1 196 ? 0.207 12.582 -0.652 1.00 89.38 196 ARG A N 1
ATOM 1592 C CA . ARG A 1 196 ? 0.635 11.219 -0.989 1.00 89.38 196 ARG A CA 1
ATOM 1593 C C . ARG A 1 196 ? 2.154 11.010 -1.023 1.00 89.38 196 ARG A C 1
ATOM 1595 O O . ARG A 1 196 ? 2.626 10.021 -0.473 1.00 89.38 196 ARG A O 1
ATOM 1602 N N . GLU A 1 197 ? 2.911 11.918 -1.641 1.00 90.88 197 GLU A N 1
ATOM 1603 C CA . GLU A 1 197 ? 4.375 11.801 -1.776 1.00 90.88 197 GLU A CA 1
ATOM 1604 C C . GLU A 1 197 ? 5.140 12.028 -0.467 1.00 90.88 197 GLU A C 1
ATOM 1606 O O . GLU A 1 197 ? 6.329 11.730 -0.378 1.00 90.88 197 GLU A O 1
ATOM 1611 N N . ARG A 1 198 ? 4.467 12.562 0.553 1.00 94.25 198 ARG A N 1
ATOM 1612 C CA . ARG A 1 198 ? 5.044 12.908 1.855 1.00 94.25 198 ARG A CA 1
ATOM 1613 C C . ARG A 1 198 ? 4.693 11.899 2.943 1.00 94.25 198 ARG A C 1
ATOM 1615 O O . ARG A 1 198 ? 5.434 11.820 3.915 1.00 94.25 198 ARG A O 1
ATOM 1622 N N . LEU A 1 199 ? 3.594 11.159 2.780 1.00 96.25 199 LEU A N 1
ATOM 1623 C CA . LEU A 1 199 ? 3.095 10.219 3.781 1.00 96.25 199 LEU A CA 1
ATOM 1624 C C . LEU A 1 199 ? 3.767 8.851 3.644 1.00 96.25 199 LEU A C 1
ATOM 1626 O O . LEU A 1 199 ? 3.813 8.293 2.544 1.00 96.25 199 LEU A O 1
ATOM 1630 N N . MET A 1 200 ? 4.234 8.269 4.746 1.00 96.81 200 MET A N 1
ATOM 1631 C CA . MET A 1 200 ? 4.873 6.952 4.763 1.00 96.81 200 MET A CA 1
ATOM 1632 C C . MET A 1 200 ? 3.882 5.823 5.026 1.00 96.81 200 MET A C 1
ATOM 1634 O O . MET A 1 200 ? 3.762 4.925 4.189 1.00 96.81 200 MET A O 1
ATOM 1638 N N . PHE A 1 201 ? 3.169 5.862 6.149 1.00 97.94 201 PHE A N 1
ATOM 1639 C CA . PHE A 1 201 ? 2.286 4.798 6.629 1.00 97.94 201 PHE A CA 1
ATOM 1640 C C . PHE A 1 201 ? 0.807 5.066 6.402 1.00 97.94 201 PHE A C 1
ATOM 1642 O O . PHE A 1 201 ? 0.037 4.110 6.276 1.00 97.94 201 PHE A O 1
ATOM 1649 N N . LEU A 1 202 ? 0.411 6.334 6.353 1.00 97.38 202 LEU A N 1
ATOM 1650 C CA . LEU A 1 202 ? -0.979 6.735 6.215 1.00 97.38 202 LEU A CA 1
ATOM 1651 C C . LEU A 1 202 ? -1.311 7.173 4.796 1.00 97.38 202 LEU A C 1
ATOM 1653 O O . LEU A 1 202 ? -0.467 7.619 4.021 1.00 97.38 202 LEU A O 1
ATOM 1657 N N . ASP A 1 203 ? -2.588 7.079 4.470 1.00 95.06 203 ASP A N 1
ATOM 1658 C CA . ASP A 1 203 ? -3.182 7.818 3.371 1.00 95.06 203 ASP A CA 1
ATOM 1659 C C . ASP A 1 203 ? -4.581 8.327 3.757 1.00 95.06 203 ASP A C 1
ATOM 1661 O O . ASP A 1 203 ? -5.065 8.110 4.877 1.00 95.06 203 ASP A O 1
ATOM 1665 N N . THR A 1 204 ? -5.219 9.039 2.823 1.00 93.88 204 THR A N 1
ATOM 1666 C CA . THR A 1 204 ? -6.604 9.485 2.975 1.00 93.88 204 THR A CA 1
ATOM 1667 C C . THR A 1 204 ? -7.452 9.115 1.764 1.00 93.88 204 THR A C 1
ATOM 1669 O O . THR A 1 204 ? -7.039 9.279 0.614 1.00 93.88 204 THR A O 1
ATOM 1672 N N . SER A 1 205 ? -8.651 8.602 2.036 1.00 90.69 205 SER A N 1
ATOM 1673 C CA . SER A 1 205 ? -9.664 8.254 1.032 1.00 90.69 205 SER A CA 1
ATOM 1674 C C . SER A 1 205 ? -11.020 8.040 1.709 1.00 90.69 205 SER A C 1
ATOM 1676 O O . SER A 1 205 ? -11.044 7.620 2.871 1.00 90.69 205 SER A O 1
ATOM 1678 N N . PRO A 1 206 ? -12.153 8.236 1.016 1.00 90.62 206 PRO A N 1
ATOM 1679 C CA . PRO A 1 206 ? -12.301 8.793 -0.341 1.00 90.62 206 PRO A CA 1
ATOM 1680 C C . PRO A 1 206 ? -11.953 10.290 -0.432 1.00 90.62 206 PRO A C 1
ATOM 1682 O O . PRO A 1 206 ? -11.576 10.900 0.570 1.00 90.62 206 PRO A O 1
ATOM 1685 N N . LYS A 1 207 ? -12.036 10.871 -1.638 1.00 87.94 207 LYS A N 1
ATOM 1686 C CA . LYS A 1 207 ? -11.887 12.322 -1.859 1.00 87.94 207 LYS A CA 1
ATOM 1687 C C . LYS A 1 207 ? -13.153 13.058 -1.379 1.00 87.94 207 LYS A C 1
ATOM 1689 O O . LYS A 1 207 ? -14.269 12.563 -1.531 1.00 87.94 207 LYS A O 1
ATOM 1694 N N . TRP A 1 208 ? -12.982 14.262 -0.827 1.00 89.94 208 TRP A N 1
ATOM 1695 C CA . TRP A 1 208 ? -14.096 15.149 -0.450 1.00 89.94 208 TRP A CA 1
ATOM 1696 C C . TRP A 1 208 ? -15.019 15.422 -1.662 1.00 89.94 208 TRP A C 1
ATOM 1698 O O . TRP A 1 208 ? -14.489 15.565 -2.765 1.00 89.94 208 TRP A O 1
ATOM 1708 N N . PRO A 1 209 ? -16.364 15.506 -1.517 1.00 88.62 209 PRO A N 1
ATOM 1709 C CA . PRO A 1 209 ? -17.163 15.611 -0.285 1.00 88.62 209 PRO A CA 1
ATOM 1710 C C . PRO A 1 209 ? -17.489 14.284 0.409 1.00 88.62 209 PRO A C 1
ATOM 1712 O O . PRO A 1 209 ? -18.076 14.288 1.495 1.00 88.62 209 PRO A O 1
ATOM 1715 N N . HIS A 1 210 ? -17.102 13.137 -0.157 1.00 89.38 210 HIS A N 1
ATOM 1716 C CA . HIS A 1 210 ? -17.128 11.899 0.613 1.00 89.38 210 HIS A CA 1
ATOM 1717 C C . HIS A 1 210 ? -16.073 12.010 1.713 1.00 89.38 210 HIS A C 1
ATOM 1719 O O . HIS A 1 210 ? -14.901 12.236 1.431 1.00 89.38 210 HIS A O 1
ATOM 1725 N N . LYS A 1 211 ? -16.499 11.915 2.978 1.00 90.56 211 LYS A N 1
ATOM 1726 C CA . LYS A 1 211 ? -15.637 12.199 4.134 1.00 90.56 211 LYS A CA 1
ATOM 1727 C C . LYS A 1 211 ? -14.357 11.347 4.076 1.00 90.56 211 LYS A C 1
ATOM 1729 O O . LYS A 1 211 ? -14.470 10.127 4.250 1.00 90.56 211 LYS A O 1
ATOM 1734 N N . PRO A 1 212 ? -13.171 11.957 3.874 1.00 93.44 212 PRO A N 1
ATOM 1735 C CA . PRO A 1 212 ? -11.913 11.231 3.846 1.00 93.44 212 PRO A CA 1
ATOM 1736 C C . PRO A 1 212 ? -11.679 10.531 5.176 1.00 93.44 212 PRO A C 1
ATOM 1738 O O . PRO A 1 212 ? -12.086 11.016 6.233 1.00 93.44 212 PRO A O 1
ATOM 1741 N N . ARG A 1 213 ? -11.014 9.384 5.138 1.00 94.69 213 ARG A N 1
ATOM 1742 C CA . ARG A 1 213 ? -10.657 8.608 6.322 1.00 94.69 213 ARG A CA 1
ATOM 1743 C C . ARG A 1 213 ? -9.158 8.403 6.367 1.00 94.69 213 ARG A C 1
ATOM 1745 O O . ARG A 1 213 ? -8.559 8.170 5.324 1.00 94.69 213 ARG A O 1
ATOM 1752 N N . PHE A 1 214 ? -8.587 8.445 7.565 1.00 97.12 214 PHE A N 1
ATOM 1753 C CA . PHE A 1 214 ? -7.251 7.923 7.805 1.00 97.12 214 PHE A CA 1
ATOM 1754 C C . PHE A 1 214 ? -7.268 6.422 7.555 1.00 97.12 214 PHE A C 1
ATOM 1756 O O . PHE A 1 214 ? -8.106 5.703 8.122 1.00 97.12 214 PHE A O 1
ATOM 1763 N N . ARG A 1 215 ? -6.343 5.947 6.726 1.00 96.75 215 ARG A N 1
ATOM 1764 C CA . ARG A 1 215 ? -6.112 4.517 6.547 1.00 96.75 215 ARG A CA 1
ATOM 1765 C C . ARG A 1 215 ? -4.633 4.217 6.709 1.00 96.75 215 ARG A C 1
ATOM 1767 O O . ARG A 1 215 ? -3.792 5.005 6.292 1.00 96.75 215 ARG A O 1
ATOM 1774 N N . ILE A 1 216 ? -4.331 3.062 7.289 1.00 98.06 216 ILE A N 1
ATOM 1775 C CA . ILE A 1 216 ? -2.985 2.495 7.241 1.00 98.06 216 ILE A CA 1
ATOM 1776 C C . ILE A 1 216 ? -2.827 1.838 5.872 1.00 98.06 216 ILE A C 1
ATOM 1778 O O . ILE A 1 216 ? -3.637 0.977 5.502 1.00 98.06 216 ILE A O 1
ATOM 1782 N N . LYS A 1 217 ? -1.791 2.237 5.129 1.00 97.00 217 LYS A N 1
ATOM 1783 C CA . LYS A 1 217 ? -1.490 1.724 3.788 1.00 97.00 217 LYS A CA 1
ATOM 1784 C C . LYS A 1 217 ? -1.415 0.202 3.773 1.00 97.00 217 LYS A C 1
ATOM 1786 O O . LYS A 1 217 ? -0.968 -0.442 4.731 1.00 97.00 217 LYS A O 1
ATOM 1791 N N . ARG A 1 218 ? -1.792 -0.396 2.643 1.00 95.50 218 ARG A N 1
ATOM 1792 C CA . ARG A 1 218 ? -1.865 -1.862 2.502 1.00 95.50 218 ARG A CA 1
ATOM 1793 C C . ARG A 1 218 ? -0.509 -2.532 2.733 1.00 95.50 218 ARG A C 1
ATOM 1795 O O . ARG A 1 218 ? -0.448 -3.617 3.316 1.00 95.50 218 ARG A O 1
ATOM 1802 N N . ALA A 1 219 ? 0.576 -1.898 2.291 1.00 95.31 219 ALA A N 1
ATOM 1803 C CA . ALA A 1 219 ? 1.937 -2.399 2.480 1.00 95.31 219 ALA A CA 1
ATOM 1804 C C . ALA A 1 219 ? 2.350 -2.461 3.964 1.00 95.31 219 ALA A C 1
ATOM 1806 O O . ALA A 1 219 ? 2.918 -3.463 4.404 1.00 95.31 219 ALA A O 1
ATOM 1807 N N . VAL A 1 220 ? 1.977 -1.452 4.759 1.00 97.75 220 VAL A N 1
ATOM 1808 C CA . VAL A 1 220 ? 2.204 -1.432 6.214 1.00 97.75 220 VAL A CA 1
ATOM 1809 C C . VAL A 1 220 ? 1.383 -2.515 6.904 1.00 97.75 220 VAL A C 1
ATOM 1811 O O . VAL A 1 220 ? 1.939 -3.307 7.663 1.00 97.75 220 VAL A O 1
ATOM 1814 N N . LEU A 1 221 ? 0.091 -2.637 6.574 1.00 97.69 221 LEU A N 1
ATOM 1815 C CA . LEU A 1 221 ? -0.753 -3.699 7.131 1.00 97.69 221 LEU A CA 1
ATOM 1816 C C . LEU A 1 221 ? -0.221 -5.092 6.775 1.00 97.69 221 LEU A C 1
ATOM 1818 O O . LEU A 1 221 ? -0.201 -5.991 7.610 1.00 97.69 221 LEU A O 1
ATOM 1822 N N . THR A 1 222 ? 0.269 -5.268 5.547 1.00 96.56 222 THR A N 1
ATOM 1823 C CA . THR A 1 222 ? 0.921 -6.511 5.122 1.00 96.56 222 THR A CA 1
ATOM 1824 C C . THR A 1 222 ? 2.163 -6.799 5.964 1.00 96.56 222 THR A C 1
ATOM 1826 O O . THR A 1 222 ? 2.358 -7.940 6.384 1.00 96.56 222 THR A O 1
ATOM 1829 N N . ASN A 1 223 ? 3.002 -5.799 6.245 1.00 96.88 223 ASN A N 1
ATOM 1830 C CA . ASN A 1 223 ? 4.156 -5.968 7.127 1.00 96.88 223 ASN A CA 1
ATOM 1831 C C . ASN A 1 223 ? 3.728 -6.437 8.531 1.00 96.88 223 ASN A C 1
ATOM 1833 O O . ASN A 1 223 ? 4.223 -7.477 8.974 1.00 96.88 223 ASN A O 1
ATOM 1837 N N . ILE A 1 224 ? 2.756 -5.752 9.150 1.00 97.50 224 ILE A N 1
ATOM 1838 C CA . ILE A 1 224 ? 2.194 -6.076 10.476 1.00 97.50 224 ILE A CA 1
ATOM 1839 C C . ILE A 1 224 ? 1.697 -7.525 10.525 1.00 97.50 224 ILE A C 1
ATOM 1841 O O . ILE A 1 224 ? 2.160 -8.314 11.346 1.00 97.50 224 ILE A O 1
ATOM 1845 N N . VAL A 1 225 ? 0.834 -7.909 9.579 1.00 96.62 225 VAL A N 1
ATOM 1846 C CA . VAL A 1 225 ? 0.268 -9.267 9.482 1.00 96.62 225 VAL A CA 1
ATOM 1847 C C . VAL A 1 225 ? 1.363 -10.326 9.384 1.00 96.62 225 VAL A C 1
ATOM 1849 O O . VAL A 1 225 ? 1.272 -11.399 9.968 1.00 96.62 225 VAL A O 1
ATOM 1852 N N . ASN A 1 226 ? 2.421 -10.070 8.618 1.00 95.38 226 ASN A N 1
ATOM 1853 C CA . ASN A 1 226 ? 3.488 -11.055 8.485 1.00 95.38 226 ASN A CA 1
ATOM 1854 C C . ASN A 1 226 ? 4.350 -11.148 9.749 1.00 95.38 226 ASN A C 1
ATOM 1856 O O . ASN A 1 226 ? 4.770 -12.256 10.081 1.00 95.38 226 ASN A O 1
ATOM 1860 N N . LYS A 1 227 ? 4.592 -10.034 10.456 1.00 95.38 227 LYS A N 1
ATOM 1861 C CA . LYS A 1 227 ? 5.277 -10.045 11.759 1.00 95.38 227 LYS A CA 1
ATOM 1862 C C . LYS A 1 227 ? 4.488 -10.853 12.787 1.00 95.38 227 LYS A C 1
ATOM 1864 O O . LYS A 1 227 ? 5.074 -11.729 13.421 1.00 95.38 227 LYS A O 1
ATOM 1869 N N . SER A 1 228 ? 3.173 -10.638 12.887 1.00 94.31 228 SER A N 1
ATOM 1870 C CA . SER A 1 228 ? 2.310 -11.399 13.807 1.00 94.31 228 SER A CA 1
ATOM 1871 C C . SER A 1 228 ? 2.260 -12.894 13.467 1.00 94.31 228 SER A C 1
ATOM 1873 O O . SER A 1 228 ? 2.154 -13.740 14.350 1.00 94.31 228 SER A O 1
ATOM 1875 N N . MET A 1 229 ? 2.463 -13.245 12.194 1.00 91.44 229 MET A N 1
ATOM 1876 C CA . MET A 1 229 ? 2.605 -14.631 11.723 1.00 91.44 229 MET A CA 1
ATOM 1877 C C . MET A 1 229 ? 4.037 -15.195 11.853 1.00 91.44 229 MET A C 1
ATOM 1879 O O . MET A 1 229 ? 4.317 -16.284 11.351 1.00 91.44 229 MET A O 1
ATOM 1883 N N . GLY A 1 230 ? 4.951 -14.483 12.522 1.00 92.19 230 GLY A N 1
ATOM 1884 C CA . GLY A 1 230 ? 6.303 -14.945 12.855 1.00 92.19 230 GLY A CA 1
ATOM 1885 C C . GLY A 1 230 ? 7.398 -14.571 11.853 1.00 92.19 230 GLY A C 1
ATOM 1886 O O . GLY A 1 230 ? 8.555 -14.965 12.038 1.00 92.19 230 GLY A O 1
ATOM 1887 N N . ARG A 1 231 ? 7.087 -13.803 10.800 1.00 92.69 231 ARG A N 1
ATOM 1888 C CA . ARG A 1 231 ? 8.100 -13.342 9.845 1.00 92.69 231 ARG A CA 1
ATOM 1889 C C . ARG A 1 231 ? 9.013 -12.309 10.494 1.00 92.69 231 ARG A C 1
ATOM 1891 O O . ARG A 1 231 ? 8.561 -11.299 11.022 1.00 92.69 231 ARG A O 1
ATOM 1898 N N . GLN A 1 232 ? 10.313 -12.531 10.353 1.00 92.19 232 GLN A N 1
ATOM 1899 C CA . GLN A 1 232 ? 11.337 -11.577 10.760 1.00 92.19 232 GLN A CA 1
ATOM 1900 C C . GLN A 1 232 ? 11.726 -10.694 9.573 1.00 92.19 232 GLN A C 1
ATOM 1902 O O . GLN A 1 232 ? 12.026 -11.199 8.486 1.00 92.19 232 GLN A O 1
ATOM 1907 N N . TYR A 1 233 ? 11.723 -9.383 9.795 1.00 93.12 233 TYR A N 1
ATOM 1908 C CA . TYR A 1 233 ? 12.249 -8.397 8.859 1.00 93.12 233 TYR A CA 1
ATOM 1909 C C . TYR A 1 233 ? 13.590 -7.887 9.361 1.00 93.12 233 TYR A C 1
ATOM 1911 O O . TYR A 1 233 ? 13.846 -7.825 10.561 1.00 93.12 233 TYR A O 1
ATOM 1919 N N . GLU A 1 234 ? 14.456 -7.528 8.428 1.00 93.81 234 GLU A N 1
ATOM 1920 C CA . GLU A 1 234 ? 15.712 -6.880 8.750 1.00 93.81 234 GLU A CA 1
ATOM 1921 C C . GLU A 1 234 ? 15.520 -5.372 8.907 1.00 93.81 234 GLU A C 1
ATOM 1923 O O . GLU A 1 234 ? 14.923 -4.726 8.045 1.00 93.81 234 GLU A O 1
ATOM 1928 N N . SER A 1 235 ? 16.070 -4.809 9.977 1.00 92.25 235 SER A N 1
ATOM 1929 C CA . SER A 1 235 ? 16.137 -3.362 10.169 1.00 92.25 235 SER A CA 1
ATOM 1930 C C . SER A 1 235 ? 17.373 -2.774 9.495 1.00 92.25 235 SER A C 1
ATOM 1932 O O . SER A 1 235 ? 18.417 -3.426 9.380 1.00 92.25 235 SER A O 1
ATOM 1934 N N . ILE A 1 236 ? 17.263 -1.518 9.077 1.00 94.00 236 ILE A N 1
ATOM 1935 C CA . ILE A 1 236 ? 18.425 -0.702 8.723 1.00 94.00 236 ILE A CA 1
ATOM 1936 C C . ILE A 1 236 ? 18.962 -0.015 9.994 1.00 94.00 236 ILE A C 1
ATOM 1938 O O . ILE A 1 236 ? 18.216 0.118 10.961 1.00 94.00 236 ILE A O 1
ATOM 1942 N N . PRO A 1 237 ? 20.239 0.404 10.040 1.00 90.56 237 PRO A N 1
ATOM 1943 C CA . PRO A 1 237 ? 20.802 1.049 11.232 1.00 90.56 237 PRO A CA 1
ATOM 1944 C C . PRO A 1 237 ? 20.257 2.457 11.511 1.00 90.56 237 PRO A C 1
ATOM 1946 O O . PRO A 1 237 ? 20.359 2.930 12.638 1.00 90.56 237 PRO A O 1
ATOM 1949 N N . SER A 1 238 ? 19.756 3.142 10.482 1.00 89.50 238 SER A N 1
ATOM 1950 C CA . SER A 1 238 ? 19.221 4.501 10.584 1.00 8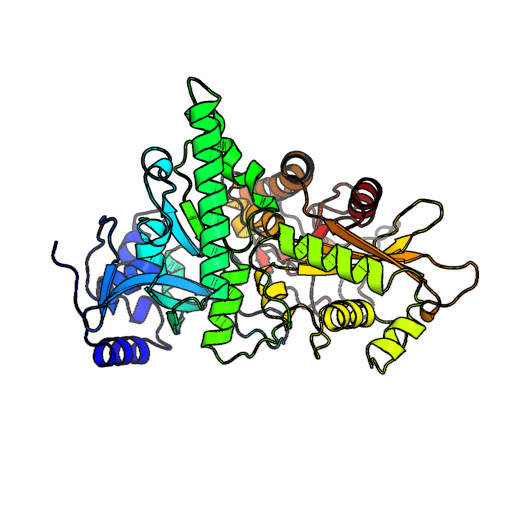9.50 238 SER A CA 1
ATOM 1951 C C . SER A 1 238 ? 17.741 4.464 10.957 1.00 89.50 238 SER A C 1
ATOM 1953 O O . SER A 1 238 ? 16.993 3.731 10.316 1.00 89.50 238 SER A O 1
ATOM 1955 N N . SER A 1 239 ? 17.326 5.293 11.918 1.00 92.81 239 SER A N 1
ATOM 1956 C CA . SER A 1 239 ? 15.906 5.595 12.140 1.00 92.81 239 SER A CA 1
ATOM 1957 C C . SER A 1 239 ? 15.429 6.537 11.035 1.00 92.81 239 SER A C 1
ATOM 1959 O O . SER A 1 239 ? 16.071 7.566 10.802 1.00 92.81 239 SER A O 1
ATOM 1961 N N . ILE A 1 240 ? 14.384 6.151 10.302 1.00 96.62 240 ILE A N 1
ATOM 1962 C CA . ILE A 1 240 ? 13.805 6.947 9.207 1.00 96.62 240 ILE A CA 1
ATOM 1963 C C . ILE A 1 240 ? 12.291 6.933 9.374 1.00 96.62 240 ILE A C 1
ATOM 1965 O O . ILE A 1 240 ? 11.637 5.941 9.046 1.00 96.62 240 ILE A O 1
ATOM 1969 N N . THR A 1 241 ? 11.744 8.055 9.828 1.00 97.25 241 THR A N 1
ATOM 1970 C CA . THR A 1 241 ? 10.323 8.205 10.170 1.00 97.25 241 THR A CA 1
ATOM 1971 C C . THR A 1 241 ? 9.592 9.160 9.237 1.00 97.25 241 THR A C 1
ATOM 1973 O O . THR A 1 241 ? 8.364 9.221 9.247 1.00 97.25 241 THR A O 1
ATOM 1976 N N . THR A 1 242 ? 10.318 9.872 8.366 1.00 97.88 242 THR A N 1
ATOM 1977 C CA . THR A 1 242 ? 9.720 10.733 7.337 1.00 97.88 242 THR A CA 1
ATOM 1978 C C . THR A 1 242 ? 10.261 10.471 5.933 1.00 97.88 242 THR A C 1
ATOM 1980 O O . THR A 1 242 ? 11.392 10.024 5.720 1.00 97.88 242 THR A O 1
ATOM 1983 N N . MET A 1 243 ? 9.470 10.831 4.917 1.00 95.75 243 MET A N 1
ATOM 1984 C CA . MET A 1 243 ? 9.918 10.730 3.525 1.00 95.75 243 MET A CA 1
ATOM 1985 C C . MET A 1 243 ? 11.059 11.706 3.191 1.00 95.75 243 MET A C 1
ATOM 1987 O O . MET A 1 243 ? 11.872 11.448 2.300 1.00 95.75 243 MET A O 1
ATOM 1991 N N . ALA A 1 244 ? 11.154 12.820 3.922 1.00 95.81 244 ALA A N 1
ATOM 1992 C CA . ALA A 1 244 ? 12.275 13.746 3.810 1.00 95.81 244 ALA A CA 1
ATOM 1993 C C . ALA A 1 244 ? 13.585 13.085 4.267 1.00 95.81 244 ALA A C 1
ATOM 1995 O O . ALA A 1 244 ? 14.562 13.109 3.520 1.00 95.81 244 ALA A O 1
ATOM 1996 N N . GLU A 1 245 ? 13.573 12.412 5.420 1.00 97.38 245 GLU A N 1
ATOM 1997 C CA . GLU A 1 245 ? 14.719 11.653 5.935 1.00 97.38 245 GLU A CA 1
ATOM 1998 C C . GLU A 1 245 ? 15.108 10.497 5.014 1.00 97.38 245 GLU A C 1
ATOM 2000 O O . GLU A 1 245 ? 16.294 10.276 4.768 1.00 97.38 245 GLU A O 1
ATOM 2005 N N . PHE A 1 246 ? 14.128 9.793 4.436 1.00 96.88 246 PHE A N 1
ATOM 2006 C CA . PHE A 1 246 ? 14.405 8.750 3.448 1.00 96.88 246 PHE A CA 1
ATOM 2007 C C . PHE A 1 246 ? 15.170 9.309 2.240 1.00 96.88 246 PHE A C 1
ATOM 2009 O O . PHE A 1 246 ? 16.175 8.739 1.808 1.00 96.88 246 PHE A O 1
ATOM 2016 N N . ASN A 1 247 ? 14.742 10.463 1.722 1.00 95.88 247 ASN A N 1
ATOM 2017 C CA . ASN A 1 247 ? 15.432 11.151 0.633 1.00 95.88 247 ASN A CA 1
ATOM 2018 C C . ASN A 1 247 ? 16.813 11.690 1.061 1.00 95.88 247 ASN A C 1
ATOM 2020 O O . ASN A 1 247 ? 17.760 11.649 0.275 1.00 95.88 247 ASN A O 1
ATOM 2024 N N . ASP A 1 248 ? 16.977 12.154 2.299 1.00 96.12 248 ASP A N 1
ATOM 2025 C CA . ASP A 1 248 ? 18.280 12.575 2.828 1.00 96.12 248 ASP A CA 1
ATOM 2026 C C . ASP A 1 248 ? 19.265 11.416 2.980 1.00 96.12 248 ASP A C 1
ATOM 2028 O O . ASP A 1 248 ? 20.455 11.563 2.667 1.00 96.12 248 ASP A O 1
ATOM 2032 N N . GLU A 1 249 ? 18.777 10.240 3.365 1.00 97.19 249 GLU A N 1
ATOM 2033 C CA . GLU A 1 249 ? 19.584 9.027 3.395 1.00 97.19 249 GLU A CA 1
ATOM 2034 C C . GLU A 1 249 ? 20.003 8.614 1.979 1.00 97.19 249 GLU A C 1
ATOM 2036 O O . GLU A 1 249 ? 21.182 8.341 1.743 1.00 97.19 249 GLU A O 1
ATOM 2041 N N . LEU A 1 250 ? 19.099 8.676 0.993 1.00 97.00 250 LEU A N 1
ATOM 2042 C CA . LEU A 1 250 ? 19.452 8.460 -0.416 1.00 97.00 250 LEU A CA 1
ATOM 2043 C C . LEU A 1 250 ? 20.534 9.439 -0.892 1.00 97.00 250 LEU A C 1
ATOM 2045 O O . LEU A 1 250 ? 21.535 8.995 -1.461 1.00 97.00 250 LEU A O 1
ATOM 2049 N N . ARG A 1 251 ? 20.414 10.736 -0.572 1.00 97.00 251 ARG A N 1
ATOM 2050 C CA . ARG A 1 251 ? 21.442 11.759 -0.860 1.00 97.00 251 ARG A CA 1
ATOM 2051 C C . ARG A 1 251 ? 22.787 11.398 -0.248 1.00 97.00 251 ARG A C 1
ATOM 2053 O O . ARG A 1 251 ? 23.835 11.531 -0.891 1.00 97.00 251 ARG A O 1
ATOM 2060 N N . ARG A 1 252 ? 22.788 10.953 1.010 1.00 96.88 252 ARG A N 1
ATOM 2061 C CA . ARG A 1 252 ? 24.001 10.537 1.727 1.00 96.88 252 ARG A CA 1
ATOM 2062 C C . ARG A 1 252 ? 24.655 9.335 1.051 1.00 96.88 252 ARG A C 1
ATOM 2064 O O . ARG A 1 252 ? 25.862 9.359 0.806 1.00 96.88 252 ARG A O 1
ATOM 2071 N N . LEU A 1 253 ? 23.873 8.317 0.699 1.00 96.75 253 LEU A N 1
ATOM 2072 C CA . LEU A 1 253 ? 24.353 7.125 0.000 1.00 96.75 253 LEU A CA 1
ATOM 2073 C C . LEU A 1 253 ? 24.870 7.460 -1.403 1.00 96.75 253 LEU A C 1
ATOM 2075 O O . LEU A 1 253 ? 25.959 7.013 -1.770 1.00 96.75 253 LEU A O 1
ATOM 2079 N N . THR A 1 254 ? 24.163 8.314 -2.148 1.00 96.75 254 THR A N 1
ATOM 2080 C CA . THR A 1 254 ? 24.626 8.857 -3.429 1.00 96.75 254 THR A CA 1
ATOM 2081 C C . THR A 1 254 ? 26.010 9.490 -3.263 1.00 96.75 254 THR A C 1
ATOM 2083 O O . THR A 1 254 ? 26.937 9.099 -3.969 1.00 96.75 254 THR A O 1
ATOM 2086 N N . ARG A 1 255 ? 26.216 10.385 -2.285 1.00 96.56 255 ARG A N 1
ATOM 2087 C CA . ARG A 1 255 ? 27.535 11.009 -2.038 1.00 96.56 255 ARG A CA 1
ATOM 2088 C C . ARG A 1 255 ? 28.644 9.997 -1.724 1.00 96.56 255 ARG A C 1
ATOM 2090 O O . ARG A 1 255 ? 29.758 10.165 -2.208 1.00 96.56 255 ARG A O 1
ATOM 2097 N N . ASN A 1 256 ? 28.351 8.953 -0.951 1.00 96.06 256 ASN A N 1
ATOM 2098 C CA . ASN A 1 256 ? 29.357 7.979 -0.504 1.00 96.06 256 ASN A CA 1
ATOM 2099 C C . ASN A 1 256 ? 29.818 7.012 -1.607 1.00 96.06 256 ASN A C 1
ATOM 2101 O O . ASN A 1 256 ? 30.967 6.549 -1.610 1.00 96.06 256 ASN A O 1
ATOM 2105 N N . TYR A 1 257 ? 28.906 6.665 -2.515 1.00 96.56 257 TYR A N 1
ATOM 2106 C CA . TYR A 1 257 ? 29.105 5.587 -3.481 1.00 96.56 257 TYR A CA 1
ATOM 2107 C C . TYR A 1 257 ? 29.214 6.061 -4.933 1.00 96.56 257 TYR A C 1
ATOM 2109 O O . TYR A 1 257 ? 29.625 5.276 -5.792 1.00 96.56 257 TYR A O 1
ATOM 2117 N N . LYS A 1 258 ? 28.873 7.320 -5.235 1.00 95.88 258 LYS A N 1
ATOM 2118 C CA . LYS A 1 258 ? 28.986 7.883 -6.586 1.00 95.88 258 LYS A CA 1
ATOM 2119 C C . LYS A 1 258 ? 30.406 7.744 -7.135 1.00 95.88 258 LYS A C 1
ATOM 2121 O O . LYS A 1 258 ? 31.392 7.930 -6.427 1.00 95.88 258 LYS A O 1
ATOM 2126 N N . GLY A 1 259 ? 30.505 7.411 -8.419 1.00 94.56 259 GLY A N 1
ATOM 2127 C CA . GLY A 1 259 ? 31.778 7.207 -9.111 1.00 94.56 259 GLY A CA 1
ATOM 2128 C C . GLY A 1 259 ? 32.371 5.806 -8.940 1.00 94.56 259 GLY A C 1
ATOM 2129 O O . GLY A 1 259 ? 33.316 5.463 -9.652 1.00 94.56 259 GLY A O 1
ATOM 2130 N N . ARG A 1 260 ? 31.810 4.965 -8.061 1.00 94.50 260 ARG A N 1
ATOM 2131 C CA . ARG A 1 260 ? 32.220 3.563 -7.930 1.00 94.50 260 ARG A CA 1
ATOM 2132 C C . ARG A 1 260 ? 31.568 2.710 -9.012 1.00 94.50 260 ARG A C 1
ATOM 2134 O O . ARG A 1 260 ? 30.385 2.849 -9.317 1.00 94.50 260 ARG A O 1
ATOM 2141 N N . THR A 1 261 ? 32.345 1.797 -9.576 1.00 92.31 261 THR A N 1
ATOM 2142 C CA . THR A 1 261 ? 31.838 0.759 -10.482 1.00 92.31 261 THR A CA 1
ATOM 2143 C C . THR A 1 261 ? 31.006 -0.267 -9.717 1.00 92.31 261 THR A C 1
ATOM 2145 O O . THR A 1 261 ? 31.233 -0.488 -8.526 1.00 92.31 261 THR A O 1
ATOM 2148 N N . VAL A 1 262 ? 30.100 -0.973 -10.397 1.00 90.50 262 VAL A N 1
ATOM 2149 C CA . VAL A 1 262 ? 29.376 -2.119 -9.814 1.00 90.50 262 VAL A CA 1
ATOM 2150 C C . VAL A 1 262 ? 30.346 -3.119 -9.173 1.00 90.50 262 VAL A C 1
ATOM 2152 O O . VAL A 1 262 ? 30.074 -3.620 -8.086 1.00 90.50 262 VAL A O 1
ATOM 2155 N N . ARG A 1 263 ? 31.510 -3.367 -9.789 1.00 89.81 263 ARG A N 1
ATOM 2156 C CA . ARG A 1 263 ? 32.561 -4.231 -9.229 1.00 89.81 263 ARG A CA 1
ATOM 2157 C C . ARG A 1 263 ? 33.080 -3.726 -7.884 1.00 89.81 263 ARG A C 1
ATOM 2159 O O . ARG A 1 263 ? 33.192 -4.512 -6.952 1.00 89.81 263 ARG A O 1
ATOM 2166 N N . GLN A 1 264 ? 33.404 -2.438 -7.792 1.00 92.94 264 GLN A N 1
ATOM 2167 C CA . GLN A 1 264 ? 33.869 -1.830 -6.543 1.00 92.94 264 GLN A CA 1
ATOM 2168 C C . GLN A 1 264 ? 32.779 -1.894 -5.478 1.00 92.94 264 GLN A C 1
ATOM 2170 O O . GLN A 1 264 ? 33.045 -2.390 -4.392 1.00 92.94 264 GLN A O 1
ATOM 2175 N N . LEU A 1 265 ? 31.539 -1.535 -5.828 1.00 93.88 265 LEU A N 1
ATOM 2176 C CA . LEU A 1 265 ? 30.396 -1.634 -4.920 1.00 93.88 265 LEU A CA 1
ATOM 2177 C C . LEU A 1 265 ? 30.210 -3.049 -4.380 1.00 93.88 265 LEU A C 1
ATOM 2179 O O . LEU A 1 265 ? 29.968 -3.223 -3.193 1.00 93.88 265 LEU A O 1
ATOM 2183 N N . MET A 1 266 ? 30.348 -4.069 -5.227 1.00 90.94 266 MET A N 1
ATOM 2184 C CA . MET A 1 266 ? 30.269 -5.453 -4.770 1.00 90.94 266 MET A CA 1
ATOM 2185 C C . MET A 1 266 ? 31.353 -5.776 -3.740 1.00 90.94 266 MET A C 1
ATOM 2187 O O . MET A 1 266 ? 31.046 -6.386 -2.720 1.00 90.94 266 MET A O 1
ATOM 2191 N N . THR A 1 267 ? 32.590 -5.343 -3.978 1.00 91.81 267 THR A N 1
ATOM 2192 C CA . THR A 1 267 ? 33.694 -5.522 -3.028 1.00 91.81 267 THR A CA 1
ATOM 2193 C C . THR A 1 267 ? 33.437 -4.771 -1.720 1.00 91.81 267 THR A C 1
ATOM 2195 O O . THR A 1 267 ? 33.503 -5.376 -0.654 1.00 91.81 267 THR A O 1
ATOM 2198 N N . ASP A 1 268 ? 33.082 -3.486 -1.795 1.00 93.38 268 ASP A N 1
ATOM 2199 C CA . ASP A 1 268 ? 32.870 -2.612 -0.634 1.00 93.38 268 ASP A CA 1
ATOM 2200 C C . ASP A 1 268 ? 31.709 -3.081 0.251 1.00 93.38 268 ASP A C 1
ATOM 2202 O O . ASP A 1 268 ? 31.745 -2.944 1.471 1.00 93.38 268 ASP A O 1
ATOM 2206 N N . LEU A 1 269 ? 30.672 -3.643 -0.372 1.00 92.81 269 LEU A N 1
ATOM 2207 C CA . LEU A 1 269 ? 29.456 -4.114 0.291 1.00 92.81 269 LEU A CA 1
ATOM 2208 C C . LEU A 1 269 ? 29.513 -5.607 0.659 1.00 92.81 269 LEU A C 1
ATOM 2210 O O . LEU A 1 269 ? 28.526 -6.158 1.157 1.00 92.81 269 LEU A O 1
ATOM 2214 N N . GLY A 1 270 ? 30.640 -6.282 0.400 1.00 89.62 270 GLY A N 1
ATOM 2215 C CA . GLY A 1 270 ? 30.829 -7.704 0.699 1.00 89.62 270 GLY A CA 1
ATOM 2216 C C . GLY A 1 270 ? 29.891 -8.635 -0.082 1.00 89.62 270 GLY A C 1
ATOM 2217 O O . GLY A 1 270 ? 29.461 -9.670 0.431 1.00 89.62 270 GLY A O 1
ATOM 2218 N N . LEU A 1 271 ? 29.527 -8.270 -1.313 1.00 87.50 271 LEU A N 1
ATOM 2219 C CA . LEU A 1 271 ? 28.637 -9.042 -2.177 1.00 87.50 271 LEU A CA 1
ATOM 2220 C C . LEU A 1 271 ? 29.420 -10.036 -3.042 1.00 87.50 271 LEU A C 1
ATOM 2222 O O . LEU A 1 271 ? 30.194 -9.665 -3.919 1.00 87.50 271 LEU A O 1
ATOM 2226 N N . THR A 1 272 ? 29.140 -11.325 -2.848 1.00 75.06 272 THR A N 1
ATOM 2227 C CA . THR A 1 272 ? 29.688 -12.428 -3.649 1.00 75.06 272 THR A CA 1
ATOM 2228 C C . THR A 1 272 ? 28.627 -12.963 -4.627 1.00 75.06 272 THR A C 1
ATOM 2230 O O . THR A 1 272 ? 27.516 -13.327 -4.217 1.00 75.06 272 THR A O 1
ATOM 2233 N N . GLY A 1 273 ? 28.925 -12.992 -5.936 1.00 66.19 273 GLY A N 1
ATOM 2234 C CA . GLY A 1 273 ? 28.009 -13.512 -6.967 1.00 66.19 273 GLY A CA 1
ATOM 2235 C C . GLY A 1 273 ? 28.274 -13.018 -8.398 1.00 66.19 273 GLY A C 1
ATOM 2236 O O . GLY A 1 273 ? 29.104 -12.145 -8.620 1.00 66.19 273 GLY A O 1
ATOM 2237 N N . GLY A 1 274 ? 27.568 -13.594 -9.378 1.00 56.62 274 GLY A N 1
ATOM 2238 C CA . GLY A 1 274 ? 27.681 -13.238 -10.799 1.00 56.62 274 GLY A CA 1
ATOM 2239 C C . GLY A 1 274 ? 27.064 -11.875 -11.145 1.00 56.62 274 GLY A C 1
ATOM 2240 O O . GLY A 1 274 ? 25.998 -11.506 -10.660 1.00 56.62 274 GLY A O 1
ATOM 2241 N N . SER A 1 275 ? 27.723 -11.149 -12.043 1.00 51.41 275 SER A N 1
ATOM 2242 C CA . SER A 1 275 ? 27.547 -9.729 -12.377 1.00 51.41 275 SER A CA 1
ATOM 2243 C C . SER A 1 275 ? 26.324 -9.335 -13.227 1.00 51.41 275 SER A C 1
ATOM 2245 O O . SER A 1 275 ? 26.268 -8.226 -13.762 1.00 51.41 275 SER A O 1
ATOM 2247 N N . GLY A 1 276 ? 25.353 -10.237 -13.410 1.00 51.00 276 GLY A N 1
ATOM 2248 C CA . GLY A 1 276 ? 24.380 -10.134 -14.508 1.00 51.00 276 GLY A CA 1
ATOM 2249 C C . GLY A 1 276 ? 22.892 -10.120 -14.153 1.00 51.00 276 GLY A C 1
ATOM 2250 O O . GLY A 1 276 ? 22.080 -9.893 -15.049 1.00 51.00 276 GLY A O 1
ATOM 2251 N N . SER A 1 277 ? 22.484 -10.376 -12.907 1.00 56.91 277 SER A N 1
ATOM 2252 C CA . SER A 1 277 ? 21.062 -10.568 -12.579 1.00 56.91 277 SER A CA 1
ATOM 2253 C C . SER A 1 277 ? 20.388 -9.309 -12.020 1.00 56.91 277 SER A C 1
ATOM 2255 O O . SER A 1 277 ? 20.994 -8.528 -11.293 1.00 56.91 277 SER A O 1
ATOM 2257 N N . LYS A 1 278 ? 19.079 -9.151 -12.287 1.00 58.00 278 LYS A N 1
ATOM 2258 C CA . LYS A 1 278 ? 18.210 -8.125 -11.664 1.00 58.00 278 LYS A CA 1
ATOM 2259 C C . LYS A 1 278 ? 18.283 -8.130 -10.124 1.00 58.00 278 LYS A C 1
ATOM 2261 O O . LYS A 1 278 ? 18.070 -7.096 -9.508 1.00 58.00 278 LYS A O 1
ATOM 2266 N N . SER A 1 279 ? 18.642 -9.265 -9.518 1.00 72.19 279 SER A N 1
ATOM 2267 C CA . SER A 1 279 ? 18.832 -9.401 -8.070 1.00 72.19 279 SER A CA 1
ATOM 2268 C C . SER A 1 279 ? 20.083 -8.695 -7.530 1.00 72.19 279 SER A C 1
ATOM 2270 O O . SER A 1 279 ? 20.161 -8.456 -6.329 1.00 72.19 279 SER A O 1
ATOM 2272 N N . LEU A 1 280 ? 21.077 -8.390 -8.376 1.00 82.88 280 LEU A N 1
ATOM 2273 C CA . LEU A 1 280 ? 22.318 -7.751 -7.931 1.00 82.88 280 LEU A CA 1
ATOM 2274 C C . LEU A 1 280 ? 22.068 -6.313 -7.481 1.00 82.88 280 LEU A C 1
ATOM 2276 O O . LEU A 1 280 ? 22.524 -5.924 -6.414 1.00 82.88 280 LEU A O 1
ATOM 2280 N N . THR A 1 281 ? 21.309 -5.541 -8.258 1.00 81.94 281 THR A N 1
ATOM 2281 C CA . THR A 1 281 ? 20.971 -4.158 -7.897 1.00 81.94 281 THR A CA 1
ATOM 2282 C C . THR A 1 281 ? 20.194 -4.100 -6.595 1.00 81.94 281 THR A C 1
ATOM 2284 O O . THR A 1 281 ? 20.526 -3.304 -5.730 1.00 81.94 281 THR A O 1
ATOM 2287 N N . GLU A 1 282 ? 19.207 -4.980 -6.435 1.00 86.81 282 GLU A N 1
ATOM 2288 C CA . GLU A 1 282 ? 18.444 -5.097 -5.194 1.00 86.81 282 GLU A CA 1
ATOM 2289 C C . GLU A 1 282 ? 19.372 -5.349 -3.995 1.00 86.81 282 GLU A C 1
ATOM 2291 O O . GLU A 1 282 ? 19.287 -4.656 -2.986 1.00 86.81 282 GLU A O 1
ATOM 2296 N N . SER A 1 283 ? 20.338 -6.262 -4.149 1.00 89.56 283 SER A N 1
ATOM 2297 C CA . SER A 1 283 ? 21.333 -6.551 -3.111 1.00 89.56 283 SER A CA 1
ATOM 2298 C C . SER A 1 283 ? 22.257 -5.365 -2.825 1.00 89.56 283 SER A C 1
ATOM 2300 O O . SER A 1 283 ? 22.577 -5.122 -1.667 1.00 89.56 283 SER A O 1
ATOM 2302 N N . ILE A 1 284 ? 22.683 -4.627 -3.856 1.00 91.31 284 ILE A N 1
ATOM 2303 C CA . ILE A 1 284 ? 23.514 -3.423 -3.705 1.00 91.31 284 ILE A CA 1
ATOM 2304 C C . ILE A 1 284 ? 22.758 -2.367 -2.902 1.00 91.31 284 ILE A C 1
ATOM 2306 O O . ILE A 1 284 ? 23.295 -1.877 -1.917 1.00 91.31 284 ILE A O 1
ATOM 2310 N N . VAL A 1 285 ? 21.514 -2.054 -3.277 1.00 92.38 285 VAL A N 1
ATOM 2311 C CA . VAL A 1 285 ? 20.711 -1.035 -2.585 1.00 92.38 285 VAL A CA 1
ATOM 2312 C C . VAL A 1 285 ? 20.476 -1.423 -1.129 1.00 92.38 285 VAL A C 1
ATOM 2314 O O . VAL A 1 285 ? 20.762 -0.626 -0.242 1.00 92.38 285 VAL A O 1
ATOM 2317 N N . VAL A 1 286 ? 20.058 -2.664 -0.862 1.00 93.06 286 VAL A N 1
ATOM 2318 C CA . VAL A 1 286 ? 19.875 -3.169 0.512 1.00 93.06 286 VAL A CA 1
ATOM 2319 C C . VAL A 1 286 ? 21.153 -3.003 1.340 1.00 93.06 286 VAL A C 1
ATOM 2321 O O . VAL A 1 286 ? 21.108 -2.496 2.458 1.00 93.06 286 VAL A O 1
ATOM 2324 N N . ARG A 1 287 ? 22.310 -3.355 0.770 1.00 93.62 287 ARG A N 1
ATOM 2325 C CA . ARG A 1 287 ? 23.602 -3.254 1.457 1.00 93.62 287 ARG A CA 1
ATOM 2326 C C . ARG A 1 287 ? 24.092 -1.822 1.641 1.00 93.62 287 ARG A C 1
ATOM 2328 O O . ARG A 1 287 ? 24.737 -1.552 2.649 1.00 93.62 287 ARG A O 1
ATOM 2335 N N . MET A 1 288 ? 23.796 -0.914 0.710 1.00 95.19 288 MET A N 1
ATOM 2336 C CA . MET A 1 288 ? 24.113 0.512 0.855 1.00 95.19 288 MET A CA 1
ATOM 2337 C C . MET A 1 288 ? 23.424 1.104 2.088 1.00 95.19 288 MET A C 1
ATOM 2339 O O . MET A 1 288 ? 24.063 1.828 2.842 1.00 95.19 288 MET A O 1
ATOM 2343 N N . PHE A 1 289 ? 22.174 0.714 2.348 1.00 94.81 289 PHE A N 1
ATOM 2344 C CA . PHE A 1 289 ? 21.429 1.082 3.559 1.00 94.81 289 PHE A CA 1
ATOM 2345 C C . PHE A 1 289 ? 21.883 0.337 4.831 1.00 94.81 289 PHE A C 1
ATOM 2347 O O . PHE A 1 289 ? 21.284 0.494 5.889 1.00 94.81 289 PHE A O 1
ATOM 2354 N N . GLY A 1 290 ? 22.929 -0.491 4.758 1.00 92.94 290 GLY A N 1
ATOM 2355 C CA . GLY A 1 290 ? 23.492 -1.192 5.914 1.00 92.94 290 GLY A CA 1
ATOM 2356 C C . GLY A 1 290 ? 22.777 -2.489 6.309 1.00 92.94 290 GLY A C 1
ATOM 2357 O O . GLY A 1 290 ? 23.213 -3.151 7.249 1.00 92.94 290 GLY A O 1
ATOM 2358 N N . ALA A 1 291 ? 21.737 -2.899 5.580 1.00 92.19 291 ALA A N 1
ATOM 2359 C CA . ALA A 1 291 ? 21.088 -4.192 5.774 1.00 92.19 291 ALA A CA 1
ATOM 2360 C C . ALA A 1 291 ? 21.954 -5.339 5.204 1.00 92.19 291 ALA A C 1
ATOM 2362 O O . ALA A 1 291 ? 22.585 -5.222 4.153 1.00 92.19 291 ALA A O 1
ATOM 2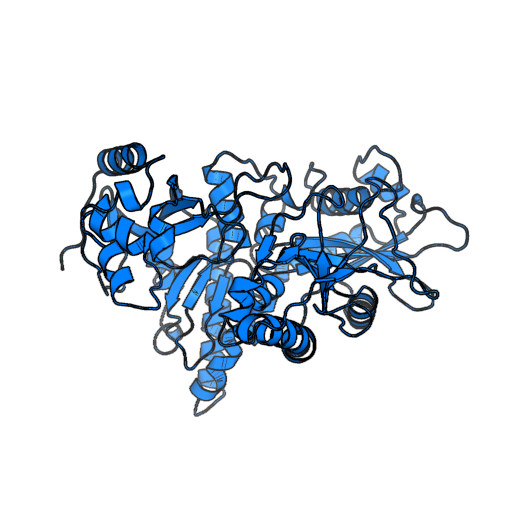363 N N . LYS A 1 292 ? 22.008 -6.479 5.895 1.00 86.62 292 LYS A N 1
ATOM 2364 C CA . LYS A 1 292 ? 22.781 -7.691 5.564 1.00 86.62 292 LYS A CA 1
ATOM 2365 C C . LYS A 1 292 ? 22.080 -8.578 4.528 1.00 86.62 292 LYS A C 1
ATOM 2367 O O . LYS A 1 292 ? 22.708 -9.471 3.952 1.00 86.62 292 LYS A O 1
ATOM 2372 N N . GLY A 1 293 ? 20.800 -8.378 4.271 1.00 83.06 293 GLY A N 1
ATOM 2373 C CA . GLY A 1 293 ? 20.003 -9.131 3.321 1.00 83.06 293 GLY A CA 1
ATOM 2374 C C . GLY A 1 293 ? 20.400 -8.896 1.864 1.00 83.06 293 GLY A C 1
ATOM 2375 O O . GLY A 1 293 ? 21.414 -8.281 1.528 1.00 83.06 293 GLY A O 1
ATOM 2376 N N . ARG A 1 294 ? 19.583 -9.453 0.966 1.00 83.38 294 ARG A N 1
ATOM 2377 C CA . ARG A 1 294 ? 19.723 -9.308 -0.496 1.00 83.38 294 ARG A CA 1
ATOM 2378 C C . ARG A 1 294 ? 18.435 -8.868 -1.195 1.00 83.38 294 ARG A C 1
ATOM 2380 O O . ARG A 1 294 ? 18.460 -8.625 -2.398 1.00 83.38 294 ARG A O 1
ATOM 2387 N N . ARG A 1 295 ? 17.315 -8.835 -0.467 1.00 87.31 295 ARG A N 1
ATOM 2388 C CA . ARG A 1 295 ? 15.981 -8.552 -1.002 1.00 87.31 295 ARG A CA 1
ATOM 2389 C C . ARG A 1 295 ? 15.365 -7.373 -0.276 1.00 87.31 295 ARG A C 1
ATOM 2391 O O . ARG A 1 295 ? 15.334 -7.365 0.950 1.00 87.31 295 ARG A O 1
ATOM 2398 N N . VAL A 1 296 ? 14.825 -6.438 -1.040 1.00 88.31 296 VAL A N 1
ATOM 2399 C CA . VAL A 1 296 ? 14.169 -5.222 -0.555 1.00 88.31 296 VAL A CA 1
ATOM 2400 C C . VAL A 1 296 ? 12.939 -5.580 0.266 1.00 88.31 296 VAL A C 1
ATOM 2402 O O . VAL A 1 296 ? 12.765 -5.061 1.358 1.00 88.31 296 VAL A O 1
ATOM 2405 N N . GLY A 1 297 ? 12.154 -6.563 -0.185 1.00 87.81 297 GLY A N 1
ATOM 2406 C CA . GLY A 1 297 ? 10.967 -7.028 0.539 1.00 87.81 297 GLY A CA 1
ATOM 2407 C C . GLY A 1 297 ? 11.240 -7.746 1.870 1.00 87.81 297 GLY A C 1
ATOM 2408 O O . GLY A 1 297 ? 10.283 -8.165 2.517 1.00 87.81 297 GLY A O 1
ATOM 2409 N N . ASN A 1 298 ? 12.509 -7.933 2.258 1.00 90.56 298 ASN A N 1
ATOM 2410 C CA . ASN A 1 298 ? 12.902 -8.468 3.568 1.00 90.56 298 ASN A CA 1
ATOM 2411 C C . ASN A 1 298 ? 13.388 -7.375 4.533 1.00 90.56 298 ASN A C 1
ATOM 2413 O O . ASN A 1 298 ? 13.626 -7.684 5.695 1.00 90.56 298 ASN A O 1
ATOM 2417 N N . VAL A 1 299 ? 13.528 -6.130 4.070 1.00 94.44 299 VAL A N 1
ATOM 2418 C CA . VAL A 1 299 ? 13.869 -4.983 4.915 1.00 94.44 299 VAL A CA 1
ATOM 2419 C C . VAL A 1 299 ? 12.578 -4.341 5.411 1.00 94.44 299 VAL A C 1
ATOM 2421 O O . VAL A 1 299 ? 11.672 -4.085 4.613 1.00 94.44 299 VAL A O 1
ATOM 2424 N N . ASP A 1 300 ? 12.490 -4.089 6.715 1.00 95.81 300 ASP A N 1
ATOM 2425 C CA . ASP A 1 300 ? 11.259 -3.657 7.377 1.00 95.81 300 ASP A CA 1
ATOM 2426 C C . ASP A 1 300 ? 10.712 -2.355 6.778 1.00 95.81 300 ASP A C 1
ATOM 2428 O O . ASP A 1 300 ? 9.618 -2.345 6.208 1.00 95.81 300 ASP A O 1
ATOM 2432 N N . LEU A 1 301 ? 11.536 -1.301 6.785 1.00 96.25 301 LEU A N 1
ATOM 2433 C CA . LEU A 1 301 ? 11.217 0.008 6.213 1.00 96.25 301 LEU A CA 1
ATOM 2434 C C . LEU A 1 301 ? 10.779 -0.088 4.745 1.00 96.25 301 LEU A C 1
ATOM 2436 O O . LEU A 1 301 ? 9.741 0.443 4.359 1.00 96.25 301 LEU A O 1
ATOM 2440 N N . PHE A 1 302 ? 11.534 -0.805 3.908 1.00 95.62 302 PHE A N 1
ATOM 2441 C CA . PHE A 1 302 ? 11.244 -0.863 2.472 1.00 95.62 302 PHE A CA 1
ATOM 2442 C C . PHE A 1 302 ? 9.963 -1.629 2.153 1.00 95.62 302 PHE A C 1
ATOM 2444 O O . PHE A 1 302 ? 9.270 -1.294 1.191 1.00 95.62 302 PHE A O 1
ATOM 2451 N N . SER A 1 303 ? 9.646 -2.656 2.947 1.00 94.56 303 SER A N 1
ATOM 2452 C CA . SER A 1 303 ? 8.396 -3.398 2.794 1.00 94.56 303 SER A CA 1
ATOM 2453 C C . SER A 1 303 ? 7.180 -2.531 3.129 1.00 94.56 303 SER A C 1
ATOM 2455 O O . SER A 1 303 ? 6.186 -2.597 2.412 1.00 94.56 303 SER A O 1
ATOM 2457 N N . LYS A 1 304 ? 7.287 -1.665 4.145 1.00 96.50 304 LYS A N 1
ATOM 2458 C CA . LYS A 1 304 ? 6.250 -0.702 4.543 1.00 96.50 304 LYS A CA 1
ATOM 2459 C C . LYS A 1 304 ? 6.081 0.432 3.528 1.00 96.50 304 LYS A C 1
ATOM 2461 O O . LYS A 1 304 ? 4.955 0.827 3.253 1.00 96.50 304 LYS A O 1
ATOM 2466 N N . LEU A 1 305 ? 7.179 0.885 2.916 1.00 95.50 305 LEU A N 1
ATOM 2467 C CA . LEU A 1 305 ? 7.185 1.887 1.841 1.00 95.50 305 LEU A CA 1
ATOM 2468 C C . LEU A 1 305 ? 6.760 1.347 0.465 1.00 95.50 305 LEU A C 1
ATOM 2470 O O . LEU A 1 305 ? 6.743 2.105 -0.499 1.00 95.50 305 LEU A O 1
ATOM 2474 N N . ASN A 1 306 ? 6.458 0.048 0.335 1.00 93.75 306 ASN A N 1
ATOM 2475 C CA . ASN A 1 306 ? 6.117 -0.584 -0.946 1.00 93.75 306 ASN A CA 1
ATOM 2476 C C . ASN A 1 306 ? 7.158 -0.299 -2.055 1.00 93.75 306 ASN A C 1
ATOM 2478 O O . ASN A 1 306 ? 6.832 0.040 -3.199 1.00 93.75 306 ASN A O 1
ATOM 2482 N N . LEU A 1 307 ? 8.439 -0.395 -1.690 1.00 93.62 307 LEU A N 1
ATOM 2483 C CA . LEU A 1 307 ? 9.543 0.044 -2.534 1.00 93.62 307 LEU A CA 1
ATOM 2484 C C . LEU A 1 307 ? 9.810 -0.932 -3.692 1.00 93.62 307 LEU A C 1
ATOM 2486 O O . LEU A 1 307 ? 10.138 -2.105 -3.493 1.00 93.62 307 LEU A O 1
ATOM 2490 N N . VAL A 1 308 ? 9.772 -0.425 -4.923 1.00 91.56 308 VAL A N 1
ATOM 2491 C CA . VAL A 1 308 ? 10.151 -1.150 -6.141 1.00 91.56 308 VAL A CA 1
ATOM 2492 C C . VAL A 1 308 ? 11.531 -0.685 -6.598 1.00 91.56 308 VAL A C 1
ATOM 2494 O O . VAL A 1 308 ? 11.676 0.328 -7.284 1.00 91.56 308 VAL A O 1
ATOM 2497 N N . VAL A 1 309 ? 12.562 -1.460 -6.256 1.00 90.69 309 VAL A N 1
ATOM 2498 C CA . VAL A 1 309 ? 13.946 -1.152 -6.643 1.00 90.69 309 VAL A CA 1
ATOM 2499 C C . VAL A 1 309 ? 14.252 -1.616 -8.066 1.00 90.69 309 VAL A C 1
ATOM 2501 O O . VAL A 1 309 ? 13.963 -2.750 -8.468 1.00 90.69 309 VAL A O 1
ATOM 2504 N N . LYS A 1 310 ? 14.882 -0.732 -8.839 1.00 88.06 310 LYS A N 1
ATOM 2505 C CA . LYS A 1 310 ? 15.295 -0.965 -10.224 1.00 88.06 310 LYS A CA 1
ATOM 2506 C C . LYS A 1 310 ? 16.702 -0.426 -10.459 1.00 88.06 310 LYS A C 1
ATOM 2508 O O . LYS A 1 310 ? 17.104 0.576 -9.884 1.00 88.06 310 LYS A O 1
ATOM 2513 N N . SER A 1 311 ? 17.439 -1.060 -11.366 1.00 85.31 311 SER A N 1
ATOM 2514 C CA . SER A 1 311 ? 18.592 -0.422 -12.011 1.00 85.31 311 SER A CA 1
ATOM 2515 C C . SER A 1 311 ? 18.170 0.132 -13.353 1.00 85.31 311 SER A C 1
ATOM 2517 O O . SER A 1 311 ? 17.489 -0.573 -14.105 1.00 85.31 311 SER A O 1
ATOM 2519 N N . THR A 1 312 ? 18.680 1.302 -13.703 1.00 85.50 312 THR A N 1
ATOM 2520 C CA . THR A 1 312 ? 18.637 1.789 -15.080 1.00 85.50 312 THR A CA 1
ATOM 2521 C C . THR A 1 312 ? 20.004 2.292 -15.506 1.00 85.50 312 THR A C 1
ATOM 2523 O O . THR A 1 312 ? 20.813 2.722 -14.681 1.00 85.50 312 THR A O 1
ATOM 2526 N N . ARG A 1 313 ? 20.260 2.194 -16.808 1.00 83.94 313 ARG A N 1
ATOM 2527 C CA . ARG A 1 313 ? 21.461 2.729 -17.434 1.00 83.94 313 ARG A CA 1
ATOM 2528 C C . ARG A 1 313 ? 21.132 4.037 -18.118 1.00 83.94 313 ARG A C 1
ATOM 2530 O O . ARG A 1 313 ? 20.135 4.114 -18.840 1.00 83.94 313 ARG A O 1
ATOM 2537 N N . LEU A 1 314 ? 21.997 5.022 -17.929 1.00 81.50 314 LEU A N 1
ATOM 2538 C CA . LEU A 1 314 ? 22.044 6.195 -18.782 1.00 81.50 314 LEU A CA 1
ATOM 2539 C C . LEU A 1 314 ? 22.699 5.806 -20.102 1.00 81.50 314 LEU A C 1
ATOM 2541 O O . LEU A 1 314 ? 23.790 5.237 -20.137 1.00 81.50 314 LEU A O 1
ATOM 2545 N N . THR A 1 315 ? 21.990 6.094 -21.180 1.00 72.31 315 THR A N 1
ATOM 2546 C CA . THR A 1 315 ? 22.495 6.050 -22.551 1.00 72.31 315 THR A CA 1
ATOM 2547 C C . THR A 1 315 ? 22.649 7.482 -23.060 1.00 72.31 315 THR A C 1
ATOM 2549 O O . THR A 1 315 ? 22.187 8.419 -22.409 1.00 72.31 315 THR A O 1
ATOM 2552 N N . GLU A 1 316 ? 23.221 7.671 -24.251 1.00 67.88 316 GLU A N 1
ATOM 2553 C CA . GLU A 1 316 ? 23.265 8.986 -24.918 1.00 67.88 316 GLU A CA 1
ATOM 2554 C C . GLU A 1 316 ? 21.867 9.619 -25.086 1.00 67.88 316 GLU A C 1
ATOM 2556 O O . GLU A 1 316 ? 21.738 10.834 -25.178 1.00 67.88 316 GLU A O 1
ATOM 2561 N N . GLN A 1 317 ? 20.810 8.798 -25.082 1.00 69.12 317 GLN A N 1
ATOM 2562 C CA . GLN A 1 317 ? 19.407 9.208 -25.208 1.00 69.12 317 GLN A CA 1
ATOM 2563 C C . GLN A 1 317 ? 18.688 9.340 -23.847 1.00 69.12 317 GLN A C 1
ATOM 2565 O O . GLN A 1 317 ? 17.469 9.501 -23.801 1.00 69.12 317 GLN A O 1
ATOM 2570 N N . GLY A 1 318 ? 19.420 9.251 -22.730 1.00 76.31 318 GLY A N 1
ATOM 2571 C CA . GLY A 1 318 ? 18.878 9.265 -21.368 1.00 76.31 318 GLY A CA 1
ATOM 2572 C C . GLY A 1 318 ? 18.638 7.867 -20.789 1.00 76.31 318 GLY A C 1
ATOM 2573 O O . GLY A 1 318 ? 19.234 6.877 -21.231 1.00 76.31 318 GLY A O 1
ATOM 2574 N N . ALA A 1 319 ? 17.799 7.779 -19.753 1.00 79.06 319 ALA A N 1
ATOM 2575 C CA . ALA A 1 319 ? 17.506 6.526 -19.059 1.00 79.06 319 ALA A CA 1
ATOM 2576 C C . ALA A 1 319 ? 16.802 5.510 -19.978 1.00 79.06 319 ALA A C 1
ATOM 2578 O O . ALA A 1 319 ? 15.842 5.848 -20.668 1.00 79.06 319 ALA A O 1
ATOM 2579 N N . ASN A 1 320 ? 17.210 4.237 -19.935 1.00 81.88 320 ASN A N 1
ATOM 2580 C CA . ASN A 1 320 ? 16.557 3.151 -20.677 1.00 81.88 320 ASN A CA 1
ATOM 2581 C C . ASN A 1 320 ? 16.008 2.080 -19.725 1.00 81.88 320 ASN A C 1
ATOM 2583 O O . ASN A 1 320 ? 16.757 1.251 -19.198 1.00 81.88 320 ASN A O 1
ATOM 2587 N N . VAL A 1 321 ? 14.694 2.110 -19.502 1.00 84.38 321 VAL A N 1
ATOM 2588 C CA . VAL A 1 321 ? 13.990 1.193 -18.602 1.00 84.38 321 VAL A CA 1
ATOM 2589 C C . VAL A 1 321 ? 13.162 0.192 -19.407 1.00 84.38 321 VAL A C 1
ATOM 2591 O O . VAL A 1 321 ? 12.524 0.540 -20.394 1.00 84.38 321 VAL A O 1
ATOM 2594 N N . GLU A 1 322 ? 13.150 -1.070 -18.975 1.00 88.50 322 GLU A N 1
ATOM 2595 C CA . GLU A 1 322 ? 12.260 -2.100 -19.525 1.00 88.50 322 GLU A CA 1
ATOM 2596 C C . GLU A 1 322 ? 10.828 -1.949 -18.992 1.00 88.50 322 GLU A C 1
ATOM 2598 O O . GLU A 1 322 ? 10.618 -1.513 -17.855 1.00 88.50 322 GLU A O 1
ATOM 2603 N N . ASP A 1 323 ? 9.842 -2.421 -19.764 1.00 93.25 323 ASP A N 1
ATOM 2604 C CA . ASP A 1 323 ? 8.465 -2.563 -19.285 1.00 93.25 323 ASP A CA 1
ATOM 2605 C C . ASP A 1 323 ? 8.436 -3.262 -17.922 1.00 93.25 323 ASP A C 1
ATOM 2607 O O . ASP A 1 323 ? 8.996 -4.348 -17.721 1.00 93.25 323 ASP A O 1
ATOM 2611 N N . THR A 1 324 ? 7.776 -2.622 -16.964 1.00 92.44 324 THR A N 1
ATOM 2612 C CA . THR A 1 324 ? 7.770 -3.067 -15.578 1.00 92.44 324 THR A CA 1
ATOM 2613 C C . THR A 1 324 ? 6.421 -3.655 -15.233 1.00 92.44 324 THR A C 1
ATOM 2615 O O . THR A 1 324 ? 5.394 -2.988 -15.303 1.00 92.44 324 THR A O 1
ATOM 2618 N N . LYS A 1 325 ? 6.447 -4.928 -14.835 1.00 93.38 325 LYS A N 1
ATOM 2619 C CA . LYS A 1 325 ? 5.315 -5.576 -14.186 1.00 93.38 325 LYS A CA 1
ATOM 2620 C C . LYS A 1 325 ? 5.104 -4.964 -12.811 1.00 93.38 325 LYS A C 1
ATOM 2622 O O . LYS A 1 325 ? 6.070 -4.867 -12.054 1.00 93.38 325 LYS A O 1
ATOM 2627 N N . LEU A 1 326 ? 3.860 -4.636 -12.508 1.00 93.44 326 LEU A N 1
ATOM 2628 C CA . LEU A 1 326 ? 3.427 -4.091 -11.234 1.00 93.44 326 LEU A CA 1
ATOM 2629 C C . LEU A 1 326 ? 2.752 -5.219 -10.445 1.00 93.44 326 LEU A C 1
ATOM 2631 O O . LEU A 1 326 ? 3.427 -6.155 -10.009 1.00 93.44 326 LEU A O 1
ATOM 2635 N N . PHE A 1 327 ? 1.430 -5.200 -10.359 1.00 91.81 327 PHE A N 1
ATOM 2636 C CA . PHE A 1 327 ? 0.624 -6.097 -9.536 1.00 91.81 327 PHE A CA 1
ATOM 2637 C C . PHE A 1 327 ? -0.472 -6.801 -10.357 1.00 91.81 327 PHE A C 1
ATOM 2639 O O . PHE A 1 327 ? -0.789 -6.375 -11.473 1.00 91.81 327 PHE A O 1
ATOM 2646 N N . PRO A 1 328 ? -1.007 -7.936 -9.870 1.00 92.44 328 PRO A N 1
ATOM 2647 C CA . PRO A 1 328 ? -2.181 -8.566 -10.462 1.00 92.44 328 PRO A CA 1
ATOM 2648 C C . PRO A 1 328 ? -3.412 -7.672 -10.328 1.00 92.44 328 PRO A C 1
ATOM 2650 O O . PRO A 1 328 ? -3.596 -7.059 -9.289 1.00 92.44 328 PRO A O 1
ATOM 2653 N N . ILE A 1 329 ? -4.292 -7.685 -11.325 1.00 93.44 329 ILE A N 1
ATOM 2654 C CA . ILE A 1 329 ? -5.571 -6.976 -11.247 1.00 93.44 329 ILE A CA 1
ATOM 2655 C C . ILE A 1 329 ? -6.747 -7.947 -11.193 1.00 93.44 329 ILE A C 1
ATOM 2657 O O . ILE A 1 329 ? -6.704 -9.046 -11.759 1.00 93.44 329 ILE A O 1
ATOM 2661 N N . ASP A 1 330 ? -7.800 -7.517 -10.516 1.00 94.06 330 ASP A N 1
ATOM 2662 C CA . ASP A 1 330 ? -9.076 -8.207 -10.441 1.00 94.06 330 ASP A CA 1
ATOM 2663 C C . ASP A 1 330 ? -10.032 -7.591 -11.463 1.00 94.06 330 ASP A C 1
ATOM 2665 O O . ASP A 1 330 ? -10.627 -6.546 -11.227 1.00 94.06 330 ASP A O 1
ATOM 2669 N N . LEU A 1 331 ? -10.137 -8.229 -12.632 1.00 96.19 331 LEU A N 1
ATOM 2670 C CA . LEU A 1 331 ? -10.961 -7.713 -13.725 1.00 96.19 331 LEU A CA 1
ATOM 2671 C C . LEU A 1 331 ? -12.427 -7.556 -13.304 1.00 96.19 331 LEU A C 1
ATOM 2673 O O . LEU A 1 331 ? -13.049 -6.566 -13.662 1.00 96.19 331 LEU A O 1
ATOM 2677 N N . VAL A 1 332 ? -12.963 -8.507 -12.533 1.00 94.81 332 VAL A N 1
ATOM 2678 C CA . VAL A 1 332 ? -14.362 -8.456 -12.085 1.00 94.81 332 VAL A CA 1
ATOM 2679 C C . VAL A 1 332 ? -14.566 -7.241 -11.190 1.00 94.81 332 VAL A C 1
ATOM 2681 O O . VAL A 1 332 ? -15.464 -6.450 -11.451 1.00 94.81 332 VAL A O 1
ATOM 2684 N N . GLN A 1 333 ? -13.666 -7.034 -10.222 1.00 94.69 333 GLN A N 1
ATOM 2685 C CA . GLN A 1 333 ? -13.691 -5.846 -9.370 1.00 94.69 333 GLN A CA 1
ATOM 2686 C C . GLN A 1 333 ? -13.651 -4.554 -10.191 1.00 94.69 333 GLN A C 1
ATOM 2688 O O . GLN A 1 333 ? -14.465 -3.667 -9.970 1.00 94.69 333 GLN A O 1
ATOM 2693 N N . THR A 1 334 ? -12.750 -4.464 -11.173 1.00 96.50 334 THR A N 1
ATOM 2694 C CA . THR A 1 334 ? -12.636 -3.277 -12.033 1.00 96.50 334 THR A CA 1
ATOM 2695 C C . THR A 1 334 ? -13.920 -2.980 -12.810 1.00 96.50 334 THR A C 1
ATOM 2697 O O . THR A 1 334 ? -14.202 -1.818 -13.066 1.00 96.50 334 THR A O 1
ATOM 2700 N N . GLY A 1 335 ? -14.717 -3.992 -13.165 1.00 95.81 335 GLY A N 1
ATOM 2701 C CA . GLY A 1 335 ? -16.027 -3.800 -13.801 1.00 95.81 335 GLY A CA 1
ATOM 2702 C C . GLY A 1 335 ? -17.159 -3.381 -12.855 1.00 95.81 335 GLY A C 1
ATOM 2703 O O . GLY A 1 335 ? -18.219 -2.990 -13.333 1.00 95.81 335 GLY A O 1
ATOM 2704 N N . GLU A 1 336 ? -16.963 -3.488 -11.538 1.00 93.44 336 GLU A N 1
ATOM 2705 C CA . GLU A 1 336 ? -17.949 -3.135 -10.500 1.00 93.44 336 GLU A CA 1
ATOM 2706 C C . GLU A 1 336 ? -17.627 -1.804 -9.789 1.00 93.44 336 GLU A C 1
ATOM 2708 O O . GLU A 1 336 ? -18.447 -1.281 -9.025 1.00 93.44 336 GLU A O 1
ATOM 2713 N N . GLU A 1 337 ? -16.422 -1.270 -10.000 1.00 93.44 337 GLU A N 1
ATOM 2714 C CA . GLU A 1 337 ? -15.945 -0.013 -9.424 1.00 93.44 337 GLU A CA 1
ATOM 2715 C C . GLU A 1 337 ? -16.617 1.195 -10.087 1.00 93.44 337 GLU A C 1
ATOM 2717 O O . GLU A 1 337 ? -16.682 1.303 -11.304 1.00 93.44 337 GLU A O 1
ATOM 2722 N N . THR A 1 338 ? -17.098 2.143 -9.282 1.00 89.25 338 THR A N 1
ATOM 2723 C CA . THR A 1 338 ? -17.893 3.282 -9.774 1.00 89.25 338 THR A CA 1
ATOM 2724 C C . THR A 1 338 ? -17.063 4.489 -10.199 1.00 89.25 338 THR A C 1
ATOM 2726 O O . THR A 1 338 ? -17.556 5.337 -10.939 1.00 89.25 338 THR A O 1
ATOM 2729 N N . CYS A 1 339 ? -15.828 4.606 -9.713 1.00 89.56 339 CYS A N 1
ATOM 2730 C CA . CYS A 1 339 ? -14.908 5.677 -10.079 1.00 89.56 339 CYS A CA 1
ATOM 2731 C C . CYS A 1 339 ? -13.453 5.207 -9.974 1.00 89.56 339 CYS A C 1
ATOM 2733 O O . CYS A 1 339 ? -13.130 4.249 -9.268 1.00 89.56 339 CYS A O 1
ATOM 2735 N N . PHE A 1 340 ? -12.574 5.896 -10.697 1.00 92.19 340 PHE A N 1
ATOM 2736 C CA . PHE A 1 340 ? -11.170 5.525 -10.820 1.00 92.19 340 PHE A CA 1
ATOM 2737 C C . PHE A 1 340 ? -10.389 5.806 -9.532 1.00 92.19 340 PHE A C 1
ATOM 2739 O O . PHE A 1 340 ? -9.581 4.989 -9.107 1.00 92.19 340 PHE A O 1
ATOM 2746 N N . GLU A 1 341 ? -10.653 6.930 -8.884 1.00 87.06 341 GLU A N 1
ATOM 2747 C CA . GLU A 1 341 ? -9.934 7.432 -7.711 1.00 87.06 341 GLU A CA 1
ATOM 2748 C C . GLU A 1 341 ? -10.121 6.557 -6.470 1.00 87.06 341 GLU A C 1
ATOM 2750 O O . GLU A 1 341 ? -9.286 6.559 -5.571 1.00 87.06 341 GLU A O 1
ATOM 2755 N N . GLU A 1 342 ? -11.217 5.801 -6.422 1.00 85.12 342 GLU A N 1
ATOM 2756 C CA . GLU A 1 342 ? -11.507 4.837 -5.358 1.00 85.12 342 GLU A CA 1
ATOM 2757 C C . GLU A 1 342 ? -11.220 3.391 -5.792 1.00 85.12 342 GLU A C 1
ATOM 2759 O O . GLU A 1 342 ? -11.422 2.458 -5.012 1.00 85.12 342 GLU A O 1
ATOM 2764 N N . SER A 1 343 ? -10.742 3.188 -7.025 1.00 91.81 343 SER A N 1
ATOM 2765 C CA . SER A 1 343 ? -10.419 1.859 -7.544 1.00 91.81 343 SER A CA 1
ATOM 2766 C C . SER A 1 343 ? -9.235 1.233 -6.813 1.00 91.81 343 SER A C 1
ATOM 2768 O O . SER A 1 343 ? -8.294 1.914 -6.390 1.00 91.81 343 SER A O 1
ATOM 2770 N N . ALA A 1 344 ? -9.211 -0.099 -6.748 1.00 91.19 344 ALA A N 1
ATOM 2771 C CA . ALA A 1 344 ? -8.050 -0.817 -6.228 1.00 91.19 344 ALA A CA 1
ATOM 2772 C C . ALA A 1 344 ? -6.788 -0.558 -7.059 1.00 91.19 344 ALA A C 1
ATOM 2774 O O . ALA A 1 344 ? -5.697 -0.524 -6.500 1.00 91.19 344 ALA A O 1
ATOM 2775 N N . ILE A 1 345 ? -6.922 -0.337 -8.373 1.00 94.12 345 ILE A N 1
ATOM 2776 C CA . ILE A 1 345 ? -5.785 -0.021 -9.249 1.00 94.12 345 ILE A CA 1
ATOM 2777 C C . ILE A 1 345 ? -5.174 1.336 -8.886 1.00 94.12 345 ILE A C 1
ATOM 2779 O O . ILE A 1 345 ? -3.946 1.441 -8.825 1.00 94.12 345 ILE A O 1
ATOM 2783 N N . HIS A 1 346 ? -6.001 2.360 -8.647 1.00 92.50 346 HIS A N 1
ATOM 2784 C CA . HIS A 1 346 ? -5.522 3.673 -8.205 1.00 92.50 346 HIS A CA 1
ATOM 2785 C C . HIS A 1 346 ? -4.865 3.568 -6.834 1.00 92.50 346 HIS A C 1
ATOM 2787 O O . HIS A 1 346 ? -3.714 3.974 -6.702 1.00 92.50 346 HIS A O 1
ATOM 2793 N N . ALA A 1 347 ? -5.526 2.936 -5.859 1.00 89.38 347 ALA A N 1
ATOM 2794 C CA . ALA A 1 347 ? -4.964 2.743 -4.524 1.00 89.38 347 ALA A CA 1
ATOM 2795 C C . ALA A 1 347 ? -3.617 1.997 -4.569 1.00 89.38 347 ALA A C 1
ATOM 2797 O O . ALA A 1 347 ? -2.640 2.430 -3.959 1.00 89.38 347 ALA A O 1
ATOM 2798 N N . GLU A 1 348 ? -3.523 0.910 -5.343 1.00 90.69 348 GLU A N 1
ATOM 2799 C CA . GLU A 1 348 ? -2.283 0.147 -5.492 1.00 90.69 348 GLU A CA 1
ATOM 2800 C C . GLU A 1 348 ? -1.166 0.944 -6.156 1.00 90.69 348 GLU A C 1
ATOM 2802 O O . GLU A 1 348 ? -0.037 0.906 -5.667 1.00 90.69 348 GLU A O 1
ATOM 2807 N N . MET A 1 349 ? -1.448 1.672 -7.240 1.00 92.56 349 MET A N 1
ATOM 2808 C CA . MET A 1 349 ? -0.427 2.509 -7.871 1.00 92.56 349 MET A CA 1
ATOM 2809 C C . MET A 1 349 ? -0.006 3.683 -7.006 1.00 92.56 349 MET A C 1
ATOM 2811 O O . MET A 1 349 ? 1.169 4.060 -7.019 1.00 92.56 349 MET A O 1
ATOM 2815 N N . SER A 1 350 ? -0.952 4.261 -6.275 1.00 90.62 350 SER A N 1
ATOM 2816 C CA . SER A 1 350 ? -0.708 5.426 -5.445 1.00 90.62 350 SER A CA 1
ATOM 2817 C C . SER A 1 350 ? 0.258 5.127 -4.306 1.00 90.62 350 SER A C 1
ATOM 2819 O O . SER A 1 350 ? 0.954 6.029 -3.865 1.00 90.62 350 SER A O 1
ATOM 2821 N N . GLU A 1 351 ? 0.389 3.875 -3.879 1.00 90.62 351 GLU A N 1
ATOM 2822 C CA . GLU A 1 351 ? 1.348 3.483 -2.844 1.00 90.62 351 GLU A CA 1
ATOM 2823 C C . GLU A 1 351 ? 2.736 3.094 -3.390 1.00 90.62 351 GLU A C 1
ATOM 2825 O O . GLU A 1 351 ? 3.625 2.823 -2.591 1.00 90.62 351 GLU A O 1
ATOM 2830 N N . ILE A 1 352 ? 2.961 2.994 -4.709 1.00 93.38 352 ILE A N 1
ATOM 2831 C CA . ILE A 1 352 ? 4.251 2.503 -5.234 1.00 93.38 352 ILE A CA 1
ATOM 2832 C C . ILE A 1 352 ? 5.309 3.605 -5.247 1.00 93.38 352 ILE A C 1
ATOM 2834 O O . ILE A 1 352 ? 5.196 4.591 -5.978 1.00 93.38 352 ILE A O 1
ATOM 2838 N N . HIS A 1 353 ? 6.405 3.335 -4.541 1.00 94.19 353 HIS A N 1
ATOM 2839 C CA . HIS A 1 353 ? 7.642 4.101 -4.603 1.00 94.19 353 HIS A CA 1
ATOM 2840 C C . HIS A 1 353 ? 8.653 3.372 -5.493 1.00 94.19 353 HIS A C 1
ATOM 2842 O O . HIS A 1 353 ? 9.107 2.273 -5.167 1.00 94.19 353 HIS A O 1
ATOM 2848 N N . PHE A 1 354 ? 9.035 3.957 -6.629 1.00 94.62 354 PHE A N 1
ATOM 2849 C CA . PHE A 1 354 ? 10.116 3.409 -7.443 1.00 94.62 354 PHE A CA 1
ATOM 2850 C C . PHE A 1 354 ? 11.450 4.011 -7.025 1.00 94.62 354 PHE A C 1
ATOM 2852 O O . PHE A 1 354 ? 11.642 5.222 -7.097 1.00 94.62 354 PHE A O 1
ATOM 2859 N N . LEU A 1 355 ? 12.413 3.162 -6.680 1.00 95.12 355 LEU A N 1
ATOM 2860 C CA . LEU A 1 355 ? 13.782 3.595 -6.423 1.00 95.12 355 LEU A CA 1
ATOM 2861 C C . LEU A 1 355 ? 14.704 3.087 -7.525 1.00 95.12 355 LEU A C 1
ATOM 2863 O O . LEU A 1 355 ? 14.962 1.886 -7.650 1.00 95.12 355 LEU A O 1
ATOM 2867 N N . PHE A 1 356 ? 15.219 4.017 -8.320 1.00 93.94 356 PHE A N 1
ATOM 2868 C CA . PHE A 1 356 ? 16.149 3.730 -9.398 1.00 93.94 356 PHE A CA 1
ATOM 2869 C C . PHE A 1 356 ? 17.581 4.006 -8.960 1.00 93.94 356 PHE A C 1
ATOM 2871 O O . PHE A 1 356 ? 17.964 5.150 -8.735 1.00 93.94 356 PHE A O 1
ATOM 2878 N N . ALA A 1 357 ? 18.395 2.955 -8.912 1.00 93.31 357 ALA A N 1
ATOM 2879 C CA . ALA A 1 357 ? 19.843 3.090 -8.910 1.00 93.31 357 ALA A CA 1
ATOM 2880 C C . ALA A 1 357 ? 20.303 3.383 -10.346 1.00 93.31 357 ALA A C 1
ATOM 2882 O O . ALA A 1 357 ? 20.115 2.553 -11.248 1.00 93.31 357 ALA A O 1
ATOM 2883 N N . ILE A 1 358 ? 20.868 4.571 -10.559 1.00 92.69 358 ILE A N 1
ATOM 2884 C CA . ILE A 1 358 ? 21.294 5.037 -11.876 1.00 92.69 358 ILE A CA 1
ATOM 2885 C C . ILE A 1 358 ? 22.760 4.688 -12.095 1.00 92.69 358 ILE A C 1
ATOM 2887 O O . ILE A 1 358 ? 23.624 5.021 -11.280 1.00 92.69 358 ILE A O 1
ATOM 2891 N N . PHE A 1 359 ? 23.034 4.056 -13.231 1.00 90.12 359 PHE A N 1
ATOM 2892 C CA . PHE A 1 359 ? 24.384 3.721 -13.648 1.00 90.12 359 PHE A CA 1
ATOM 2893 C C . PHE A 1 359 ? 24.709 4.293 -15.027 1.00 90.12 359 PHE A C 1
ATOM 2895 O O . PHE A 1 359 ? 23.847 4.361 -15.899 1.00 90.12 359 PHE A O 1
ATOM 2902 N N . GLU A 1 360 ? 25.965 4.652 -15.243 1.00 88.44 360 GLU A N 1
ATOM 2903 C CA . GLU A 1 360 ? 26.499 5.066 -16.537 1.00 88.44 360 GLU A CA 1
ATOM 2904 C C . GLU A 1 360 ? 27.413 3.971 -17.095 1.00 88.44 360 GLU A C 1
ATOM 2906 O O . GLU A 1 360 ? 28.323 3.492 -16.412 1.00 88.44 360 GLU A O 1
ATOM 2911 N N . THR A 1 361 ? 27.164 3.556 -18.338 1.00 77.88 361 THR A N 1
ATOM 2912 C CA . THR A 1 361 ? 27.971 2.538 -19.019 1.00 77.88 361 THR A CA 1
ATOM 2913 C C . THR A 1 361 ? 29.112 3.199 -19.784 1.00 77.88 361 THR A C 1
ATOM 2915 O O . THR A 1 361 ? 28.886 4.060 -20.630 1.00 77.88 361 THR A O 1
ATOM 2918 N N . ARG A 1 362 ? 30.349 2.743 -19.559 1.00 70.88 362 ARG A N 1
ATOM 2919 C CA . ARG A 1 362 ? 31.489 3.110 -20.415 1.00 70.88 362 ARG A CA 1
ATOM 2920 C C . ARG A 1 362 ? 31.443 2.301 -21.717 1.00 70.88 362 ARG A C 1
ATOM 2922 O O . ARG A 1 362 ? 31.165 1.102 -21.686 1.00 70.88 362 ARG A O 1
ATOM 2929 N N . ILE A 1 363 ? 31.716 2.937 -22.860 1.00 63.50 363 ILE A N 1
ATOM 2930 C CA . ILE A 1 363 ? 31.689 2.287 -24.184 1.00 63.50 363 ILE A CA 1
ATOM 2931 C C . ILE A 1 363 ? 32.573 1.026 -24.179 1.00 63.50 363 ILE A C 1
ATOM 2933 O O . ILE A 1 363 ? 33.732 1.075 -23.773 1.00 63.50 363 ILE A O 1
ATOM 2937 N N . GLY A 1 364 ? 32.017 -0.107 -24.626 1.00 64.19 364 GLY A N 1
ATOM 2938 C CA . GLY A 1 364 ? 32.719 -1.396 -24.713 1.00 64.19 364 GLY A CA 1
ATOM 2939 C C . GLY A 1 364 ? 32.905 -2.146 -23.386 1.00 64.19 364 GLY A C 1
ATOM 2940 O O . GLY A 1 364 ? 33.512 -3.216 -23.388 1.00 64.19 364 GLY A O 1
ATOM 2941 N N . ALA A 1 365 ? 32.392 -1.622 -22.267 1.00 67.94 365 ALA A N 1
ATOM 2942 C CA . ALA A 1 365 ? 32.596 -2.191 -20.938 1.00 67.94 365 ALA A CA 1
ATOM 2943 C C . ALA A 1 365 ? 31.476 -3.160 -20.510 1.00 67.94 365 ALA A C 1
ATOM 2945 O O . ALA A 1 365 ? 30.354 -3.143 -21.025 1.00 67.94 365 ALA A O 1
ATOM 2946 N N . SER A 1 366 ? 31.786 -4.042 -19.558 1.00 77.50 366 SER A N 1
ATOM 2947 C CA . SER A 1 366 ? 30.827 -5.021 -19.039 1.00 77.50 366 SER A CA 1
ATOM 2948 C C . SER A 1 366 ? 29.878 -4.392 -18.008 1.00 77.50 366 SER A C 1
ATOM 2950 O O . SER A 1 366 ? 30.150 -3.320 -17.474 1.00 77.50 366 SER A O 1
ATOM 2952 N N . ARG A 1 367 ? 28.784 -5.086 -17.638 1.00 76.94 367 ARG A N 1
ATOM 2953 C CA . ARG A 1 367 ? 27.859 -4.596 -16.588 1.00 76.94 367 ARG A CA 1
ATOM 2954 C C . ARG A 1 367 ? 28.549 -4.310 -15.247 1.00 76.94 367 ARG A C 1
ATOM 2956 O O . ARG A 1 367 ? 28.021 -3.533 -14.464 1.00 76.94 367 ARG A O 1
ATOM 2963 N N . THR A 1 368 ? 29.683 -4.953 -14.951 1.00 81.81 368 THR A N 1
ATOM 2964 C CA . THR A 1 368 ? 30.413 -4.700 -13.697 1.00 81.81 368 THR A CA 1
ATOM 2965 C C . THR A 1 368 ? 31.140 -3.370 -13.682 1.00 81.81 368 THR A C 1
ATOM 2967 O O . THR A 1 368 ? 31.542 -2.912 -12.617 1.00 81.81 368 THR A O 1
ATOM 2970 N N . ASP A 1 369 ? 31.355 -2.796 -14.857 1.00 86.38 369 ASP A N 1
ATOM 2971 C CA . ASP A 1 369 ? 32.161 -1.597 -15.044 1.00 86.38 369 ASP A CA 1
ATOM 2972 C C . ASP A 1 369 ? 31.266 -0.355 -15.175 1.00 86.38 369 ASP A C 1
ATOM 2974 O O . ASP A 1 369 ? 31.766 0.766 -15.243 1.00 86.38 369 ASP A O 1
ATOM 2978 N N . ASP A 1 370 ? 29.944 -0.566 -15.164 1.00 88.00 370 ASP A N 1
ATOM 2979 C CA . ASP A 1 370 ? 28.934 0.471 -15.009 1.00 88.00 370 ASP A CA 1
ATOM 2980 C C . ASP A 1 370 ? 29.211 1.263 -13.719 1.00 88.00 370 ASP A C 1
ATOM 2982 O O . ASP A 1 370 ? 29.401 0.681 -12.645 1.00 88.00 370 ASP A O 1
ATOM 2986 N N . VAL A 1 371 ? 29.237 2.589 -13.827 1.00 91.44 371 VAL A N 1
ATOM 2987 C CA . VAL A 1 371 ? 29.555 3.510 -12.730 1.00 91.44 371 VAL A CA 1
ATOM 2988 C C . VAL A 1 371 ? 28.267 4.003 -12.092 1.00 91.44 371 VAL A C 1
ATOM 2990 O O . VAL A 1 371 ? 27.381 4.487 -12.788 1.00 91.44 371 VAL A O 1
ATOM 2993 N N . PHE A 1 372 ? 28.154 3.903 -10.771 1.00 93.88 372 PHE A N 1
ATOM 2994 C CA . PHE A 1 372 ? 27.005 4.424 -10.040 1.00 93.88 372 PHE A CA 1
ATOM 2995 C C . PHE A 1 372 ? 27.024 5.956 -10.003 1.00 93.88 372 PHE A C 1
ATOM 2997 O O . PHE A 1 372 ? 28.020 6.569 -9.609 1.00 93.88 372 PHE A O 1
ATOM 3004 N N . ILE A 1 373 ? 25.913 6.569 -10.409 1.00 94.12 373 ILE A N 1
ATOM 3005 C CA . ILE A 1 373 ? 25.764 8.028 -10.516 1.00 94.12 373 ILE A CA 1
ATOM 3006 C C . ILE A 1 373 ? 24.966 8.599 -9.344 1.00 94.12 373 ILE A C 1
ATOM 3008 O O . ILE A 1 373 ? 25.267 9.703 -8.884 1.00 94.12 373 ILE A O 1
ATOM 3012 N N . GLY A 1 374 ? 23.983 7.846 -8.855 1.00 95.06 374 GLY A N 1
ATOM 3013 C CA . GLY A 1 374 ? 23.106 8.241 -7.759 1.00 95.06 374 GLY A CA 1
ATOM 3014 C C . GLY A 1 374 ? 21.746 7.561 -7.837 1.00 95.06 374 GLY A C 1
ATOM 3015 O O . GLY A 1 374 ? 21.512 6.697 -8.692 1.00 95.06 374 GLY A O 1
ATOM 3016 N N . PHE A 1 375 ? 20.848 7.972 -6.950 1.00 96.00 375 PHE A N 1
ATOM 3017 C CA . PHE A 1 375 ? 19.469 7.509 -6.926 1.00 96.00 375 PHE A CA 1
ATOM 3018 C C . PHE A 1 375 ? 18.517 8.492 -7.603 1.00 96.00 375 PHE A C 1
ATOM 3020 O O . PHE A 1 375 ? 18.742 9.700 -7.614 1.00 96.00 375 PHE A O 1
ATOM 3027 N N . LYS A 1 376 ? 17.428 7.955 -8.151 1.00 94.88 376 LYS A N 1
ATOM 3028 C CA . LYS A 1 376 ? 16.200 8.705 -8.424 1.00 94.88 376 LYS A CA 1
ATOM 3029 C C . LYS A 1 376 ? 15.047 7.996 -7.737 1.00 94.88 376 LYS A C 1
ATOM 3031 O O . LYS A 1 376 ? 14.860 6.793 -7.937 1.00 94.88 376 LYS A O 1
ATOM 3036 N N . HIS A 1 377 ? 14.314 8.732 -6.918 1.00 94.69 377 HIS A N 1
ATOM 3037 C CA . HIS A 1 377 ? 13.126 8.251 -6.235 1.00 94.69 377 HIS A CA 1
ATOM 3038 C C . HIS A 1 377 ? 11.913 8.828 -6.962 1.00 94.69 377 HIS A C 1
ATOM 3040 O O . HIS A 1 377 ? 11.779 10.039 -7.059 1.00 94.69 377 HIS A O 1
ATOM 3046 N N . LEU A 1 378 ? 11.090 7.955 -7.539 1.00 93.69 378 LEU A N 1
ATOM 3047 C CA . LEU A 1 378 ? 9.978 8.331 -8.400 1.00 93.69 378 LEU A CA 1
ATOM 3048 C C . LEU A 1 378 ? 8.670 7.779 -7.840 1.00 93.69 378 LEU A C 1
ATOM 3050 O O . LEU A 1 378 ? 8.510 6.566 -7.674 1.00 93.69 378 LEU A O 1
ATOM 3054 N N . MET A 1 379 ? 7.711 8.676 -7.667 1.00 93.06 379 MET A N 1
ATOM 3055 C CA . MET A 1 379 ? 6.307 8.372 -7.436 1.00 93.06 379 MET A CA 1
ATOM 3056 C C . MET A 1 379 ? 5.513 8.960 -8.606 1.00 93.06 379 MET A C 1
ATOM 3058 O O . MET A 1 379 ? 5.825 10.041 -9.093 1.00 93.06 379 MET A O 1
ATOM 3062 N N . LEU A 1 380 ? 4.542 8.223 -9.150 1.00 93.25 380 LEU A N 1
ATOM 3063 C CA . LEU A 1 380 ? 3.797 8.718 -10.316 1.00 93.25 380 LEU A CA 1
ATOM 3064 C C . LEU A 1 380 ? 2.834 9.824 -9.891 1.00 93.25 380 LEU A C 1
ATOM 3066 O O . LEU A 1 380 ? 2.005 9.548 -9.033 1.00 93.25 380 LEU A O 1
ATOM 3070 N N . SER A 1 381 ? 2.882 11.009 -10.500 1.00 91.38 381 SER A N 1
ATOM 3071 C CA . SER A 1 381 ? 1.989 12.116 -10.130 1.00 91.38 381 SER A CA 1
ATOM 3072 C C . SER A 1 381 ? 0.507 11.757 -10.289 1.00 91.38 381 SER A C 1
ATOM 3074 O O . SER A 1 381 ? 0.140 10.931 -11.131 1.00 91.38 381 SER A O 1
ATOM 3076 N N . GLU A 1 382 ? -0.359 12.390 -9.492 1.00 89.56 382 GLU A N 1
ATOM 3077 C CA . GLU A 1 382 ? -1.813 12.207 -9.616 1.00 89.56 382 GLU A CA 1
ATOM 3078 C C . GLU A 1 382 ? -2.296 12.572 -11.025 1.00 89.56 382 GLU A C 1
ATOM 3080 O O . GLU A 1 382 ? -3.039 11.810 -11.629 1.00 89.56 382 GLU A O 1
ATOM 3085 N N . GLU A 1 383 ? -1.797 13.668 -11.603 1.00 91.44 383 GLU A N 1
ATOM 3086 C CA . GLU A 1 383 ? -2.128 14.077 -12.974 1.00 91.44 383 GLU A CA 1
ATOM 3087 C C . GLU A 1 383 ? -1.817 12.975 -14.001 1.00 91.44 383 GLU A C 1
ATOM 3089 O O . GLU A 1 383 ? -2.632 12.679 -14.876 1.00 91.44 383 GLU A O 1
ATOM 3094 N N . LEU A 1 384 ? -0.667 12.304 -13.874 1.00 93.75 384 LEU A N 1
ATOM 3095 C CA . LEU A 1 384 ? -0.310 11.205 -14.769 1.00 93.75 384 LEU A CA 1
ATOM 3096 C C . LEU A 1 384 ? -1.248 10.005 -14.598 1.00 93.75 384 LEU A C 1
ATOM 3098 O O . LEU A 1 384 ? -1.624 9.378 -15.593 1.00 93.75 384 LEU A O 1
ATOM 3102 N N . LEU A 1 385 ? -1.609 9.661 -13.357 1.00 94.25 385 LEU A N 1
ATOM 3103 C CA . LEU A 1 385 ? -2.575 8.592 -13.093 1.00 94.25 385 LEU A CA 1
ATOM 3104 C C . LEU A 1 385 ? -3.938 8.943 -13.703 1.00 94.25 385 LEU A C 1
ATOM 3106 O O . LEU A 1 385 ? -4.534 8.114 -14.391 1.00 94.25 385 LEU A O 1
ATOM 3110 N N . GLU A 1 386 ? -4.385 10.181 -13.528 1.00 92.44 386 GLU A N 1
ATOM 3111 C CA . GLU A 1 386 ? -5.663 10.668 -14.037 1.00 92.44 386 GLU A CA 1
ATOM 3112 C C . GLU A 1 386 ? -5.747 10.684 -15.566 1.00 92.44 386 GLU A C 1
ATOM 3114 O O . GLU A 1 386 ? -6.799 10.388 -16.131 1.00 92.44 386 GLU A O 1
ATOM 3119 N N . VAL A 1 387 ? -4.644 10.966 -16.259 1.00 92.56 387 VAL A N 1
ATOM 3120 C CA . VAL A 1 387 ? -4.617 10.988 -17.729 1.00 92.56 387 VAL A CA 1
ATOM 3121 C C . VAL A 1 387 ? -4.396 9.590 -18.314 1.00 92.56 387 VAL A C 1
ATOM 3123 O O . VAL A 1 387 ? -5.155 9.132 -19.171 1.00 92.56 387 VAL A O 1
ATOM 3126 N N . GLU A 1 388 ? -3.350 8.888 -17.877 1.00 95.38 388 GLU A N 1
ATOM 3127 C CA . GLU A 1 388 ? -2.881 7.670 -18.550 1.00 95.38 388 GLU A CA 1
ATOM 3128 C C . GLU A 1 388 ? -3.444 6.389 -17.925 1.00 95.38 388 GLU A C 1
ATOM 3130 O O . GLU A 1 388 ? -3.809 5.442 -18.637 1.00 95.38 388 GLU A O 1
ATOM 3135 N N . MET A 1 389 ? -3.523 6.331 -16.591 1.00 95.88 389 MET A N 1
ATOM 3136 C CA . MET A 1 389 ? -4.032 5.144 -15.905 1.00 95.88 389 MET A CA 1
ATOM 3137 C C . MET A 1 389 ? -5.554 5.077 -15.976 1.00 95.88 389 MET A C 1
ATOM 3139 O O . MET A 1 389 ? -6.074 4.016 -16.325 1.00 95.88 389 MET A O 1
ATOM 3143 N N . ARG A 1 390 ? -6.263 6.191 -15.742 1.00 96.94 390 ARG A N 1
ATOM 3144 C CA . ARG A 1 390 ? -7.731 6.250 -15.852 1.00 96.94 390 ARG A CA 1
ATOM 3145 C C . ARG A 1 390 ? -8.208 5.722 -17.196 1.00 96.94 390 ARG A C 1
ATOM 3147 O O . ARG A 1 390 ? -9.137 4.931 -17.243 1.00 96.94 390 ARG A O 1
ATOM 3154 N N . ARG A 1 391 ? -7.536 6.084 -18.293 1.00 96.94 391 ARG A N 1
ATOM 3155 C CA . ARG A 1 391 ? -7.865 5.586 -19.638 1.00 96.94 391 ARG A CA 1
ATOM 3156 C C . ARG A 1 391 ? -7.763 4.060 -19.743 1.00 96.94 391 ARG A C 1
ATOM 3158 O O . ARG A 1 391 ? -8.575 3.425 -20.410 1.00 96.94 391 ARG A O 1
ATOM 3165 N N . THR A 1 392 ? -6.752 3.473 -19.107 1.00 97.69 392 THR A N 1
ATOM 3166 C CA . THR A 1 392 ? -6.554 2.016 -19.073 1.00 97.69 392 THR A CA 1
ATOM 3167 C C . THR A 1 392 ? -7.603 1.344 -18.193 1.00 97.69 392 THR A C 1
ATOM 3169 O O . THR A 1 392 ? -8.170 0.332 -18.597 1.00 97.69 392 THR A O 1
ATOM 3172 N N . TRP A 1 393 ? -7.874 1.914 -17.017 1.00 98.06 393 TRP A N 1
ATOM 3173 C CA . TRP A 1 393 ? -8.911 1.454 -16.096 1.00 98.06 393 TRP A CA 1
ATOM 3174 C C . TRP A 1 393 ? -10.296 1.503 -16.751 1.00 98.06 393 TRP A C 1
ATOM 3176 O O . TRP A 1 393 ? -10.977 0.487 -16.749 1.00 98.06 393 TRP A O 1
ATOM 3186 N N . GLN A 1 394 ? -10.656 2.612 -17.406 1.00 98.06 394 GLN A N 1
ATOM 3187 C CA . GLN A 1 394 ? -11.952 2.803 -18.063 1.00 98.06 394 GLN A CA 1
ATOM 3188 C C . GLN A 1 394 ? -12.190 1.762 -19.162 1.00 98.06 394 GLN A C 1
ATOM 3190 O O . GLN A 1 394 ? -13.247 1.149 -19.205 1.00 98.06 394 GLN A O 1
ATOM 3195 N N . GLU A 1 395 ? -11.188 1.486 -20.006 1.00 98.00 395 GLU A N 1
ATOM 3196 C CA . GLU A 1 395 ? -11.310 0.438 -21.029 1.00 98.00 395 GLU A CA 1
ATOM 3197 C C . GLU A 1 395 ? -11.565 -0.937 -20.394 1.00 98.00 395 GLU A C 1
ATOM 3199 O O . GLU A 1 395 ? -12.377 -1.715 -20.888 1.00 98.00 395 GLU A O 1
ATOM 3204 N N . VAL A 1 396 ? -10.879 -1.262 -19.293 1.00 97.94 396 VAL A N 1
ATOM 3205 C CA . VAL A 1 396 ? -11.113 -2.525 -18.580 1.00 97.94 396 VAL A CA 1
ATOM 3206 C C . VAL A 1 396 ? -12.508 -2.536 -17.961 1.00 97.94 396 VAL A C 1
ATOM 3208 O O . VAL A 1 396 ? -13.219 -3.519 -18.150 1.00 97.94 396 VAL A O 1
ATOM 3211 N N . HIS A 1 397 ? -12.894 -1.461 -17.274 1.00 98.25 397 HIS A N 1
ATOM 3212 C CA . HIS A 1 397 ? -14.208 -1.285 -16.665 1.00 98.25 397 HIS A CA 1
ATOM 3213 C C . HIS A 1 397 ? -15.314 -1.528 -17.698 1.00 98.25 397 HIS A C 1
ATOM 3215 O O . HIS A 1 397 ? -16.123 -2.436 -17.518 1.00 98.25 397 HIS A O 1
ATOM 3221 N N . ASP A 1 398 ? -15.287 -0.825 -18.831 1.00 97.88 398 ASP A N 1
ATOM 3222 C CA . ASP A 1 398 ? -16.328 -0.912 -19.862 1.00 97.88 398 ASP A CA 1
ATOM 3223 C C . ASP A 1 398 ? -16.377 -2.305 -20.499 1.00 97.88 398 ASP A C 1
ATOM 3225 O O . ASP A 1 398 ? -17.451 -2.868 -20.712 1.00 97.88 398 ASP A O 1
ATOM 3229 N N . LEU A 1 399 ? -15.216 -2.922 -20.756 1.00 97.81 399 LEU A N 1
ATOM 3230 C CA . LEU A 1 399 ? -15.157 -4.293 -21.269 1.00 97.81 399 LEU A CA 1
ATOM 3231 C C . LEU A 1 399 ? -15.806 -5.306 -20.320 1.00 97.81 399 LEU A C 1
ATOM 3233 O O . LEU A 1 399 ? -16.375 -6.295 -20.793 1.00 97.81 399 LEU A O 1
ATOM 3237 N N . MET A 1 400 ? -15.681 -5.105 -19.007 1.00 96.81 400 MET A N 1
ATOM 3238 C CA . MET A 1 400 ? -16.251 -6.001 -18.000 1.00 96.81 400 MET A CA 1
ATOM 3239 C C . MET A 1 400 ? -17.732 -5.713 -17.771 1.00 96.81 400 MET A C 1
ATOM 3241 O O . MET A 1 400 ? -18.541 -6.632 -17.893 1.00 96.81 400 MET A O 1
ATOM 3245 N N . ALA A 1 401 ? -18.081 -4.452 -17.511 1.00 95.69 401 ALA A N 1
ATOM 3246 C CA . ALA A 1 401 ? -19.440 -4.004 -17.224 1.00 95.69 401 ALA A CA 1
ATOM 3247 C C . ALA A 1 401 ? -20.404 -4.298 -18.385 1.00 95.69 401 ALA A C 1
ATOM 3249 O O . ALA A 1 401 ? -21.544 -4.702 -18.166 1.00 95.69 401 ALA A O 1
ATOM 3250 N N . GLU A 1 402 ? -19.935 -4.169 -19.629 1.00 96.38 402 GLU A N 1
ATOM 3251 C CA . GLU A 1 402 ? -20.744 -4.404 -20.832 1.00 96.38 402 GLU A CA 1
ATOM 3252 C C . GLU A 1 402 ? -20.628 -5.842 -21.369 1.00 96.38 402 GLU A C 1
ATOM 3254 O O . GLU A 1 402 ? -21.184 -6.164 -22.420 1.00 96.38 402 GLU A O 1
ATOM 3259 N N . GLY A 1 403 ? -19.876 -6.723 -20.696 1.00 95.88 403 GLY A N 1
ATOM 3260 C CA . GLY A 1 403 ? -19.698 -8.114 -21.125 1.00 95.88 403 GLY A CA 1
ATOM 3261 C C . GLY A 1 403 ? -18.974 -8.271 -22.470 1.00 95.88 403 GLY A C 1
ATOM 3262 O O . GLY A 1 403 ? -19.159 -9.274 -23.160 1.00 95.88 403 GLY A O 1
ATOM 3263 N N . ARG A 1 404 ? -18.134 -7.300 -22.852 1.00 97.00 404 ARG A N 1
ATOM 3264 C CA . ARG A 1 404 ? -17.411 -7.251 -24.137 1.00 97.00 404 ARG A CA 1
ATOM 3265 C C . ARG A 1 404 ? -16.009 -7.864 -24.101 1.00 97.00 404 ARG A C 1
ATOM 3267 O O . ARG A 1 404 ? -15.257 -7.727 -25.069 1.00 97.00 404 ARG A O 1
ATOM 3274 N N . LEU A 1 405 ? -15.613 -8.533 -23.017 1.00 97.31 405 LEU A N 1
ATOM 3275 C CA . LEU A 1 405 ? -14.349 -9.273 -22.977 1.00 97.31 405 LEU A CA 1
ATOM 3276 C C . LEU A 1 405 ? -14.317 -10.343 -24.073 1.00 97.31 405 LEU A C 1
ATOM 3278 O O . LEU A 1 405 ? -15.231 -11.150 -24.195 1.00 97.31 405 LEU A O 1
ATOM 3282 N N . LEU A 1 406 ? -13.224 -10.397 -24.834 1.00 95.88 406 LEU A N 1
ATOM 3283 C CA . LEU A 1 406 ? -13.013 -11.404 -25.870 1.00 95.88 406 LEU A CA 1
ATOM 3284 C C . LEU A 1 406 ? -11.696 -12.144 -25.653 1.00 95.88 406 LEU A C 1
ATOM 3286 O O . LEU A 1 406 ? -10.665 -11.542 -25.349 1.00 95.88 406 LEU A O 1
ATOM 3290 N N . VAL A 1 407 ? -11.714 -13.454 -25.905 1.00 94.94 407 VAL A N 1
ATOM 3291 C CA . VAL A 1 407 ? -10.520 -14.297 -26.043 1.00 94.94 407 VAL A CA 1
ATOM 3292 C C . VAL A 1 407 ? -10.535 -14.896 -27.448 1.00 94.94 407 VAL A C 1
ATOM 3294 O O . VAL A 1 407 ? -11.393 -15.709 -27.770 1.00 94.94 407 VAL A O 1
ATOM 3297 N N . THR A 1 408 ? -9.585 -14.502 -28.296 1.00 93.38 408 THR A N 1
ATOM 3298 C CA . THR A 1 408 ? -9.485 -14.975 -29.690 1.00 93.38 408 THR A CA 1
ATOM 3299 C C . THR A 1 408 ? -8.197 -15.755 -29.920 1.00 93.38 408 THR A C 1
ATOM 3301 O O . THR A 1 408 ? -7.210 -15.563 -29.207 1.00 93.38 408 THR A O 1
ATOM 3304 N N . ILE A 1 409 ? -8.186 -16.646 -30.913 1.00 92.12 409 ILE A N 1
ATOM 3305 C CA . ILE A 1 409 ? -6.976 -17.373 -31.318 1.00 92.12 409 ILE A CA 1
ATOM 3306 C C . ILE A 1 409 ? -5.997 -16.398 -31.991 1.00 92.12 409 ILE A C 1
ATOM 3308 O O . ILE A 1 409 ? -6.387 -15.549 -32.795 1.00 92.12 409 ILE A O 1
ATOM 3312 N N . ASP A 1 410 ? -4.714 -16.507 -31.649 1.00 90.62 410 ASP A N 1
ATOM 3313 C CA . ASP A 1 410 ? -3.652 -15.724 -32.273 1.00 90.62 410 ASP A CA 1
ATOM 3314 C C . ASP A 1 410 ? -3.247 -16.360 -33.607 1.00 90.62 410 ASP A C 1
ATOM 3316 O O . ASP A 1 410 ? -2.659 -17.444 -33.647 1.00 90.62 410 ASP A O 1
ATOM 3320 N N . LEU A 1 411 ? -3.575 -15.672 -34.696 1.00 91.81 411 LEU A N 1
ATOM 3321 C CA . LEU A 1 411 ? -3.243 -16.080 -36.057 1.00 91.81 411 LEU A CA 1
ATOM 3322 C C . LEU A 1 411 ? -1.965 -15.385 -36.536 1.00 91.81 411 LEU A C 1
ATOM 3324 O O . LEU A 1 411 ? -1.652 -14.264 -36.121 1.00 91.81 411 LEU A O 1
ATOM 3328 N N . ASP A 1 412 ? -1.212 -16.047 -37.408 1.00 89.75 412 ASP A N 1
ATOM 3329 C CA . ASP A 1 412 ? -0.123 -15.413 -38.139 1.00 89.75 412 ASP A CA 1
ATOM 3330 C C . ASP A 1 412 ? -0.620 -14.577 -39.332 1.00 89.75 412 ASP A C 1
ATOM 3332 O O . ASP A 1 412 ? -1.818 -14.433 -39.569 1.00 89.75 412 ASP A O 1
ATOM 3336 N N . LYS A 1 413 ? 0.322 -13.994 -40.083 1.00 90.56 413 LYS A N 1
ATOM 3337 C CA . LYS A 1 413 ? 0.025 -13.146 -41.249 1.00 90.56 413 LYS A CA 1
ATOM 3338 C C . LYS A 1 413 ? -0.680 -13.885 -42.398 1.00 90.56 413 LYS A C 1
ATOM 3340 O O . LYS A 1 413 ? -1.234 -13.226 -43.266 1.00 90.56 413 LYS A O 1
ATOM 3345 N N . ASN A 1 414 ? -0.649 -15.216 -42.397 1.00 91.81 414 ASN A N 1
ATOM 3346 C CA . ASN A 1 414 ? -1.265 -16.077 -43.402 1.00 91.81 414 ASN A CA 1
ATOM 3347 C C . ASN A 1 414 ? -2.589 -16.688 -42.898 1.00 91.81 414 ASN A C 1
ATOM 3349 O O . ASN A 1 414 ? -3.180 -17.510 -43.590 1.00 91.81 414 ASN A O 1
ATOM 3353 N N . GLY A 1 415 ? -3.043 -16.325 -41.692 1.00 89.50 415 GLY A N 1
ATOM 3354 C CA . GLY A 1 415 ? -4.254 -16.873 -41.079 1.00 89.50 415 GLY A CA 1
ATOM 3355 C C . GLY A 1 415 ? -4.058 -18.214 -40.364 1.00 89.50 415 GLY A C 1
ATOM 3356 O O . GLY A 1 415 ? -5.037 -18.784 -39.887 1.00 89.50 415 GLY A O 1
ATOM 3357 N N . ALA A 1 416 ? -2.826 -18.719 -40.242 1.00 91.25 416 ALA A N 1
ATOM 3358 C CA . ALA A 1 416 ? -2.562 -19.979 -39.554 1.00 91.25 416 ALA A CA 1
ATOM 3359 C C . ALA A 1 416 ? -2.505 -19.793 -38.030 1.00 91.25 416 ALA A C 1
ATOM 3361 O O . ALA A 1 416 ? -2.007 -18.785 -37.518 1.00 91.25 416 ALA A O 1
ATOM 3362 N N . VAL A 1 417 ? -2.998 -20.790 -37.290 1.00 93.38 417 VAL A N 1
ATOM 3363 C CA . VAL A 1 417 ? -2.990 -20.790 -35.821 1.00 93.38 417 VAL A CA 1
ATOM 3364 C C . VAL A 1 417 ? -1.559 -20.834 -35.300 1.00 93.38 417 VAL A C 1
ATOM 3366 O O . VAL A 1 417 ? -0.767 -21.701 -35.670 1.00 93.38 417 VAL A O 1
ATOM 3369 N N . ARG A 1 418 ? -1.227 -19.923 -34.384 1.00 91.81 418 ARG A N 1
ATOM 3370 C CA . ARG A 1 418 ? 0.064 -19.940 -33.697 1.00 91.81 418 ARG A CA 1
ATOM 3371 C C . ARG A 1 418 ? -0.009 -20.809 -32.455 1.00 91.81 418 ARG A C 1
ATOM 3373 O O . ARG A 1 418 ? -0.884 -20.621 -31.615 1.00 91.81 418 ARG A O 1
ATOM 3380 N N . TYR A 1 419 ? 0.979 -21.677 -32.281 1.00 91.44 419 TYR A N 1
ATOM 3381 C CA . TYR A 1 419 ? 1.100 -22.537 -31.108 1.00 91.44 419 TYR A CA 1
ATOM 3382 C C . TYR A 1 419 ? 2.196 -22.045 -30.162 1.00 91.44 419 TYR A C 1
ATOM 3384 O O . TYR A 1 419 ? 3.163 -21.382 -30.553 1.00 91.44 419 TYR A O 1
ATOM 3392 N N . THR A 1 420 ? 2.032 -22.329 -28.877 1.00 86.81 420 THR A N 1
ATOM 3393 C CA . THR A 1 420 ? 3.034 -22.032 -27.851 1.00 86.81 420 THR A CA 1
ATOM 3394 C C . THR A 1 420 ? 4.176 -23.035 -27.937 1.00 86.81 420 THR A C 1
ATOM 3396 O O . THR A 1 420 ? 3.926 -24.237 -27.937 1.00 86.81 420 THR A O 1
ATOM 3399 N N . LYS A 1 421 ? 5.427 -22.564 -27.919 1.00 83.88 421 LYS A N 1
ATOM 3400 C CA . LYS A 1 421 ? 6.606 -23.432 -28.092 1.00 83.88 421 LYS A CA 1
ATOM 3401 C C . LYS A 1 421 ? 6.720 -24.561 -27.056 1.00 83.88 421 LYS A C 1
ATOM 3403 O O . LYS A 1 421 ? 7.206 -25.626 -27.395 1.00 83.88 421 LYS A O 1
ATOM 3408 N N . GLN A 1 422 ? 6.310 -24.318 -25.808 1.00 83.94 422 GLN A N 1
ATOM 3409 C CA . GLN A 1 422 ? 6.531 -25.250 -24.692 1.00 83.94 422 GLN A CA 1
ATOM 3410 C C . GLN A 1 422 ? 5.445 -26.324 -24.573 1.00 83.94 422 GLN A C 1
ATOM 3412 O O . GLN A 1 422 ? 5.757 -27.497 -24.431 1.00 83.94 422 GLN A O 1
ATOM 3417 N N . THR A 1 423 ? 4.171 -25.936 -24.621 1.00 87.75 423 THR A N 1
ATOM 3418 C CA . THR A 1 423 ? 3.041 -26.847 -24.360 1.00 87.75 423 THR A CA 1
ATOM 3419 C C . THR A 1 423 ? 2.255 -27.223 -25.613 1.00 87.75 423 THR A C 1
ATOM 3421 O O . THR A 1 423 ? 1.288 -27.972 -25.512 1.00 87.75 423 THR A O 1
ATOM 3424 N N . ASN A 1 424 ? 2.651 -26.697 -26.778 1.00 88.31 424 ASN A N 1
ATOM 3425 C CA . ASN A 1 424 ? 2.004 -26.911 -28.072 1.00 88.31 424 ASN A CA 1
ATOM 3426 C C . ASN A 1 424 ? 0.479 -26.671 -28.076 1.00 88.31 424 ASN A C 1
ATOM 3428 O O . ASN A 1 424 ? -0.267 -27.373 -28.752 1.00 88.31 424 ASN A O 1
ATOM 3432 N N . VAL A 1 425 ? -0.002 -25.677 -27.321 1.00 89.94 425 VAL A N 1
ATOM 3433 C CA . VAL A 1 425 ? -1.417 -25.267 -27.337 1.00 89.94 425 VAL A CA 1
ATOM 3434 C C . VAL A 1 425 ? -1.614 -24.014 -28.200 1.00 89.94 425 VAL A C 1
ATOM 3436 O O . VAL A 1 425 ? -0.672 -23.220 -28.332 1.00 89.94 425 VAL A O 1
ATOM 3439 N N . PRO A 1 426 ? -2.812 -23.796 -28.778 1.00 90.44 426 PRO A N 1
ATOM 3440 C CA . PRO A 1 426 ? -3.124 -22.566 -29.496 1.00 90.44 426 PRO A CA 1
ATOM 3441 C C . PRO A 1 426 ? -2.897 -21.331 -28.624 1.00 90.44 426 PRO A C 1
ATOM 3443 O O . PRO A 1 426 ? -3.367 -21.239 -27.486 1.00 90.44 426 PRO A O 1
ATOM 3446 N N . ARG A 1 427 ? -2.177 -20.351 -29.165 1.00 90.69 427 ARG A N 1
ATOM 3447 C CA . ARG A 1 427 ? -2.018 -19.044 -28.535 1.00 90.69 427 ARG A CA 1
ATOM 3448 C C . ARG A 1 427 ? -3.347 -18.305 -28.586 1.00 90.69 427 ARG A C 1
ATOM 3450 O O . ARG A 1 427 ? -4.033 -18.316 -29.602 1.00 90.69 427 ARG A O 1
ATOM 3457 N N . THR A 1 428 ? -3.673 -17.616 -27.501 1.00 91.31 428 THR A N 1
ATOM 3458 C CA . THR A 1 428 ? -4.864 -16.770 -27.411 1.00 91.31 428 THR A CA 1
ATOM 3459 C C . THR A 1 428 ? -4.483 -15.332 -27.090 1.00 91.31 428 THR A C 1
ATOM 3461 O O . THR A 1 428 ? -3.492 -15.087 -26.397 1.00 91.31 428 THR A O 1
ATOM 3464 N N . ARG A 1 429 ? -5.291 -14.380 -27.552 1.00 91.50 429 ARG A N 1
ATOM 3465 C CA . ARG A 1 429 ? -5.171 -12.946 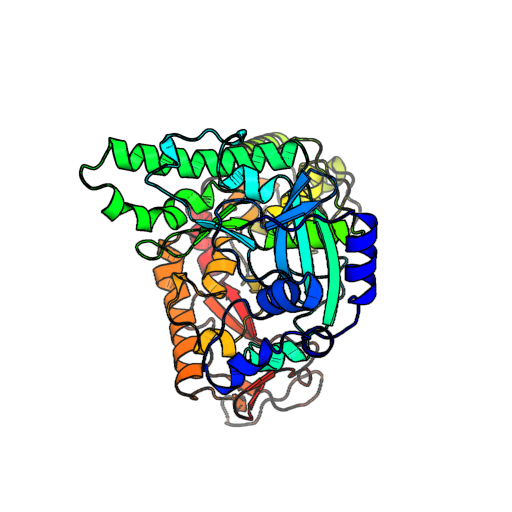-27.273 1.00 91.50 429 ARG A CA 1
ATOM 3466 C C . ARG A 1 429 ? -6.488 -12.401 -26.733 1.00 91.50 429 ARG A C 1
ATOM 3468 O O . ARG A 1 429 ? -7.555 -12.874 -27.113 1.00 91.50 429 ARG A O 1
ATOM 3475 N N . THR A 1 430 ? -6.389 -11.405 -25.864 1.00 95.25 430 THR A N 1
ATOM 3476 C CA . THR A 1 430 ? -7.539 -10.666 -25.334 1.00 95.25 430 THR A CA 1
ATOM 3477 C C . THR A 1 430 ? -7.626 -9.281 -25.960 1.00 95.25 430 THR A C 1
ATOM 3479 O O . THR A 1 430 ? -6.598 -8.751 -26.392 1.00 95.25 430 THR A O 1
ATOM 3482 N N . ASN A 1 431 ? -8.818 -8.686 -25.959 1.00 96.38 431 ASN A N 1
ATOM 3483 C CA . ASN A 1 431 ? -9.028 -7.272 -26.296 1.00 96.38 431 ASN A CA 1
ATOM 3484 C C . ASN A 1 431 ? -8.692 -6.302 -25.147 1.00 96.38 431 ASN A C 1
ATOM 3486 O O . ASN A 1 431 ? -8.836 -5.103 -25.315 1.00 96.38 431 ASN A O 1
ATOM 3490 N N . LEU A 1 432 ? -8.184 -6.800 -24.014 1.00 97.38 432 LEU A N 1
ATOM 3491 C CA . LEU A 1 432 ? -7.690 -5.966 -22.912 1.00 97.38 432 LEU A CA 1
ATOM 3492 C C . LEU A 1 432 ? -6.539 -5.032 -23.352 1.00 97.38 432 LEU A C 1
ATOM 3494 O O . LEU A 1 432 ? -5.733 -5.466 -24.190 1.00 97.38 432 LEU A O 1
ATOM 3498 N N . PRO A 1 433 ? -6.372 -3.850 -22.716 1.00 97.81 433 PRO A N 1
ATOM 3499 C CA . PRO A 1 433 ? -5.344 -2.857 -23.044 1.00 97.81 433 PRO A CA 1
ATOM 3500 C C . PRO A 1 433 ? -3.950 -3.441 -23.302 1.00 97.81 433 PRO A C 1
ATOM 3502 O O . PRO A 1 433 ? -3.434 -4.243 -22.516 1.00 97.81 433 PRO A O 1
ATOM 3505 N N . LYS A 1 434 ? -3.323 -3.040 -24.418 1.00 96.25 434 LYS A N 1
ATOM 3506 C CA . LYS A 1 434 ? -2.002 -3.522 -24.869 1.00 96.25 434 LYS A CA 1
ATOM 3507 C C . LYS A 1 434 ? -0.971 -2.400 -24.921 1.00 96.25 434 LYS A C 1
ATOM 3509 O O . LYS A 1 434 ? -1.288 -1.271 -25.284 1.00 96.25 434 LYS A O 1
ATOM 3514 N N . SER A 1 435 ? 0.300 -2.754 -24.718 1.00 95.69 435 SER A N 1
ATOM 3515 C CA . SER A 1 435 ? 1.437 -1.816 -24.731 1.00 95.69 435 SER A CA 1
ATOM 3516 C C . SER A 1 435 ? 1.610 -1.030 -26.036 1.00 95.69 435 SER A C 1
ATOM 3518 O O . SER A 1 435 ? 2.288 -0.003 -26.066 1.00 95.69 435 SER A O 1
ATOM 3520 N N . ARG A 1 436 ? 1.007 -1.483 -27.142 1.00 94.00 436 ARG A N 1
ATOM 3521 C CA . ARG A 1 436 ? 0.995 -0.731 -28.405 1.00 94.00 436 ARG A CA 1
ATOM 3522 C C . ARG A 1 436 ? 0.178 0.564 -28.308 1.00 94.00 436 ARG A C 1
ATOM 3524 O O . ARG A 1 436 ? 0.503 1.509 -29.012 1.00 94.00 436 ARG A O 1
ATOM 3531 N N . GLN A 1 437 ? -0.861 0.590 -27.478 1.00 94.88 437 GLN A N 1
ATOM 3532 C CA . GLN A 1 437 ? -1.857 1.667 -27.428 1.00 94.88 437 GLN A CA 1
ATOM 3533 C C . GLN A 1 437 ? -1.876 2.417 -26.092 1.00 94.88 437 GLN A C 1
ATOM 3535 O O . GLN A 1 437 ? -2.301 3.570 -26.064 1.00 94.88 437 GLN A O 1
ATOM 3540 N N . TYR A 1 438 ? -1.410 1.779 -25.015 1.00 97.19 438 TYR A N 1
ATOM 3541 C CA . TYR A 1 438 ? -1.512 2.310 -23.659 1.00 97.19 438 TYR A CA 1
ATOM 3542 C C . TYR A 1 438 ? -0.156 2.260 -22.936 1.00 97.19 438 TYR A C 1
ATOM 3544 O O . TYR A 1 438 ? 0.539 1.236 -23.026 1.00 97.19 438 TYR A O 1
ATOM 3552 N N . PRO A 1 439 ? 0.240 3.328 -22.215 1.00 96.81 439 PRO A N 1
ATOM 3553 C CA . PRO A 1 439 ? 1.407 3.306 -21.335 1.00 96.81 439 PRO A CA 1
ATOM 3554 C C . PRO A 1 439 ? 1.242 2.376 -20.135 1.00 96.81 439 PRO A C 1
ATOM 3556 O O . PRO A 1 439 ? 2.219 1.753 -19.725 1.00 96.81 439 PRO A O 1
ATOM 3559 N N . PHE A 1 440 ? 0.018 2.225 -19.632 1.00 97.94 440 PHE A N 1
ATOM 3560 C CA . PHE A 1 440 ? -0.356 1.171 -18.697 1.00 97.94 440 PHE A CA 1
ATOM 3561 C C . PHE A 1 440 ? -1.120 0.085 -19.440 1.00 97.94 440 PHE A C 1
ATOM 3563 O O . PHE A 1 440 ? -2.000 0.372 -20.236 1.00 97.94 440 PHE A O 1
ATOM 3570 N N . PHE A 1 441 ? -0.766 -1.180 -19.262 1.00 97.75 441 PHE A N 1
ATOM 3571 C CA . PHE A 1 441 ? -1.359 -2.245 -20.067 1.00 97.75 441 PHE A CA 1
ATOM 3572 C C . PHE A 1 441 ? -1.404 -3.570 -19.324 1.00 97.75 441 PHE A C 1
ATOM 3574 O O . PHE A 1 441 ? -0.716 -3.775 -18.326 1.00 97.75 441 PHE A O 1
ATOM 3581 N N . LEU A 1 442 ? -2.206 -4.496 -19.848 1.00 97.44 442 LEU A N 1
ATOM 3582 C CA . LEU A 1 442 ? -2.427 -5.794 -19.231 1.00 97.44 442 LEU A CA 1
ATOM 3583 C C . LEU A 1 442 ? -1.719 -6.904 -19.986 1.00 97.44 442 LEU A C 1
ATOM 3585 O O . LEU A 1 442 ? -1.793 -7.029 -21.217 1.00 97.44 442 LEU A O 1
ATOM 3589 N N . ARG A 1 443 ? -1.060 -7.767 -19.216 1.00 95.00 443 ARG A N 1
ATOM 3590 C CA . ARG A 1 443 ? -0.426 -8.973 -19.735 1.00 95.00 443 ARG A CA 1
ATOM 3591 C C . ARG A 1 443 ? -0.782 -10.168 -18.866 1.00 95.00 443 ARG A C 1
ATOM 3593 O O . ARG A 1 443 ? -0.648 -10.134 -17.645 1.00 95.00 443 ARG A O 1
ATOM 3600 N N . GLY A 1 444 ? -1.174 -11.247 -19.539 1.00 92.81 444 GLY A N 1
ATOM 3601 C CA . GLY A 1 444 ? -1.417 -12.532 -18.905 1.00 92.81 444 GLY A CA 1
ATOM 3602 C C . GLY A 1 444 ? -0.137 -13.128 -18.322 1.00 92.81 444 GLY A C 1
ATOM 3603 O O . GLY A 1 444 ? 0.892 -13.178 -19.002 1.00 92.81 444 GLY A O 1
ATOM 3604 N N . SER A 1 445 ? -0.234 -13.610 -17.088 1.00 89.69 445 SER A N 1
ATOM 3605 C CA . SER A 1 445 ? 0.828 -14.300 -16.364 1.00 89.69 445 SER A CA 1
ATOM 3606 C C . SER A 1 445 ? 0.362 -15.678 -15.914 1.00 89.69 445 SER A C 1
ATOM 3608 O O . SER A 1 445 ? -0.678 -15.813 -15.275 1.00 89.69 445 SER A O 1
ATOM 3610 N N . GLY A 1 446 ? 1.181 -16.684 -16.196 1.00 86.25 446 GLY A N 1
ATOM 3611 C CA . GLY A 1 446 ? 0.992 -18.071 -15.785 1.00 86.25 446 GLY A CA 1
ATOM 3612 C C . GLY A 1 446 ? 2.315 -18.827 -15.874 1.00 86.25 446 GLY A C 1
ATOM 3613 O O . GLY A 1 446 ? 3.279 -18.322 -16.460 1.00 86.25 446 GLY A O 1
ATOM 3614 N N . ARG A 1 447 ? 2.382 -20.010 -15.263 1.00 85.00 447 ARG A N 1
ATOM 3615 C CA . ARG A 1 447 ? 3.551 -20.905 -15.343 1.00 85.00 447 ARG A CA 1
ATOM 3616 C C . ARG A 1 447 ? 3.801 -21.377 -16.771 1.00 85.00 447 ARG A C 1
ATOM 3618 O O . ARG A 1 447 ? 4.939 -21.380 -17.226 1.00 85.00 447 ARG A O 1
ATOM 3625 N N . ASP A 1 448 ? 2.731 -21.737 -17.465 1.00 86.06 448 ASP A N 1
ATOM 3626 C CA . ASP A 1 448 ? 2.727 -22.119 -18.868 1.00 86.06 448 ASP A CA 1
ATOM 3627 C C . ASP A 1 448 ? 1.386 -21.731 -19.509 1.00 86.06 448 ASP A C 1
ATOM 3629 O O . ASP A 1 448 ? 0.561 -21.043 -18.903 1.00 86.06 448 ASP A O 1
ATOM 3633 N N . ALA A 1 449 ? 1.156 -22.162 -20.749 1.00 84.75 449 ALA A N 1
ATOM 3634 C CA . ALA A 1 449 ? -0.043 -21.778 -21.479 1.00 84.75 449 ALA A CA 1
ATOM 3635 C C . ALA A 1 449 ? -1.348 -22.484 -21.049 1.00 84.75 449 ALA A C 1
ATOM 3637 O O . ALA A 1 449 ? -2.424 -22.143 -21.546 1.00 84.75 449 ALA A O 1
ATOM 3638 N N . LYS A 1 450 ? -1.261 -23.467 -20.146 1.00 85.31 450 LYS A N 1
ATOM 3639 C CA . LYS A 1 450 ? -2.403 -24.161 -19.534 1.00 85.31 450 LYS A CA 1
ATOM 3640 C C . LYS A 1 450 ? -2.811 -23.532 -18.199 1.00 85.31 450 LYS A C 1
ATOM 3642 O O . LYS A 1 450 ? -3.908 -23.799 -17.728 1.00 85.31 450 LYS A O 1
ATOM 3647 N N . ASP A 1 451 ? -1.973 -22.674 -17.615 1.00 88.38 451 ASP A N 1
ATOM 3648 C CA . ASP A 1 451 ? -2.172 -22.025 -16.307 1.00 88.38 451 ASP A CA 1
ATOM 3649 C C . ASP A 1 451 ? -3.195 -20.865 -16.360 1.00 88.38 451 ASP A C 1
ATOM 3651 O O . ASP A 1 451 ? -2.941 -19.737 -15.927 1.00 88.38 451 ASP A O 1
ATOM 3655 N N . LYS A 1 452 ? -4.362 -21.127 -16.955 1.00 90.06 452 LYS A N 1
ATOM 3656 C CA . LYS A 1 452 ? -5.475 -20.184 -17.095 1.00 90.06 452 LYS A CA 1
ATOM 3657 C C . LYS A 1 452 ? -6.427 -20.312 -15.909 1.00 90.06 452 LYS A C 1
ATOM 3659 O O . LYS A 1 452 ? -7.414 -21.036 -15.963 1.00 90.06 452 LYS A O 1
ATOM 3664 N N . VAL A 1 453 ? -6.081 -19.620 -14.828 1.00 89.69 453 VAL A N 1
ATOM 3665 C CA . VAL A 1 453 ? -6.776 -19.701 -13.530 1.00 89.69 453 VAL A CA 1
ATOM 3666 C C . VAL A 1 453 ? -8.048 -18.855 -13.432 1.00 89.69 453 VAL A C 1
ATOM 3668 O O . VAL A 1 453 ? -8.764 -18.963 -12.444 1.00 89.69 453 VAL A O 1
ATOM 3671 N N . LEU A 1 454 ? -8.317 -17.985 -14.409 1.00 92.44 454 LEU A N 1
ATOM 3672 C CA . LEU A 1 454 ? -9.486 -17.110 -14.407 1.00 92.44 454 LEU A CA 1
ATOM 3673 C C . LEU A 1 454 ? -10.553 -17.641 -15.372 1.00 92.44 454 LEU A C 1
ATOM 3675 O O . LEU A 1 454 ? -10.244 -17.979 -16.519 1.00 92.44 454 LEU A O 1
ATOM 3679 N N . SER A 1 455 ? -11.803 -17.656 -14.903 1.00 92.62 455 SER A N 1
ATOM 3680 C CA . SER A 1 455 ? -13.001 -17.957 -15.689 1.00 92.62 455 SER A CA 1
ATOM 3681 C C . SER A 1 455 ? -13.985 -16.798 -15.553 1.00 92.62 455 SER A C 1
ATOM 3683 O O . SER A 1 455 ? -14.559 -16.610 -14.486 1.00 92.62 455 SER A O 1
ATOM 3685 N N . ILE A 1 456 ? -14.151 -16.006 -16.613 1.00 92.56 456 ILE A N 1
ATOM 3686 C CA . ILE A 1 456 ? -15.012 -14.810 -16.624 1.00 92.56 456 ILE A CA 1
ATOM 3687 C C . ILE A 1 456 ? -15.947 -14.919 -17.823 1.00 92.56 456 ILE A C 1
ATOM 3689 O O . ILE A 1 456 ? -15.472 -15.041 -18.949 1.00 92.56 456 ILE A O 1
ATOM 3693 N N . ASN A 1 457 ? -17.264 -14.909 -17.600 1.00 89.31 457 ASN A N 1
ATOM 3694 C CA . ASN A 1 457 ? -18.282 -15.061 -18.654 1.00 89.31 457 ASN A CA 1
ATOM 3695 C C . ASN A 1 457 ? -18.043 -16.287 -19.565 1.00 89.31 457 ASN A C 1
ATOM 3697 O O . ASN A 1 457 ? -18.186 -16.216 -20.783 1.00 89.31 457 ASN A O 1
ATOM 3701 N N . GLY A 1 458 ? -17.605 -17.410 -18.981 1.00 91.06 458 GLY A N 1
ATOM 3702 C CA . GLY A 1 458 ? -17.263 -18.640 -19.712 1.00 91.06 458 GLY A CA 1
ATOM 3703 C C . GLY A 1 458 ? -15.930 -18.596 -20.475 1.00 91.06 458 GLY A C 1
ATOM 3704 O O . GLY A 1 458 ? -15.533 -19.589 -21.085 1.00 91.06 458 GLY A O 1
ATOM 3705 N N . LEU A 1 459 ? -15.207 -17.475 -20.436 1.00 93.88 459 LEU A N 1
ATOM 3706 C CA . LEU A 1 459 ? -13.895 -17.323 -21.057 1.00 93.88 459 LEU A CA 1
ATOM 3707 C C . LEU A 1 459 ? -12.798 -17.757 -20.087 1.00 93.88 459 LEU A C 1
ATOM 3709 O O . LEU A 1 459 ? -12.749 -17.302 -18.947 1.00 93.88 459 LEU A O 1
ATOM 3713 N N . SER A 1 460 ? -11.870 -18.585 -20.570 1.00 93.00 460 SER A N 1
ATOM 3714 C CA . SER A 1 460 ? -10.685 -19.004 -19.818 1.00 93.00 460 SER A CA 1
ATOM 3715 C C . SER A 1 460 ? -9.477 -18.131 -20.165 1.00 93.00 460 SER A C 1
ATOM 3717 O O . SER A 1 460 ? -9.037 -18.057 -21.324 1.00 93.00 460 SER A O 1
ATOM 3719 N N . LEU A 1 461 ? -8.906 -17.487 -19.147 1.00 93.56 461 LEU A N 1
ATOM 3720 C CA . LEU A 1 461 ? -7.784 -16.561 -19.277 1.00 93.56 461 LEU A CA 1
ATOM 3721 C C . LEU A 1 461 ? -6.740 -16.760 -18.174 1.00 93.56 461 LEU A C 1
ATOM 3723 O O . LEU A 1 461 ? -6.995 -17.284 -17.092 1.00 93.56 461 LEU A O 1
ATOM 3727 N N . TYR A 1 462 ? -5.518 -16.324 -18.470 1.00 93.06 462 TYR A N 1
ATOM 3728 C CA . TYR A 1 462 ? -4.488 -16.168 -17.448 1.00 93.06 462 TYR A CA 1
ATOM 3729 C C . TYR A 1 462 ? -4.916 -15.103 -16.447 1.00 93.06 462 TYR A C 1
ATOM 3731 O O . TYR A 1 462 ? -5.647 -14.174 -16.803 1.00 93.06 462 TYR A O 1
ATOM 3739 N N . ARG A 1 463 ? -4.338 -15.148 -15.247 1.00 92.19 463 ARG A N 1
ATOM 3740 C CA . ARG A 1 463 ? -4.296 -13.965 -14.387 1.00 92.19 463 ARG A CA 1
ATOM 3741 C C . ARG A 1 463 ? -3.733 -12.785 -15.177 1.00 92.19 463 ARG A C 1
ATOM 3743 O O . ARG A 1 463 ? -2.713 -12.939 -15.850 1.00 92.19 463 ARG A O 1
ATOM 3750 N N . GLN A 1 464 ? -4.369 -11.625 -15.086 1.00 94.75 464 GLN A N 1
ATOM 3751 C CA . GLN A 1 464 ? -3.843 -10.403 -15.683 1.00 94.75 464 GLN A CA 1
ATOM 3752 C C . GLN A 1 464 ? -3.023 -9.640 -14.646 1.00 94.75 464 GLN A C 1
ATOM 3754 O O . GLN A 1 464 ? -3.471 -9.446 -13.520 1.00 94.75 464 GLN A O 1
ATOM 3759 N N . ASP A 1 465 ? -1.811 -9.248 -15.026 1.00 95.25 465 ASP A N 1
ATOM 3760 C CA . ASP A 1 465 ? -0.996 -8.305 -14.265 1.00 95.25 465 ASP A CA 1
ATOM 3761 C C . ASP A 1 465 ? -0.984 -6.959 -15.005 1.00 95.25 465 ASP A C 1
ATOM 3763 O O . ASP A 1 465 ? -0.955 -6.936 -16.244 1.00 95.25 465 ASP A O 1
ATOM 3767 N N . LEU A 1 466 ? -0.977 -5.862 -14.247 1.00 96.94 466 LEU A N 1
ATOM 3768 C CA . LEU A 1 466 ? -0.753 -4.510 -14.741 1.00 96.94 466 LEU A CA 1
ATOM 3769 C C . LEU A 1 466 ? 0.736 -4.290 -15.011 1.00 96.94 466 LEU A C 1
ATOM 3771 O O . LEU A 1 466 ? 1.610 -4.747 -14.266 1.00 96.94 466 LEU A O 1
ATOM 3775 N N . TRP A 1 467 ? 1.027 -3.599 -16.103 1.00 97.06 467 TRP A N 1
ATOM 3776 C CA . TRP A 1 467 ? 2.370 -3.219 -16.517 1.00 97.06 467 TRP A CA 1
ATOM 3777 C C . TRP A 1 467 ? 2.398 -1.745 -16.877 1.00 97.06 467 TRP A C 1
ATOM 3779 O O . TRP A 1 467 ? 1.423 -1.218 -17.404 1.00 97.06 467 TRP A O 1
ATOM 3789 N N . ILE A 1 468 ? 3.545 -1.115 -16.657 1.00 96.62 468 ILE A N 1
ATOM 3790 C CA . ILE A 1 468 ? 3.862 0.231 -17.129 1.00 96.62 468 ILE A CA 1
ATOM 3791 C C . ILE A 1 468 ? 4.971 0.146 -18.183 1.00 96.62 468 ILE A C 1
ATOM 3793 O O . ILE A 1 468 ? 5.938 -0.612 -18.029 1.00 96.62 468 ILE A O 1
ATOM 3797 N N . LYS A 1 469 ? 4.832 0.909 -19.271 1.00 95.75 469 LYS A N 1
ATOM 3798 C CA . LYS A 1 469 ? 5.825 0.966 -20.346 1.00 95.75 469 LYS A CA 1
ATOM 3799 C C . LYS A 1 469 ? 7.135 1.547 -19.842 1.00 95.75 469 LYS A C 1
ATOM 3801 O O . LYS A 1 469 ? 7.169 2.622 -19.243 1.00 95.75 469 LYS A O 1
ATOM 3806 N N . GLY A 1 470 ? 8.223 0.880 -20.200 1.00 93.31 470 GLY A N 1
ATOM 3807 C CA . GLY A 1 470 ? 9.574 1.324 -19.892 1.00 93.31 470 GLY A CA 1
ATOM 3808 C C . GLY A 1 470 ? 9.876 2.709 -20.462 1.00 93.31 470 GLY A C 1
ATOM 3809 O O . GLY A 1 470 ? 10.476 3.535 -19.788 1.00 93.31 470 GLY A O 1
ATOM 3810 N N . THR A 1 471 ? 9.337 3.021 -21.646 1.00 93.31 471 THR A N 1
ATOM 3811 C CA . THR A 1 471 ? 9.477 4.341 -22.280 1.00 93.31 471 THR A CA 1
ATOM 3812 C C . THR A 1 471 ? 8.817 5.473 -21.489 1.00 93.31 471 THR A C 1
ATOM 3814 O O . THR A 1 471 ? 9.335 6.585 -21.495 1.00 93.31 471 THR A O 1
ATOM 3817 N N . LEU A 1 472 ? 7.689 5.213 -20.810 1.00 94.38 472 LEU A N 1
ATOM 3818 C CA . LEU A 1 472 ? 7.052 6.212 -19.945 1.00 94.38 472 LEU A CA 1
ATOM 3819 C C . LEU A 1 472 ? 7.923 6.464 -18.713 1.00 94.38 472 LEU A C 1
ATOM 3821 O O . LEU A 1 472 ? 8.220 7.614 -18.409 1.00 94.38 472 LEU A O 1
ATOM 3825 N N . ILE A 1 473 ? 8.395 5.395 -18.061 1.00 93.94 473 ILE A N 1
ATOM 3826 C CA . ILE A 1 473 ? 9.311 5.514 -16.919 1.00 93.94 473 ILE A CA 1
ATOM 3827 C C . ILE A 1 473 ? 10.580 6.271 -17.323 1.00 93.94 473 ILE A C 1
ATOM 3829 O O . ILE A 1 473 ? 10.994 7.176 -16.615 1.00 93.94 473 ILE A O 1
ATOM 3833 N N . SER A 1 474 ? 11.186 5.929 -18.460 1.00 92.38 474 SER A N 1
ATOM 3834 C CA . SER A 1 474 ? 12.373 6.608 -18.983 1.00 92.38 474 SER A CA 1
ATOM 3835 C C . SER A 1 474 ? 12.173 8.115 -19.137 1.00 92.38 474 SER A C 1
ATOM 3837 O O . SER A 1 474 ? 13.055 8.873 -18.745 1.00 92.38 474 SER A O 1
ATOM 3839 N N . ARG A 1 475 ? 11.020 8.553 -19.667 1.00 92.44 475 ARG A N 1
ATOM 3840 C CA . ARG A 1 475 ? 10.686 9.982 -19.787 1.00 92.44 475 ARG A CA 1
ATOM 3841 C C . ARG A 1 475 ? 10.640 10.652 -18.415 1.00 92.44 475 ARG A C 1
ATOM 3843 O O . ARG A 1 475 ? 11.362 11.618 -18.205 1.00 92.44 475 ARG A O 1
ATOM 3850 N N . LEU A 1 476 ? 9.870 10.085 -17.484 1.00 93.31 476 LEU A N 1
ATOM 3851 C CA . LEU A 1 476 ? 9.734 10.619 -16.123 1.00 93.31 476 LEU A CA 1
ATOM 3852 C C . LEU A 1 476 ? 11.088 10.679 -15.410 1.00 93.31 476 LEU A C 1
ATOM 3854 O O . LEU A 1 476 ? 11.445 11.687 -14.819 1.00 93.31 476 LEU A O 1
ATOM 3858 N N . LEU A 1 477 ? 11.904 9.631 -15.539 1.00 91.75 477 LEU A N 1
ATOM 3859 C CA . LEU A 1 477 ? 13.238 9.604 -14.951 1.00 91.75 477 LEU A CA 1
ATOM 3860 C C . LEU A 1 477 ? 14.196 10.620 -15.554 1.00 91.75 477 LEU A C 1
ATOM 3862 O O . LEU A 1 477 ? 15.157 10.970 -14.882 1.00 91.75 477 LEU A O 1
ATOM 3866 N N . ASN A 1 478 ? 14.012 11.059 -16.795 1.00 88.19 478 ASN A N 1
ATOM 3867 C CA . ASN A 1 478 ? 14.860 12.103 -17.366 1.00 88.19 478 ASN A CA 1
ATOM 3868 C C . ASN A 1 478 ? 14.514 13.490 -16.793 1.00 88.19 478 ASN A C 1
ATOM 3870 O O . ASN A 1 478 ? 15.404 14.332 -16.718 1.00 88.19 478 ASN A O 1
ATOM 3874 N N . GLU A 1 479 ? 13.269 13.694 -16.361 1.00 88.44 479 GLU A N 1
ATOM 3875 C CA . GLU A 1 479 ? 12.769 14.925 -15.728 1.00 88.44 479 GLU A CA 1
ATOM 3876 C C . GLU A 1 479 ? 13.030 14.942 -14.211 1.00 88.44 479 GLU A C 1
ATOM 3878 O O . GLU A 1 479 ? 13.273 15.998 -13.631 1.00 88.44 479 GLU A O 1
ATOM 3883 N N . GLU A 1 480 ? 13.046 13.763 -13.585 1.00 90.12 480 GLU A N 1
ATOM 3884 C CA . GLU A 1 480 ? 13.235 13.599 -12.144 1.00 90.12 480 GLU A CA 1
ATOM 3885 C C . GLU A 1 480 ? 14.648 13.989 -11.686 1.00 90.12 480 GLU A C 1
ATOM 3887 O O . GLU A 1 480 ? 15.647 13.687 -12.356 1.00 90.12 480 GLU A O 1
ATOM 3892 N N . GLN A 1 481 ? 14.766 14.616 -10.516 1.00 89.62 481 GLN A N 1
ATOM 3893 C CA . GLN A 1 481 ? 16.071 15.007 -9.983 1.00 89.62 481 GLN A CA 1
ATOM 3894 C C . GLN A 1 481 ? 16.788 13.830 -9.316 1.00 89.62 481 GLN A C 1
ATOM 3896 O O . GLN A 1 481 ? 16.186 12.847 -8.886 1.00 89.62 481 GLN A O 1
ATOM 3901 N N . TYR A 1 482 ? 18.118 13.913 -9.257 1.00 87.38 482 TYR A N 1
ATOM 3902 C CA . TYR A 1 482 ? 18.873 12.986 -8.422 1.00 87.38 482 TYR A CA 1
ATOM 3903 C C . TYR A 1 482 ? 18.622 13.303 -6.957 1.00 87.38 482 TYR A C 1
ATOM 3905 O O . TYR A 1 482 ? 18.646 14.470 -6.558 1.00 87.38 482 TYR A O 1
ATOM 3913 N N . VAL A 1 483 ? 18.431 12.238 -6.189 1.00 84.88 483 VAL A N 1
ATOM 3914 C CA . VAL A 1 483 ? 18.341 12.277 -4.735 1.00 84.88 483 VAL A CA 1
ATOM 3915 C C . VAL A 1 483 ? 19.689 11.831 -4.190 1.00 84.88 483 VAL A C 1
ATOM 3917 O O . VAL A 1 483 ? 20.131 10.677 -4.408 1.00 84.88 483 VAL A O 1
#

Nearest PDB structures (foldseek):
  4pxg-assembly2_B  TM=7.097E-01  e=2.262E-23  Staphylococcus aureus
  4pxg-assembly1_A  TM=7.159E-01  e=5.508E-23  Staphylococcus aureus
  2aor-assembly1_A  TM=7.262E-01  e=4.035E-09  Haemophilus influenzae
  2azo-assembly2_B  TM=6.992E-01  e=4.083E-08  Escherichia coli K-12
  2azo-assembly1_A  TM=6.791E-01  e=1.006E-06  Escherichia coli K-12

Sequence (483 aa):
MQRIEFERTILEELLNTARGKTLGEIDTADVFRRTEVAKKITGIAGDVIEQSLLGFPSNPSRDPDIIVDGVEVELKTTGLRRPKRRTDVHYEAKEPLTITAVSPATITDETFLASHFWRKVEHLLLVYYEYVSPTTVPASAYRDFPLVGYDFHHFNEEEVETLQADWEIIRDYIQQLKNTHDNPEEYYHTLSSALRERLMFLDTSPKWPHKPRFRIKRAVLTNIVNKSMGRQYESIPSSITTMAEFNDELRRLTRNYKGRTVRQLMTDLGLTGGSGSKSLTESIVVRMFGAKGRRVGNVDLFSKLNLVVKSTRLTEQGANVEDTKLFPIDLVQTGEETCFEESAIHAEMSEIHFLFAIFETRIGASRTDDVFIGFKHLMLSEELLEVEMRRTWQEVHDLMAEGRLLVTIDLDKNGAVRYTKQTNVPRTRTNLPKSRQYPFFLRGSGRDAKDKVLSINGLSLYRQDLWIKGTLISRLLNEEQYV

Solvent-accessible surface area (backbone atoms only — not comparable to full-atom values): 26750 Å² total; per-residue (Å²): 132,86,68,54,74,39,54,57,69,59,50,48,51,54,52,58,70,43,44,70,36,26,45,50,81,46,36,75,64,55,61,67,59,54,49,78,78,43,96,76,68,81,63,61,71,38,52,30,47,40,41,29,67,72,62,42,75,93,72,91,64,86,63,43,62,32,29,44,74,89,39,67,26,17,73,42,63,46,50,27,30,71,57,93,56,99,57,91,60,71,45,36,44,70,58,54,49,76,75,48,68,59,48,80,91,54,46,71,81,48,51,63,90,75,21,73,64,37,60,43,55,59,29,26,40,39,36,33,30,40,51,89,58,91,50,70,73,62,66,61,63,49,34,74,26,30,27,73,49,68,40,85,42,64,71,53,73,66,53,47,50,22,52,43,50,34,50,50,55,53,33,50,50,51,47,48,36,59,75,72,37,98,64,35,74,82,53,49,46,44,56,40,72,77,40,52,88,58,34,64,52,49,48,54,46,52,57,49,88,47,73,25,19,40,23,41,33,32,40,36,51,21,48,53,55,27,43,74,72,68,46,82,58,45,66,52,84,68,92,68,48,45,47,67,51,50,45,50,50,39,35,50,51,22,70,74,48,43,75,36,26,45,51,52,50,28,61,79,60,71,56,85,77,79,75,79,52,82,60,51,52,34,23,50,55,35,31,73,57,63,26,89,62,48,51,49,80,44,27,43,69,41,30,33,43,38,54,46,74,44,72,33,40,48,48,101,89,39,46,60,44,69,68,40,76,72,52,76,57,42,61,62,42,47,29,71,52,92,50,61,86,78,23,69,66,42,55,56,56,69,51,40,33,36,38,31,45,35,24,41,64,53,91,96,56,56,71,40,56,22,24,31,67,30,31,33,75,47,64,82,53,62,68,54,42,61,60,52,41,39,55,40,51,49,55,47,18,51,29,45,62,70,67,63,71,47,80,43,76,36,56,48,98,85,69,47,81,36,60,38,92,88,78,68,43,78,34,70,44,61,77,63,50,41,73,91,82,31,61,36,21,54,45,72,50,56,92,52,96,80,43,45,81,35,75,56,97,88,42,79,33,40,44,37,28,38,30,41,38,11,69,57,52,19,52,52,57,65,74,50,65,79,49

Mean predicted aligned error: 5.51 Å

Radius of gyration: 24.15 Å; Cα contacts (8 Å, |Δi|>4): 878; chains: 1; bounding box: 66×59×75 Å

pLDDT: mean 91.73, std 8.03, range [51.0, 98.75]